Protein AF-A0A3C0AK35-F1 (afdb_monomer)

Structure (mmCIF, N/CA/C/O backbone):
data_AF-A0A3C0AK35-F1
#
_entry.id   AF-A0A3C0AK35-F1
#
loop_
_atom_site.group_PDB
_atom_site.id
_atom_site.type_symbol
_atom_site.label_atom_id
_atom_site.label_alt_id
_atom_site.label_comp_id
_atom_site.label_asym_id
_atom_site.label_entity_id
_atom_site.label_seq_id
_atom_site.pdbx_PDB_ins_code
_atom_site.Cartn_x
_atom_site.Cartn_y
_atom_site.Cartn_z
_atom_site.occupancy
_atom_site.B_iso_or_equiv
_atom_site.auth_seq_id
_atom_site.auth_comp_id
_atom_site.auth_asym_id
_atom_site.auth_atom_id
_atom_site.pdbx_PDB_model_num
ATOM 1 N N . GLU A 1 1 ? 3.285 -15.460 -28.895 1.00 92.25 1 GLU A N 1
ATOM 2 C CA . GLU A 1 1 ? 4.192 -14.733 -27.978 1.00 92.25 1 GLU A CA 1
ATOM 3 C C . GLU A 1 1 ? 3.752 -14.833 -26.526 1.00 92.25 1 GLU A C 1
ATOM 5 O O . GLU A 1 1 ? 4.608 -15.115 -25.709 1.00 92.25 1 GLU A O 1
ATOM 10 N N . TRP A 1 2 ? 2.462 -14.641 -26.214 1.00 96.62 2 TRP A N 1
ATOM 11 C CA . TRP A 1 2 ? 1.955 -14.735 -24.836 1.00 96.62 2 TRP A CA 1
ATOM 12 C C . TRP A 1 2 ? 2.048 -16.126 -24.203 1.00 96.62 2 TRP A C 1
ATOM 14 O O . TRP A 1 2 ? 2.472 -16.238 -23.057 1.00 96.62 2 TRP A O 1
ATOM 24 N N . LYS A 1 3 ? 1.719 -17.186 -24.951 1.00 95.81 3 LYS A N 1
ATOM 25 C CA . LYS A 1 3 ? 1.832 -18.565 -24.459 1.00 95.81 3 LYS A CA 1
ATOM 26 C C . LYS A 1 3 ? 3.263 -18.866 -23.987 1.00 95.81 3 LYS A C 1
ATOM 28 O O . LYS A 1 3 ? 4.203 -18.688 -24.765 1.00 95.81 3 LYS A O 1
ATOM 33 N N . GLY A 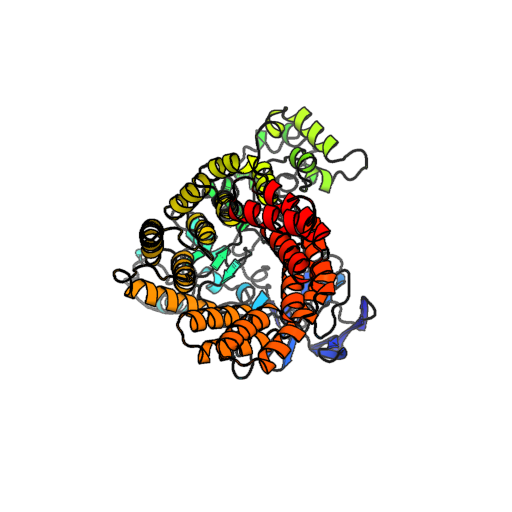1 4 ? 3.406 -19.336 -22.751 1.00 93.44 4 GLY A N 1
ATOM 34 C CA . GLY A 1 4 ? 4.674 -19.600 -22.067 1.00 93.44 4 GLY A CA 1
ATOM 35 C C . GLY A 1 4 ? 5.352 -18.374 -21.443 1.00 93.44 4 GLY A C 1
ATOM 36 O O . GLY A 1 4 ? 6.487 -18.495 -20.990 1.00 93.44 4 GLY A O 1
ATOM 37 N N . SER A 1 5 ? 4.709 -17.201 -21.449 1.00 95.94 5 SER A N 1
ATOM 38 C CA . SER A 1 5 ? 5.176 -16.027 -20.696 1.00 95.94 5 SER A CA 1
ATOM 39 C C . SER A 1 5 ? 4.829 -16.136 -19.210 1.00 95.94 5 SER A C 1
ATOM 41 O O . SER A 1 5 ? 3.951 -16.906 -18.828 1.00 95.94 5 SER A O 1
ATOM 43 N N . ASP A 1 6 ? 5.447 -15.306 -18.371 1.00 94.62 6 ASP A N 1
ATOM 44 C CA . ASP A 1 6 ? 5.147 -15.277 -16.933 1.00 94.62 6 ASP A CA 1
ATOM 45 C C . ASP A 1 6 ? 3.693 -14.851 -16.631 1.00 94.62 6 ASP A C 1
ATOM 47 O O . ASP A 1 6 ? 3.154 -15.227 -15.600 1.00 94.62 6 ASP A O 1
ATOM 51 N N . HIS A 1 7 ? 3.016 -14.132 -17.537 1.00 96.12 7 HIS A N 1
ATOM 52 C CA . HIS A 1 7 ? 1.584 -13.806 -17.421 1.00 96.12 7 HIS A CA 1
ATOM 53 C C . HIS A 1 7 ? 0.703 -15.028 -17.704 1.00 96.12 7 HIS A C 1
ATOM 55 O O . HIS A 1 7 ? -0.276 -15.266 -16.997 1.00 96.12 7 HIS A O 1
ATOM 61 N N . ASP A 1 8 ? 1.065 -15.818 -18.719 1.00 96.12 8 ASP A N 1
ATOM 62 C CA . ASP A 1 8 ? 0.408 -17.093 -19.032 1.00 96.12 8 ASP A CA 1
ATOM 63 C C . ASP A 1 8 ? 0.618 -18.123 -17.911 1.00 96.12 8 ASP A C 1
ATOM 65 O O . ASP A 1 8 ? -0.268 -18.916 -17.598 1.00 96.12 8 ASP A O 1
ATOM 69 N N . LEU A 1 9 ? 1.789 -18.076 -17.273 1.00 95.56 9 LEU A N 1
ATOM 70 C CA . LEU A 1 9 ? 2.192 -18.982 -16.202 1.00 95.56 9 LEU A CA 1
ATOM 71 C C . LEU A 1 9 ? 1.967 -18.415 -14.791 1.00 95.56 9 LEU A C 1
ATOM 73 O O . LEU A 1 9 ? 2.393 -19.035 -13.818 1.00 95.56 9 LEU A O 1
ATOM 77 N N . ALA A 1 10 ? 1.284 -17.271 -14.670 1.00 95.38 10 ALA A N 1
ATOM 78 C CA . ALA A 1 10 ? 1.146 -16.528 -13.416 1.00 95.38 10 ALA A CA 1
ATOM 79 C C . ALA A 1 10 ? 0.534 -17.369 -12.286 1.00 95.38 10 ALA A C 1
ATOM 81 O O . ALA A 1 10 ? 0.911 -17.205 -11.126 1.00 95.38 10 ALA A O 1
ATOM 82 N N . MET A 1 11 ? -0.394 -18.266 -12.627 1.00 96.12 11 MET A N 1
ATOM 83 C CA . MET A 1 11 ? -0.979 -19.264 -11.737 1.00 96.12 11 MET A CA 1
ATOM 84 C C . MET A 1 11 ? -1.411 -20.479 -12.557 1.00 96.12 11 MET A C 1
ATOM 86 O O . MET A 1 11 ? -1.877 -20.315 -13.678 1.00 96.12 11 MET A O 1
ATOM 90 N N . ASN A 1 12 ? -1.267 -21.691 -12.024 1.00 96.25 12 ASN A N 1
ATOM 91 C CA . ASN A 1 12 ? -1.665 -22.926 -12.706 1.00 96.25 12 ASN A CA 1
ATOM 92 C C . ASN A 1 12 ? -2.126 -24.004 -11.711 1.00 96.25 12 ASN A C 1
ATOM 94 O O . ASN A 1 12 ? -1.772 -23.939 -10.529 1.00 96.25 12 ASN A O 1
ATOM 98 N N . PRO A 1 13 ? -2.883 -25.025 -12.157 1.00 96.81 13 PRO A N 1
ATOM 99 C CA . PRO A 1 13 ? -3.153 -26.194 -11.328 1.00 96.81 13 PRO A CA 1
ATOM 100 C C . PRO A 1 13 ? -1.852 -26.938 -11.011 1.00 96.81 13 PRO A C 1
ATOM 102 O O . PRO A 1 13 ? -0.957 -27.046 -11.853 1.00 96.81 13 PRO A O 1
ATOM 105 N N . ALA A 1 14 ? -1.757 -27.487 -9.802 1.00 97.50 14 ALA A N 1
ATOM 106 C CA . ALA A 1 14 ? -0.594 -28.247 -9.360 1.00 97.50 14 ALA A CA 1
ATOM 107 C C . ALA A 1 14 ? -0.574 -29.641 -10.009 1.00 97.50 14 ALA A C 1
ATOM 109 O O . ALA A 1 14 ? -1.082 -30.618 -9.465 1.00 97.50 14 ALA A O 1
ATOM 110 N N . THR A 1 15 ? 0.001 -29.713 -11.206 1.00 96.81 15 THR A N 1
ATOM 111 C CA . THR A 1 15 ? 0.170 -30.942 -11.994 1.00 96.81 15 THR A CA 1
ATOM 112 C C . THR A 1 15 ? 1.653 -31.177 -12.297 1.00 96.81 15 THR A C 1
ATOM 114 O O . THR A 1 15 ? 2.449 -30.242 -12.158 1.00 96.81 15 THR A O 1
ATOM 117 N N . PRO A 1 16 ? 2.045 -32.374 -12.776 1.00 96.75 16 PRO A N 1
ATOM 118 C CA . PRO A 1 16 ? 3.429 -32.646 -13.170 1.00 96.75 16 PRO A CA 1
ATOM 119 C C . PRO A 1 16 ? 4.010 -31.709 -14.229 1.00 96.75 16 PRO A C 1
ATOM 121 O O . PRO A 1 16 ? 5.227 -31.606 -14.331 1.00 96.75 16 PRO A O 1
ATOM 124 N N . GLU A 1 17 ? 3.163 -31.028 -15.002 1.00 95.62 17 GLU A N 1
ATOM 125 C CA . GLU A 1 17 ? 3.595 -30.029 -15.981 1.00 95.62 17 GLU A CA 1
ATOM 126 C C . GLU A 1 17 ? 4.025 -28.705 -15.327 1.00 95.62 17 GLU A C 1
ATOM 128 O O . GLU A 1 17 ? 4.960 -28.065 -15.805 1.00 95.62 17 GLU A O 1
ATOM 133 N N . PHE A 1 18 ? 3.363 -28.288 -14.240 1.00 97.00 18 PHE A N 1
ATOM 134 C CA . PHE A 1 18 ? 3.514 -26.940 -13.674 1.00 97.00 18 PHE A CA 1
ATOM 135 C C . PHE A 1 18 ? 4.240 -26.887 -12.326 1.00 97.00 18 PHE A C 1
ATOM 137 O O . PHE A 1 18 ? 4.726 -25.819 -11.949 1.00 97.00 18 PHE A O 1
ATOM 144 N N . VAL A 1 19 ? 4.328 -28.002 -11.595 1.00 97.75 19 VAL A N 1
ATOM 145 C CA . VAL A 1 19 ? 5.068 -28.060 -10.327 1.00 97.75 19 VAL A CA 1
ATOM 146 C C . VAL A 1 19 ? 6.566 -28.141 -10.602 1.00 97.75 19 VAL A C 1
ATOM 148 O O . VAL A 1 19 ? 7.051 -29.118 -11.170 1.00 97.75 19 VAL A O 1
ATOM 151 N N . LEU A 1 20 ? 7.298 -27.116 -10.167 1.00 97.19 20 LEU A N 1
ATOM 152 C CA . LEU A 1 20 ? 8.748 -27.009 -10.342 1.00 97.19 20 LEU A CA 1
ATOM 153 C C . LEU A 1 20 ? 9.541 -27.480 -9.118 1.00 97.19 20 LEU A C 1
ATOM 155 O O . LEU A 1 20 ? 10.728 -27.779 -9.246 1.00 97.19 20 LEU A O 1
ATOM 159 N N . GLY A 1 21 ? 8.907 -27.495 -7.944 1.00 96.44 21 GLY A N 1
ATOM 160 C CA . GLY A 1 21 ? 9.536 -27.849 -6.677 1.00 96.44 21 GLY A CA 1
ATOM 161 C C . GLY A 1 21 ? 9.815 -29.331 -6.511 1.00 96.44 21 GLY A C 1
ATOM 162 O O . GLY A 1 21 ? 9.144 -30.186 -7.089 1.00 96.44 21 GLY A O 1
ATOM 163 N N . ASP A 1 22 ? 10.798 -29.628 -5.666 1.00 96.31 22 ASP A N 1
ATOM 164 C CA . ASP A 1 22 ? 11.176 -30.998 -5.340 1.00 96.31 22 ASP A CA 1
ATOM 165 C C . ASP A 1 22 ? 10.293 -31.582 -4.223 1.00 96.31 22 ASP A C 1
ATOM 167 O O . ASP A 1 22 ? 10.474 -31.275 -3.044 1.00 96.31 22 ASP A O 1
ATOM 171 N N . PHE A 1 23 ? 9.340 -32.436 -4.600 1.00 97.06 23 PHE A N 1
ATOM 172 C CA . PHE A 1 23 ? 8.446 -33.158 -3.685 1.00 97.06 23 PHE A CA 1
ATOM 173 C C . PHE A 1 23 ? 8.881 -34.620 -3.448 1.00 97.06 23 PHE A C 1
ATOM 175 O O . PHE A 1 23 ? 8.048 -35.457 -3.087 1.00 97.06 23 PHE A O 1
ATOM 182 N N . ASP A 1 24 ? 10.159 -34.957 -3.650 1.00 93.25 24 ASP A N 1
ATOM 183 C CA . ASP A 1 24 ? 10.699 -36.300 -3.397 1.00 93.25 24 ASP A CA 1
ATOM 184 C C . ASP A 1 24 ? 11.097 -36.502 -1.923 1.00 93.25 24 ASP A C 1
ATOM 186 O O . ASP A 1 24 ? 12.257 -36.704 -1.573 1.00 93.25 24 ASP A O 1
ATOM 190 N N . ASN A 1 25 ? 10.103 -36.424 -1.031 1.00 90.50 25 ASN A N 1
ATOM 191 C CA . ASN A 1 25 ? 10.260 -36.627 0.417 1.00 90.50 25 ASN A CA 1
ATOM 192 C C . ASN A 1 25 ? 11.286 -35.686 1.071 1.00 90.50 25 ASN A C 1
ATOM 194 O O . ASN A 1 25 ? 12.029 -36.079 1.972 1.00 90.50 25 ASN A O 1
ATOM 198 N N . THR A 1 26 ? 11.312 -34.431 0.630 1.00 93.19 26 THR A N 1
ATOM 199 C CA . THR A 1 26 ? 12.168 -33.398 1.214 1.00 93.19 26 THR A CA 1
ATOM 200 C C . THR A 1 26 ? 11.563 -32.869 2.517 1.00 93.19 26 THR A C 1
ATOM 202 O O . THR A 1 26 ? 10.343 -32.753 2.655 1.00 93.19 26 THR A O 1
ATOM 205 N N . GLU A 1 27 ? 12.415 -32.535 3.488 1.00 94.81 27 GLU A N 1
ATOM 206 C CA . GLU A 1 27 ? 12.013 -31.918 4.756 1.00 94.81 27 GLU A CA 1
ATOM 207 C C . GLU A 1 27 ? 12.798 -30.628 5.003 1.00 94.81 27 GLU A C 1
ATOM 209 O O . GLU A 1 27 ? 13.969 -30.513 4.636 1.00 94.81 27 GLU A O 1
ATOM 214 N N . LEU A 1 28 ? 12.148 -29.657 5.642 1.00 93.88 28 LEU A N 1
ATOM 215 C CA . LEU A 1 28 ? 12.762 -28.408 6.072 1.00 93.88 28 LEU A CA 1
ATOM 216 C C . LEU A 1 28 ? 12.221 -28.016 7.447 1.00 93.88 28 LEU A C 1
ATOM 218 O O . LEU A 1 28 ? 11.008 -27.982 7.664 1.00 93.88 28 LEU A O 1
ATOM 222 N N . GLU A 1 29 ? 13.123 -27.683 8.363 1.00 90.69 29 GLU A N 1
ATOM 223 C CA . GLU A 1 29 ? 12.781 -27.168 9.686 1.00 90.69 29 GLU A CA 1
ATOM 224 C C . GLU A 1 29 ? 13.033 -25.660 9.748 1.00 90.69 29 GLU A C 1
ATOM 226 O O . GLU A 1 29 ? 14.082 -25.182 9.318 1.00 90.69 29 GLU A O 1
ATOM 231 N N . HIS A 1 30 ? 12.071 -24.914 10.291 1.00 87.94 30 HIS A N 1
ATOM 232 C CA . HIS A 1 30 ? 12.193 -23.479 10.551 1.00 87.94 30 HIS A C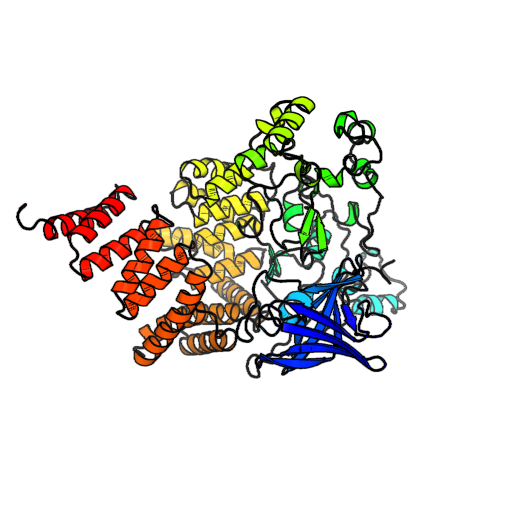A 1
ATOM 233 C C . HIS A 1 30 ? 11.477 -23.139 11.858 1.00 87.94 30 HIS A C 1
ATOM 235 O O . HIS A 1 30 ? 10.314 -23.496 12.031 1.00 87.94 30 HIS A O 1
ATOM 241 N N . PHE A 1 31 ? 12.183 -22.522 12.811 1.00 87.81 31 PHE A N 1
ATOM 242 C CA . PHE A 1 31 ? 11.699 -22.243 14.178 1.00 87.81 31 PHE A CA 1
ATOM 243 C C . PHE A 1 31 ? 11.008 -23.420 14.888 1.00 87.81 31 PHE A C 1
ATOM 245 O O . PHE A 1 31 ? 9.979 -23.251 15.542 1.00 87.81 31 PHE A O 1
ATOM 252 N N . GLY A 1 32 ? 11.560 -24.629 14.759 1.00 87.38 32 GLY A N 1
ATOM 253 C CA . GLY A 1 32 ? 10.992 -25.837 15.368 1.00 87.38 32 GLY A CA 1
ATOM 254 C C . GLY A 1 32 ? 9.732 -26.368 14.673 1.00 87.38 32 GLY A C 1
ATOM 255 O O . GLY A 1 32 ? 9.134 -27.334 15.146 1.00 87.38 32 GLY A O 1
ATOM 256 N N . ILE A 1 33 ? 9.320 -25.771 13.549 1.00 88.94 33 ILE A N 1
ATOM 257 C CA . ILE A 1 33 ? 8.266 -26.290 12.677 1.00 88.94 33 ILE A CA 1
ATOM 258 C C . ILE A 1 33 ? 8.928 -27.092 11.557 1.00 88.94 33 ILE A C 1
ATOM 260 O O . ILE A 1 33 ? 9.558 -26.536 10.656 1.00 88.94 33 ILE A O 1
ATOM 264 N N . THR A 1 34 ? 8.764 -28.414 11.595 1.00 92.56 34 THR A N 1
ATOM 265 C CA . THR A 1 34 ? 9.191 -29.305 10.511 1.00 92.56 34 THR A CA 1
ATOM 266 C C . THR A 1 34 ? 8.090 -29.427 9.464 1.00 92.56 34 THR A C 1
ATOM 268 O O . THR A 1 34 ? 6.992 -29.916 9.753 1.00 92.56 34 THR A O 1
ATOM 271 N N . SER A 1 35 ? 8.410 -29.042 8.232 1.00 95.00 35 SER A N 1
ATOM 272 C CA . SER A 1 35 ? 7.549 -29.232 7.069 1.00 95.00 35 SER A CA 1
ATOM 273 C C . SER A 1 35 ? 8.135 -30.271 6.121 1.00 95.00 35 SER A C 1
ATOM 275 O O . SER A 1 35 ? 9.350 -30.333 5.955 1.00 95.00 35 SER A O 1
ATOM 277 N N . SER A 1 36 ? 7.280 -31.075 5.488 1.00 96.81 36 SER A N 1
ATOM 278 C CA . SER A 1 36 ? 7.705 -32.062 4.488 1.00 96.81 36 SER A CA 1
ATOM 279 C C . SER A 1 36 ? 6.913 -31.969 3.189 1.00 96.81 36 SER A C 1
ATOM 281 O O . SER A 1 36 ? 5.699 -31.746 3.205 1.00 96.81 36 SER A O 1
ATOM 283 N N . MET A 1 37 ? 7.601 -32.158 2.065 1.00 97.88 37 MET A N 1
ATOM 284 C CA . MET A 1 37 ? 7.062 -32.069 0.712 1.00 97.88 37 MET A CA 1
ATOM 285 C C . MET A 1 37 ? 7.100 -33.462 0.087 1.00 97.88 37 MET A C 1
ATOM 287 O O . MET A 1 37 ? 8.158 -34.069 -0.062 1.00 97.88 37 MET A O 1
ATOM 291 N N . THR A 1 38 ? 5.924 -33.992 -0.245 1.00 97.94 38 THR A N 1
ATOM 292 C CA . THR A 1 38 ? 5.759 -35.365 -0.750 1.00 97.94 38 THR A CA 1
ATOM 293 C C . THR A 1 38 ? 4.885 -35.399 -1.995 1.00 97.94 38 THR A C 1
ATOM 295 O O . THR A 1 38 ? 3.998 -34.559 -2.170 1.00 97.94 38 THR A O 1
ATOM 298 N N . ARG A 1 39 ? 5.097 -36.401 -2.846 1.00 97.19 39 ARG A N 1
ATOM 299 C CA . ARG A 1 39 ? 4.304 -36.651 -4.052 1.00 97.19 39 ARG A CA 1
ATOM 300 C C . ARG A 1 39 ? 3.713 -38.061 -4.024 1.00 97.19 39 ARG A C 1
ATOM 302 O O . ARG A 1 39 ? 4.408 -39.016 -3.701 1.00 97.19 39 ARG A O 1
ATOM 309 N N . GLU A 1 40 ? 2.447 -38.199 -4.417 1.00 96.44 40 GLU A N 1
ATOM 310 C CA . GLU A 1 40 ? 1.787 -39.495 -4.642 1.00 96.44 40 GLU A CA 1
ATOM 311 C C . GLU A 1 40 ? 1.098 -39.493 -6.010 1.00 96.44 40 GLU A C 1
ATOM 313 O O . GLU A 1 40 ? 0.094 -38.807 -6.216 1.00 96.44 40 GLU A O 1
ATOM 318 N N . GLY A 1 41 ? 1.640 -40.254 -6.964 1.00 94.69 41 GLY A N 1
ATOM 319 C CA . GLY A 1 41 ? 1.182 -40.193 -8.354 1.00 94.69 41 GLY A CA 1
ATOM 320 C C . GLY A 1 41 ? 1.338 -38.776 -8.911 1.00 94.69 41 GLY A C 1
ATOM 321 O O . GLY A 1 41 ? 2.440 -38.231 -8.912 1.00 94.69 41 GLY A O 1
ATOM 322 N N . ASP A 1 42 ? 0.236 -38.162 -9.336 1.00 95.75 42 ASP A N 1
ATOM 323 C CA . ASP A 1 42 ? 0.217 -36.794 -9.877 1.00 95.75 42 ASP A CA 1
ATOM 324 C C . ASP A 1 42 ? -0.212 -35.732 -8.856 1.00 95.75 42 ASP A C 1
ATOM 326 O O . ASP A 1 42 ? -0.414 -34.574 -9.218 1.00 95.75 42 ASP A O 1
ATOM 330 N N . LYS A 1 43 ? -0.351 -36.112 -7.579 1.00 97.69 43 LYS A N 1
ATOM 331 C CA . LYS A 1 43 ? -0.719 -35.203 -6.491 1.00 97.69 43 LYS A CA 1
ATOM 332 C C . LYS A 1 43 ? 0.476 -34.839 -5.625 1.00 97.69 43 LYS A C 1
ATOM 334 O O . LYS A 1 43 ? 1.330 -35.676 -5.330 1.00 97.69 43 LYS A O 1
ATOM 339 N N . TYR A 1 44 ? 0.475 -33.594 -5.170 1.00 98.50 44 TYR A N 1
ATOM 340 C CA . TYR A 1 44 ? 1.538 -32.980 -4.385 1.00 98.50 44 TYR A CA 1
ATOM 341 C C . TYR A 1 44 ? 1.007 -32.590 -3.013 1.00 98.50 44 TYR A C 1
ATOM 343 O O . TYR A 1 44 ? -0.126 -32.119 -2.894 1.00 98.50 44 TYR A O 1
ATOM 351 N N . TYR A 1 45 ? 1.820 -32.774 -1.978 1.00 98.31 45 TYR A N 1
ATOM 352 C CA . TYR A 1 45 ? 1.413 -32.522 -0.605 1.00 98.31 45 TYR A CA 1
ATOM 353 C C . TYR A 1 45 ? 2.500 -31.817 0.186 1.00 98.31 45 TYR A C 1
ATOM 355 O O . TYR A 1 45 ? 3.672 -32.188 0.118 1.00 98.31 45 TYR A O 1
ATOM 363 N N . VAL A 1 46 ? 2.072 -30.869 1.013 1.00 97.88 46 VAL A N 1
ATOM 364 C CA . VAL A 1 46 ? 2.892 -30.254 2.055 1.00 97.88 46 VAL A CA 1
ATOM 365 C C . VAL A 1 46 ? 2.321 -30.648 3.407 1.00 97.88 46 VAL A C 1
ATOM 367 O O . VAL A 1 46 ? 1.135 -30.458 3.672 1.00 97.88 46 VAL A O 1
ATOM 370 N N . THR A 1 47 ? 3.156 -31.204 4.276 1.00 97.62 47 THR A N 1
ATOM 371 C CA . THR A 1 47 ? 2.787 -31.521 5.657 1.00 97.62 47 THR A CA 1
ATOM 372 C C . THR A 1 47 ? 3.443 -30.511 6.582 1.00 97.62 47 THR A C 1
ATOM 374 O O . THR A 1 47 ? 4.660 -30.536 6.718 1.00 97.62 47 THR A O 1
ATOM 377 N N . THR A 1 48 ? 2.662 -29.643 7.221 1.00 94.88 48 THR A N 1
ATOM 378 C CA . THR A 1 48 ? 3.153 -28.543 8.074 1.00 94.88 48 THR A CA 1
ATOM 379 C C . THR A 1 48 ? 2.165 -28.240 9.207 1.00 94.88 48 THR A C 1
ATOM 381 O O . THR A 1 48 ? 1.143 -28.917 9.332 1.00 94.88 48 THR A O 1
ATOM 384 N N . GLN A 1 49 ? 2.454 -27.263 10.067 1.00 93.62 49 GLN A N 1
ATOM 385 C CA . GLN A 1 49 ? 1.541 -26.836 11.127 1.00 93.62 49 GLN A CA 1
ATOM 386 C C . GLN A 1 49 ? 0.241 -26.272 10.534 1.00 93.62 49 GLN A C 1
ATOM 388 O O . GLN A 1 49 ? 0.266 -25.339 9.742 1.00 93.62 49 GLN A O 1
ATOM 393 N N . GLY A 1 50 ? -0.897 -26.849 10.909 1.00 93.38 50 GLY A N 1
ATOM 394 C CA . GLY A 1 50 ? -2.224 -26.416 10.491 1.00 93.38 50 GLY A CA 1
ATOM 395 C C . GLY A 1 50 ? -2.840 -25.346 11.400 1.00 93.38 50 GLY A C 1
ATOM 396 O O . GLY A 1 50 ? -2.214 -24.898 12.362 1.00 93.38 50 GLY A O 1
ATOM 397 N N . PRO A 1 51 ? -4.102 -24.961 11.133 1.00 90.94 51 PRO A N 1
ATOM 398 C CA . PRO A 1 51 ? -4.797 -23.915 11.889 1.00 90.94 51 PRO A CA 1
ATOM 399 C C . PRO A 1 51 ? -5.097 -24.299 13.347 1.00 90.94 51 PRO A C 1
ATOM 401 O O . PRO A 1 51 ? -5.408 -23.430 14.149 1.00 90.94 51 PRO A O 1
ATOM 404 N N . ASP A 1 52 ? -5.015 -25.582 13.707 1.00 91.75 52 ASP A N 1
ATOM 405 C CA . ASP A 1 52 ? -5.151 -26.074 15.084 1.00 91.75 52 ASP A CA 1
ATOM 406 C C . ASP A 1 52 ? -3.795 -26.235 15.801 1.00 91.75 52 ASP A C 1
ATOM 408 O O . ASP A 1 52 ? -3.724 -26.816 16.886 1.00 91.75 52 ASP A O 1
ATOM 412 N N . GLY A 1 53 ? -2.708 -25.770 15.177 1.00 90.75 53 GLY A N 1
ATOM 413 C CA . GLY A 1 53 ? -1.343 -25.901 15.680 1.00 90.75 53 GLY A CA 1
ATOM 414 C C . GLY A 1 53 ? -0.721 -27.285 15.491 1.00 90.75 53 GLY A C 1
ATOM 415 O O . GLY A 1 53 ? 0.449 -27.468 15.836 1.00 90.75 53 GLY A O 1
ATOM 416 N N . LYS A 1 54 ? -1.443 -28.259 14.922 1.00 93.81 54 LYS A N 1
ATOM 417 C CA . LYS A 1 54 ? -0.945 -29.626 14.723 1.00 93.81 54 LYS A CA 1
ATOM 418 C C . LYS A 1 54 ? -0.384 -29.824 13.326 1.00 93.81 54 LYS A C 1
ATOM 420 O O . LYS A 1 54 ? -0.847 -29.229 12.355 1.00 93.81 54 LYS A O 1
ATOM 425 N N . ARG A 1 55 ? 0.587 -30.730 13.207 1.00 95.06 55 ARG A N 1
ATOM 426 C CA . ARG A 1 55 ? 1.139 -31.141 11.912 1.00 95.06 55 ARG A CA 1
ATOM 427 C C . ARG A 1 55 ? 0.046 -31.836 11.090 1.00 95.06 55 ARG A C 1
ATOM 429 O O . ARG A 1 55 ? -0.438 -32.899 11.466 1.00 95.06 55 ARG A O 1
ATOM 436 N N . THR A 1 56 ? -0.335 -31.213 9.983 1.00 95.94 56 THR A N 1
ATOM 437 C CA . THR A 1 56 ? -1.425 -31.621 9.095 1.00 95.94 56 THR A CA 1
ATOM 438 C C . THR A 1 56 ? -0.907 -31.700 7.665 1.00 95.94 56 THR A C 1
ATOM 440 O O . THR A 1 56 ? -0.022 -30.942 7.272 1.00 95.94 56 THR A O 1
ATOM 443 N N . ARG A 1 57 ? -1.446 -32.639 6.885 1.00 97.19 57 ARG A N 1
ATOM 444 C CA . ARG A 1 57 ? -1.100 -32.829 5.476 1.00 97.19 57 ARG A CA 1
ATOM 445 C C . ARG A 1 57 ? -2.090 -32.089 4.579 1.00 97.19 57 ARG A C 1
ATOM 447 O O . ARG A 1 57 ? -3.287 -32.351 4.651 1.00 97.19 57 ARG A O 1
ATOM 454 N N . PHE A 1 58 ? -1.582 -31.217 3.715 1.00 97.81 58 PHE A N 1
ATOM 455 C CA . PHE A 1 58 ? -2.359 -30.407 2.779 1.00 97.81 58 PHE A CA 1
ATOM 456 C C . PHE A 1 58 ? -2.037 -30.805 1.340 1.00 97.81 58 PHE A C 1
ATOM 458 O O . PHE A 1 58 ? -0.868 -30.893 0.970 1.00 97.81 58 PHE A O 1
ATOM 465 N N . GLU A 1 59 ? -3.068 -31.043 0.527 1.00 98.25 59 GLU A N 1
ATOM 466 C CA . GLU A 1 59 ? -2.902 -31.191 -0.921 1.00 98.25 59 GLU A CA 1
ATOM 467 C C . GLU A 1 59 ? -2.618 -29.816 -1.530 1.00 98.25 59 GLU A C 1
ATOM 469 O O . GLU A 1 59 ? -3.357 -28.856 -1.299 1.00 98.25 59 GLU A O 1
ATOM 474 N N . VAL A 1 60 ? -1.560 -29.731 -2.327 1.00 98.38 60 VAL A N 1
ATOM 475 C CA . VAL A 1 60 ? -1.267 -28.554 -3.136 1.00 98.38 60 VAL A CA 1
ATOM 476 C C . VAL A 1 60 ? -2.208 -28.574 -4.332 1.00 98.38 60 VAL A C 1
ATOM 478 O O . VAL A 1 60 ? -2.136 -29.471 -5.169 1.00 98.38 60 VAL A O 1
ATOM 481 N N . LYS A 1 61 ? -3.103 -27.590 -4.411 1.00 97.50 61 LYS A N 1
ATOM 482 C CA . LYS A 1 61 ? -4.097 -27.483 -5.489 1.00 97.50 61 LYS A CA 1
ATOM 483 C C . LYS A 1 61 ? -3.600 -26.635 -6.650 1.00 97.50 61 LYS A C 1
ATOM 485 O O . LYS A 1 61 ? -3.891 -26.941 -7.806 1.00 97.50 61 LYS A O 1
ATOM 490 N N . TYR A 1 62 ? -2.828 -25.596 -6.344 1.00 97.44 62 TYR A N 1
ATOM 491 C CA . TYR A 1 62 ? -2.364 -24.623 -7.327 1.00 97.44 62 TYR A CA 1
ATOM 492 C C . TYR A 1 62 ? -0.918 -24.213 -7.060 1.00 97.44 62 TYR A C 1
ATOM 494 O O . TYR A 1 62 ? -0.422 -24.315 -5.935 1.00 97.44 62 TYR A O 1
ATOM 502 N N . VAL A 1 63 ? -0.271 -23.709 -8.103 1.00 97.50 63 VAL A N 1
ATOM 503 C CA . VAL A 1 63 ? 1.035 -23.052 -8.049 1.00 97.50 63 VAL A CA 1
ATOM 504 C C . VAL A 1 63 ? 0.902 -21.615 -8.531 1.00 97.50 63 VAL A C 1
ATOM 506 O O . VAL A 1 63 ? 0.106 -21.331 -9.429 1.00 97.50 63 VAL A O 1
ATOM 509 N N . ILE A 1 64 ? 1.681 -20.714 -7.941 1.00 95.69 64 ILE A N 1
ATOM 510 C CA . ILE A 1 64 ? 1.739 -19.296 -8.302 1.00 95.69 64 ILE A CA 1
ATOM 511 C C . ILE A 1 64 ? 3.197 -18.894 -8.525 1.00 95.69 64 ILE A C 1
ATOM 513 O O . ILE A 1 64 ? 4.077 -19.233 -7.730 1.00 95.69 64 ILE A O 1
ATOM 517 N N . GLY A 1 65 ? 3.450 -18.196 -9.630 1.00 92.75 65 GLY A N 1
ATOM 518 C CA . GLY A 1 65 ? 4.802 -17.851 -10.067 1.00 92.75 65 GLY A CA 1
ATOM 519 C C . GLY A 1 65 ? 5.542 -18.980 -10.798 1.00 92.75 65 GLY A C 1
ATOM 520 O O . GLY A 1 65 ? 5.169 -20.157 -10.765 1.00 92.75 65 GLY A O 1
ATOM 521 N N . VAL A 1 66 ? 6.608 -18.581 -11.495 1.00 93.06 66 VAL A N 1
ATOM 522 C CA . VAL A 1 66 ? 7.452 -19.465 -12.318 1.00 93.06 66 VAL A CA 1
ATOM 523 C C . VAL A 1 66 ? 8.943 -19.178 -12.147 1.00 93.06 66 VAL A C 1
ATOM 525 O O . VAL A 1 66 ? 9.726 -20.122 -12.145 1.00 93.06 66 VAL A O 1
ATOM 528 N N . ARG A 1 67 ? 9.348 -17.904 -12.024 1.00 91.75 67 ARG A N 1
ATOM 529 C CA . ARG A 1 67 ? 10.721 -17.451 -11.745 1.00 91.75 67 ARG A CA 1
ATOM 530 C C . ARG A 1 67 ? 10.695 -16.086 -11.037 1.00 91.75 67 ARG A C 1
ATOM 532 O O . ARG A 1 67 ? 9.786 -15.309 -11.322 1.00 91.75 67 ARG A O 1
ATOM 539 N N . PRO A 1 68 ? 11.673 -15.781 -10.162 1.00 94.44 68 PRO A N 1
ATOM 540 C CA . PRO A 1 68 ? 12.725 -16.688 -9.686 1.00 94.44 68 PRO A CA 1
ATOM 541 C C . PRO A 1 68 ? 12.225 -17.677 -8.623 1.00 94.44 68 PRO A C 1
ATOM 543 O O . PRO A 1 68 ? 12.961 -18.577 -8.224 1.00 94.44 68 PRO A O 1
ATOM 546 N N . LEU A 1 69 ? 10.960 -17.577 -8.214 1.00 95.94 69 LEU A N 1
ATOM 547 C CA . LEU A 1 69 ? 10.347 -18.437 -7.210 1.00 95.94 69 LEU A CA 1
ATOM 548 C C . LEU A 1 69 ? 8.974 -18.959 -7.651 1.00 95.94 69 LEU A C 1
ATOM 550 O O . LEU A 1 69 ? 8.305 -18.354 -8.492 1.00 95.94 69 LEU A O 1
ATOM 554 N N . GLN A 1 70 ? 8.558 -20.075 -7.055 1.00 97.31 70 GLN A N 1
ATOM 555 C CA . GLN A 1 70 ? 7.208 -20.627 -7.155 1.00 97.31 70 GLN A CA 1
ATOM 556 C C . GLN A 1 70 ? 6.667 -20.898 -5.747 1.00 97.31 70 GLN A C 1
ATOM 558 O O . GLN A 1 70 ? 7.322 -21.567 -4.943 1.00 97.31 70 GLN A O 1
ATOM 563 N N . GLN A 1 71 ? 5.469 -20.393 -5.458 1.00 96.50 71 GLN A N 1
ATOM 564 C CA . GLN A 1 71 ? 4.746 -20.678 -4.218 1.00 96.50 71 GLN A CA 1
ATOM 565 C C . GLN A 1 71 ? 3.601 -21.660 -4.485 1.00 96.50 71 GLN A C 1
ATOM 567 O O . GLN A 1 71 ? 3.149 -21.842 -5.621 1.00 96.50 71 GLN A O 1
ATOM 572 N N . TYR A 1 72 ? 3.127 -22.298 -3.418 1.00 97.25 72 TYR A N 1
ATOM 573 C CA . TYR A 1 72 ? 2.197 -23.423 -3.481 1.00 97.25 72 TYR A CA 1
ATOM 574 C C . TYR A 1 72 ? 0.956 -23.114 -2.662 1.00 97.25 72 TYR A C 1
ATOM 576 O O . TYR A 1 72 ? 1.059 -22.592 -1.554 1.00 97.25 72 TYR A O 1
ATOM 584 N N . LEU A 1 73 ? -0.218 -23.429 -3.201 1.00 97.38 73 LEU A N 1
ATOM 585 C CA . LEU A 1 73 ? -1.490 -23.035 -2.607 1.00 97.38 73 LEU A CA 1
ATOM 586 C C . LEU A 1 73 ? -2.284 -24.257 -2.148 1.00 97.38 73 LEU A C 1
ATOM 588 O O . LEU A 1 73 ? -2.437 -25.231 -2.894 1.00 97.38 73 LEU A O 1
ATOM 592 N N . ALA A 1 74 ? -2.830 -24.172 -0.940 1.00 97.06 74 ALA A N 1
ATOM 593 C CA . ALA A 1 74 ? -3.735 -25.163 -0.372 1.00 97.06 74 ALA A CA 1
ATOM 594 C C . ALA A 1 74 ? -5.135 -24.570 -0.193 1.00 97.06 74 ALA A C 1
ATOM 596 O O . ALA A 1 74 ? -5.296 -23.396 0.143 1.00 97.06 74 ALA A O 1
ATOM 597 N N . GLU A 1 75 ? -6.156 -25.400 -0.387 1.00 95.88 75 GLU A N 1
ATOM 598 C CA . GLU A 1 75 ? -7.538 -25.034 -0.088 1.00 95.88 75 GLU A CA 1
ATOM 599 C C . GLU A 1 75 ? -7.898 -25.473 1.335 1.00 95.88 75 GLU A C 1
ATOM 601 O O . GLU A 1 75 ? -7.731 -26.634 1.713 1.00 95.88 75 GLU A O 1
ATOM 606 N N . LEU A 1 76 ? -8.391 -24.527 2.128 1.00 94.31 76 LEU A N 1
ATOM 607 C CA . LEU A 1 76 ? -8.933 -24.740 3.461 1.00 94.31 76 LEU A CA 1
ATOM 608 C C . LEU A 1 76 ? -10.464 -24.636 3.438 1.00 94.31 76 LEU A C 1
ATOM 610 O O . LEU A 1 76 ? -11.089 -24.253 2.451 1.00 94.31 76 LEU A O 1
ATOM 614 N N . ALA A 1 77 ? -11.087 -24.941 4.578 1.00 92.31 77 ALA A N 1
ATOM 615 C CA . ALA A 1 77 ? -12.535 -24.863 4.728 1.00 92.31 77 ALA A CA 1
ATOM 616 C C . ALA A 1 77 ? -13.107 -23.490 4.316 1.00 92.31 77 ALA A C 1
ATOM 618 O O . ALA A 1 77 ? -12.514 -22.443 4.609 1.00 92.31 77 ALA A O 1
ATOM 619 N N . ARG A 1 78 ? -14.316 -23.531 3.732 1.00 92.88 78 ARG A N 1
ATOM 620 C CA . ARG A 1 78 ? -15.116 -22.373 3.287 1.00 92.88 78 ARG A CA 1
ATOM 621 C C . ARG A 1 78 ? -14.500 -21.597 2.109 1.00 92.88 78 ARG A C 1
ATOM 623 O O . ARG A 1 78 ? -14.632 -20.380 2.030 1.00 92.88 78 ARG A O 1
ATOM 630 N N . GLY A 1 79 ? -13.818 -22.304 1.205 1.00 93.75 79 GLY A N 1
ATOM 631 C CA . GLY A 1 79 ? -13.279 -21.738 -0.041 1.00 93.75 79 GLY A CA 1
ATOM 632 C C . GLY A 1 79 ? -12.047 -20.846 0.143 1.00 93.75 79 GLY A C 1
ATOM 633 O O . GLY A 1 79 ? -11.673 -20.109 -0.769 1.00 93.75 79 GLY A O 1
ATOM 634 N N . ARG A 1 80 ? -11.413 -20.885 1.323 1.00 94.12 80 ARG A N 1
ATOM 635 C CA . ARG A 1 80 ? -10.198 -20.112 1.602 1.00 94.12 80 ARG A CA 1
ATOM 636 C C . ARG A 1 80 ? -9.004 -20.782 0.941 1.00 94.12 80 ARG A C 1
ATOM 638 O O . ARG A 1 80 ? -8.629 -21.882 1.334 1.00 94.12 80 ARG A O 1
ATOM 645 N N . ILE A 1 81 ? -8.377 -20.103 -0.006 1.00 96.19 81 ILE A N 1
ATOM 646 C CA . ILE A 1 81 ? -7.107 -20.526 -0.591 1.00 96.19 81 ILE A CA 1
ATOM 647 C C . ILE A 1 81 ? -5.989 -19.815 0.169 1.00 96.19 81 ILE A C 1
ATOM 649 O O . ILE A 1 81 ? -6.006 -18.591 0.308 1.00 96.19 81 ILE A O 1
ATOM 653 N N . GLN A 1 82 ? -5.035 -20.588 0.676 1.00 95.50 82 GLN A N 1
ATOM 654 C CA . GLN A 1 82 ? -3.899 -20.087 1.444 1.00 95.50 82 GLN A CA 1
ATOM 655 C C . GLN A 1 82 ? -2.587 -20.368 0.727 1.00 95.50 82 GLN A C 1
ATOM 657 O O . GLN A 1 82 ? -2.406 -21.443 0.144 1.00 95.50 82 GLN A O 1
ATOM 662 N N . VAL A 1 83 ? -1.668 -19.409 0.815 1.00 94.38 83 VAL A N 1
ATOM 663 C CA . VAL A 1 83 ? -0.280 -19.610 0.406 1.00 94.38 83 VAL A CA 1
ATOM 664 C C . VAL A 1 83 ? 0.410 -20.438 1.485 1.00 94.38 83 VAL A C 1
ATOM 666 O O . VAL A 1 83 ? 0.439 -20.057 2.653 1.00 94.38 83 VAL A O 1
ATOM 669 N N . LEU A 1 84 ? 0.930 -21.605 1.112 1.00 94.19 84 LEU A N 1
ATOM 670 C CA . LEU A 1 84 ? 1.706 -22.441 2.022 1.00 94.19 84 LEU A CA 1
ATOM 671 C C . LEU A 1 84 ? 3.003 -21.715 2.415 1.00 94.19 84 LEU A C 1
ATOM 673 O O . LEU A 1 84 ? 3.553 -20.958 1.615 1.00 94.19 84 LEU A O 1
ATOM 677 N N . PRO A 1 85 ? 3.542 -21.970 3.619 1.00 90.25 85 PRO A N 1
ATOM 678 C CA . PRO A 1 85 ? 4.651 -21.181 4.160 1.00 90.25 85 PRO A CA 1
ATOM 679 C C . PRO A 1 85 ? 5.989 -21.433 3.442 1.00 90.25 85 PRO A C 1
ATOM 681 O O . PRO A 1 85 ? 6.954 -20.701 3.659 1.00 90.25 85 PRO A O 1
ATOM 684 N N . LEU A 1 86 ? 6.053 -22.459 2.586 1.00 92.44 86 LEU A N 1
ATOM 685 C CA . LEU A 1 86 ? 7.250 -22.853 1.851 1.00 92.44 86 LEU A CA 1
ATOM 686 C C . LEU A 1 86 ? 7.188 -22.397 0.402 1.00 92.44 86 LEU A C 1
ATOM 688 O O . LEU A 1 86 ? 6.165 -22.502 -0.275 1.00 92.44 86 LEU A O 1
ATOM 692 N N . THR A 1 87 ? 8.334 -21.951 -0.082 1.00 95.38 87 THR A N 1
ATOM 693 C CA . THR A 1 87 ? 8.531 -21.471 -1.442 1.00 95.38 87 THR A CA 1
ATOM 694 C C . THR A 1 87 ? 9.703 -22.203 -2.072 1.00 95.38 87 THR A C 1
ATOM 696 O O . THR A 1 87 ? 10.679 -22.554 -1.403 1.00 95.38 87 THR A O 1
ATOM 699 N N . TRP A 1 88 ? 9.589 -22.459 -3.369 1.00 97.31 88 TRP A N 1
ATOM 700 C CA . TRP A 1 88 ? 10.651 -23.052 -4.161 1.00 97.31 88 TRP A CA 1
ATOM 701 C C . TRP A 1 88 ? 11.407 -21.962 -4.907 1.00 97.31 88 TRP A C 1
ATOM 703 O O . TRP A 1 88 ? 10.831 -21.258 -5.735 1.00 97.31 88 TRP A O 1
ATOM 713 N N . ASP A 1 89 ? 12.699 -21.846 -4.632 1.00 97.00 89 ASP A N 1
ATOM 714 C CA . ASP A 1 89 ? 13.632 -21.058 -5.426 1.00 97.00 89 ASP A CA 1
ATOM 715 C C . ASP A 1 89 ? 13.965 -21.845 -6.698 1.00 97.00 89 ASP A C 1
ATOM 717 O O . ASP A 1 89 ? 14.597 -22.903 -6.655 1.00 97.00 89 ASP A O 1
ATOM 721 N N . THR A 1 90 ? 13.507 -21.341 -7.838 1.00 96.44 90 THR A N 1
ATOM 722 C CA . THR A 1 90 ? 13.614 -22.026 -9.134 1.00 96.44 90 THR A CA 1
ATOM 723 C C . THR A 1 90 ? 15.004 -21.902 -9.750 1.00 96.44 90 THR A C 1
ATOM 725 O O . THR A 1 90 ? 15.363 -22.707 -10.613 1.00 96.44 90 THR A O 1
ATOM 728 N N . GLU A 1 91 ? 15.799 -20.930 -9.299 1.00 95.31 91 GLU A N 1
ATOM 729 C CA . GLU A 1 91 ? 17.154 -20.692 -9.785 1.00 95.31 91 GLU A CA 1
ATOM 730 C C . GLU A 1 91 ? 18.165 -21.518 -8.990 1.00 95.31 91 GLU A C 1
ATOM 732 O O . GLU A 1 91 ? 18.944 -22.276 -9.575 1.00 95.31 91 GLU A O 1
ATOM 737 N N . MET A 1 92 ? 18.118 -21.435 -7.656 1.00 95.75 92 MET A N 1
ATOM 738 C CA . MET A 1 92 ? 18.991 -22.213 -6.771 1.00 95.75 92 MET A CA 1
ATOM 739 C C . MET A 1 92 ? 18.490 -23.640 -6.530 1.00 95.75 92 MET A C 1
ATOM 741 O O . MET A 1 92 ? 19.234 -24.445 -5.972 1.00 95.75 92 MET A O 1
ATOM 745 N N . LYS A 1 93 ? 17.260 -23.960 -6.954 1.00 95.94 93 LYS A N 1
ATOM 746 C CA . LYS A 1 93 ? 16.610 -25.271 -6.793 1.00 95.94 93 LYS A CA 1
ATOM 747 C C . LYS A 1 93 ? 16.579 -25.731 -5.336 1.00 95.94 93 LYS A C 1
ATOM 749 O O . LYS A 1 93 ? 17.094 -26.797 -4.998 1.00 95.94 93 LYS A O 1
ATOM 754 N N . ARG A 1 94 ? 16.001 -24.901 -4.466 1.00 95.50 94 ARG A N 1
ATOM 755 C CA . ARG A 1 94 ? 15.898 -25.181 -3.026 1.00 95.50 94 ARG A CA 1
ATOM 756 C C . ARG A 1 94 ? 14.580 -24.708 -2.431 1.00 95.50 94 ARG A C 1
ATOM 758 O O . ARG A 1 94 ? 13.999 -23.720 -2.875 1.00 95.50 94 ARG A O 1
ATOM 765 N N . TRP A 1 95 ? 14.165 -25.384 -1.368 1.00 96.06 95 TRP A N 1
ATOM 766 C CA . TRP A 1 95 ? 13.071 -24.940 -0.513 1.00 96.06 95 TRP A CA 1
ATOM 767 C C . TRP A 1 95 ? 13.549 -23.903 0.497 1.00 96.06 95 TRP A C 1
ATOM 769 O O . TRP A 1 95 ? 14.647 -24.021 1.045 1.00 96.06 95 TRP A O 1
ATOM 779 N N . TYR A 1 96 ? 12.711 -22.906 0.762 1.00 94.00 96 TYR A N 1
ATOM 780 C CA . TYR A 1 96 ? 12.924 -21.923 1.818 1.00 94.00 96 TYR A CA 1
ATOM 781 C C . TYR A 1 96 ? 11.587 -21.342 2.307 1.00 94.00 96 TYR A C 1
ATOM 783 O O . TYR A 1 96 ? 10.551 -21.508 1.662 1.00 94.00 96 TYR A O 1
ATOM 791 N N . TYR A 1 97 ? 11.612 -20.663 3.454 1.00 90.75 97 TYR A N 1
ATOM 792 C CA . TYR A 1 97 ? 10.468 -19.920 3.989 1.00 90.75 97 TYR A CA 1
ATOM 793 C C . TYR A 1 97 ? 10.576 -18.441 3.599 1.00 90.75 97 TYR A C 1
ATOM 795 O O . TYR A 1 97 ? 11.634 -17.838 3.770 1.00 90.75 97 TYR A O 1
ATOM 803 N N . VAL A 1 98 ? 9.490 -17.853 3.082 1.00 81.88 98 VAL A N 1
ATOM 804 C CA . VAL A 1 98 ? 9.467 -16.452 2.605 1.00 81.88 98 VAL A CA 1
ATOM 805 C C . VAL A 1 98 ? 9.332 -15.422 3.744 1.00 81.88 98 VAL A C 1
ATOM 807 O O . VAL A 1 98 ? 9.678 -14.262 3.532 1.00 81.88 98 VAL A O 1
ATOM 810 N N . SER A 1 99 ? 8.905 -15.801 4.959 1.00 67.88 99 SER A N 1
ATOM 811 C CA . SER A 1 99 ? 8.946 -14.909 6.139 1.00 67.88 99 SER A CA 1
ATOM 812 C C . SER A 1 99 ? 8.586 -15.597 7.471 1.00 67.88 99 SER A C 1
ATOM 814 O O . SER A 1 99 ? 7.887 -16.614 7.423 1.00 67.88 99 SER A O 1
ATOM 816 N N . PRO A 1 100 ? 8.920 -15.007 8.645 1.00 64.88 100 PRO A N 1
ATOM 817 C CA . PRO A 1 100 ? 9.924 -13.962 8.909 1.00 64.88 100 PRO A CA 1
ATOM 818 C C . PRO A 1 100 ? 11.091 -14.511 9.768 1.00 64.88 100 PRO A C 1
ATOM 820 O O . PRO A 1 100 ? 11.302 -15.721 9.810 1.00 64.88 100 PRO A O 1
ATOM 823 N N . ASP A 1 101 ? 11.833 -13.626 10.446 1.00 62.47 101 ASP A N 1
ATOM 824 C CA . ASP A 1 101 ? 12.895 -13.922 11.430 1.00 62.47 101 ASP A CA 1
ATOM 825 C C . ASP A 1 101 ? 12.378 -14.495 12.772 1.00 62.47 101 ASP A C 1
ATOM 827 O O . ASP A 1 101 ? 13.171 -14.784 13.669 1.00 62.47 101 ASP A O 1
ATOM 831 N N . GLU A 1 102 ? 11.060 -14.687 12.917 1.00 69.19 102 GLU A N 1
ATOM 832 C CA . GLU A 1 102 ? 10.400 -15.233 14.112 1.00 69.19 102 GLU A CA 1
ATOM 833 C C . GLU A 1 102 ? 9.163 -16.091 13.750 1.00 69.19 102 GLU A C 1
ATOM 835 O O . GLU A 1 102 ? 8.542 -15.879 12.713 1.00 69.19 102 GLU A O 1
ATOM 840 N N . PRO A 1 103 ? 8.744 -17.071 14.568 1.00 77.31 103 PRO A N 1
ATOM 841 C CA . PRO A 1 103 ? 7.554 -17.872 14.274 1.00 77.31 103 PRO A CA 1
ATOM 842 C C . PRO A 1 103 ? 6.243 -17.129 14.586 1.00 77.31 103 PRO A C 1
ATOM 844 O O . PRO A 1 103 ? 6.093 -16.534 15.652 1.00 77.31 103 PRO A O 1
ATOM 847 N N . PHE A 1 104 ? 5.242 -17.271 13.711 1.00 83.12 104 PHE A N 1
ATOM 848 C CA . PHE A 1 104 ? 3.861 -16.865 13.990 1.00 83.12 104 PHE A CA 1
ATOM 849 C C . PHE A 1 104 ? 3.033 -18.045 14.497 1.00 83.12 104 PHE A C 1
ATOM 851 O O . PHE A 1 104 ? 3.060 -19.126 13.912 1.00 83.12 104 PHE A O 1
ATOM 858 N N . GLY A 1 105 ? 2.279 -17.840 15.577 1.00 83.81 105 GLY A N 1
ATOM 859 C CA . GLY A 1 105 ? 1.349 -18.851 16.084 1.00 83.81 105 GLY A CA 1
ATOM 860 C C . GLY A 1 105 ? 0.083 -18.965 15.219 1.00 83.81 105 GLY A C 1
ATOM 861 O O . GLY A 1 105 ? -0.256 -18.008 14.529 1.00 83.81 105 GLY A O 1
ATOM 862 N N . PRO A 1 106 ? -0.679 -20.072 15.291 1.00 85.44 106 PRO A N 1
ATOM 863 C CA . PRO A 1 106 ? -1.872 -20.290 14.458 1.00 85.44 106 PRO A CA 1
ATOM 864 C C . PRO A 1 106 ? -2.971 -19.216 14.557 1.00 85.44 106 PRO A C 1
ATOM 866 O O . PRO A 1 106 ? -3.740 -19.043 13.612 1.00 85.44 106 PRO A O 1
ATOM 869 N N . ASP A 1 107 ? -3.034 -18.496 15.681 1.00 82.38 107 ASP A N 1
ATOM 870 C CA . ASP A 1 107 ? -3.985 -17.400 15.921 1.00 82.38 107 ASP A CA 1
ATOM 871 C C . ASP A 1 107 ? -3.500 -16.036 15.389 1.00 82.38 107 ASP A C 1
ATOM 873 O O . ASP A 1 107 ? -4.220 -15.032 15.463 1.00 82.38 107 ASP A O 1
ATOM 877 N N . ASP A 1 108 ? -2.269 -15.969 14.878 1.00 84.62 108 ASP A N 1
ATOM 878 C CA . ASP A 1 108 ? -1.680 -14.751 14.338 1.00 84.62 108 ASP A CA 1
ATOM 879 C C . ASP A 1 108 ? -2.176 -14.493 12.900 1.00 84.62 108 ASP A C 1
ATOM 881 O O . ASP A 1 108 ? -2.151 -15.403 12.065 1.00 84.62 108 ASP A O 1
ATOM 885 N N . PRO A 1 109 ? -2.606 -13.262 12.556 1.00 84.69 109 PRO A N 1
ATOM 886 C CA . PRO A 1 109 ? -2.976 -12.907 11.187 1.00 84.69 109 PRO A CA 1
ATOM 887 C C . PRO A 1 109 ? -1.915 -13.216 10.129 1.00 84.69 109 PRO A C 1
ATOM 889 O O . PRO A 1 109 ? -2.293 -13.475 8.986 1.00 84.69 109 PRO A O 1
ATOM 892 N N . LEU A 1 110 ? -0.630 -13.161 10.496 1.00 85.88 110 LEU A N 1
ATOM 893 C CA . LEU A 1 110 ? 0.518 -13.378 9.616 1.00 85.88 110 LEU A CA 1
ATOM 894 C C . LEU A 1 110 ? 0.948 -14.845 9.526 1.00 85.88 110 LEU A C 1
ATOM 896 O O . LEU A 1 110 ? 1.754 -15.177 8.656 1.00 85.88 110 LEU A O 1
ATOM 900 N N . HIS A 1 111 ? 0.403 -15.736 10.361 1.00 90.44 111 HIS A N 1
ATOM 901 C CA . HIS A 1 111 ? 0.557 -17.171 10.137 1.00 90.44 111 HIS A CA 1
ATOM 902 C C . HIS A 1 111 ? -0.018 -17.545 8.764 1.00 90.44 111 HIS A C 1
ATOM 904 O O . HIS A 1 111 ? -0.972 -16.928 8.293 1.00 90.44 111 HIS A O 1
ATOM 910 N N . TRP A 1 112 ? 0.520 -18.579 8.114 1.00 91.31 112 TRP A N 1
ATOM 911 C CA . TRP A 1 112 ? 0.117 -18.945 6.747 1.00 91.31 112 TRP A CA 1
ATOM 912 C C . TRP A 1 112 ? -1.366 -19.350 6.628 1.00 91.31 112 TRP A C 1
ATOM 914 O O . TRP A 1 112 ? -1.956 -19.268 5.557 1.00 91.31 112 TRP A O 1
ATOM 924 N N . THR A 1 113 ? -2.008 -19.750 7.733 1.00 92.25 113 THR A N 1
ATOM 925 C CA . THR A 1 113 ? -3.465 -19.991 7.785 1.00 92.25 113 THR A CA 1
ATOM 926 C C . THR A 1 113 ? -4.287 -18.758 8.162 1.00 92.25 113 THR A C 1
ATOM 928 O O . THR A 1 113 ? -5.521 -18.835 8.181 1.00 92.25 113 THR A O 1
ATOM 931 N N . GLY A 1 114 ? -3.622 -17.661 8.515 1.00 89.50 114 GLY A N 1
ATOM 932 C CA . GLY A 1 114 ? -4.194 -16.403 8.970 1.00 89.50 114 GLY A CA 1
ATOM 933 C C . GLY A 1 114 ? -4.821 -15.586 7.842 1.00 89.50 114 GLY A C 1
ATOM 934 O O . GLY A 1 114 ? -4.778 -15.941 6.662 1.00 89.50 114 GLY A O 1
ATOM 935 N N . SER A 1 115 ? -5.462 -14.480 8.216 1.00 85.00 115 SER A N 1
ATOM 936 C CA . SER A 1 115 ? -6.193 -13.623 7.277 1.00 85.00 115 SER A CA 1
ATOM 937 C C . SER A 1 115 ? -5.279 -12.826 6.343 1.00 85.00 115 SER A C 1
ATOM 939 O O . SER A 1 115 ? -5.706 -12.487 5.245 1.00 85.00 115 SER A O 1
ATOM 941 N N . ALA A 1 116 ? -4.039 -12.532 6.750 1.00 84.31 116 ALA A N 1
ATOM 942 C CA . ALA A 1 116 ? -3.104 -11.734 5.954 1.00 84.31 116 ALA A CA 1
ATOM 943 C C . ALA A 1 116 ? -2.341 -12.552 4.895 1.00 84.31 116 ALA A C 1
ATOM 945 O O . ALA A 1 116 ? -1.633 -11.972 4.081 1.00 84.31 116 ALA A O 1
ATOM 946 N N . GLN A 1 117 ? -2.496 -13.881 4.888 1.00 87.94 117 GLN A N 1
ATOM 947 C CA . GLN A 1 117 ? -1.855 -14.795 3.926 1.00 87.94 117 GLN A CA 1
ATOM 948 C C . GLN A 1 117 ? -2.851 -15.386 2.910 1.00 87.94 117 GLN A C 1
ATOM 950 O O . GLN A 1 117 ? -2.520 -16.274 2.121 1.00 87.94 117 GLN A O 1
ATOM 955 N N . ASN A 1 118 ? -4.083 -14.864 2.907 1.00 92.06 118 ASN A N 1
ATOM 956 C CA . ASN A 1 118 ? -5.177 -15.370 2.091 1.00 92.06 118 ASN A CA 1
ATOM 957 C C . ASN A 1 118 ? -5.056 -14.945 0.621 1.00 92.06 118 ASN A C 1
ATOM 959 O O . ASN A 1 118 ? -5.134 -13.762 0.282 1.00 92.06 118 ASN A O 1
ATOM 963 N N . TRP A 1 119 ? -4.959 -15.932 -0.270 1.00 95.06 119 TRP A N 1
ATOM 964 C CA . TRP A 1 119 ? -4.824 -15.718 -1.711 1.00 95.06 119 TRP A CA 1
ATOM 965 C C . TRP A 1 119 ? -6.052 -15.035 -2.327 1.00 95.06 119 TRP A C 1
ATOM 967 O O . TRP A 1 119 ? -5.890 -14.189 -3.210 1.00 95.06 119 TRP A O 1
ATOM 977 N N . ASN A 1 120 ? -7.270 -15.367 -1.865 1.00 94.00 120 ASN A N 1
ATOM 978 C CA . ASN A 1 120 ? -8.514 -14.810 -2.415 1.00 94.00 120 ASN A CA 1
ATOM 979 C C . ASN A 1 120 ? -8.535 -13.276 -2.313 1.00 94.00 120 ASN A C 1
ATOM 981 O O . ASN A 1 120 ? -9.067 -12.608 -3.199 1.00 94.00 120 ASN A O 1
ATOM 985 N N . HIS A 1 121 ? -7.969 -12.729 -1.236 1.00 89.12 121 HIS A N 1
ATOM 986 C CA . HIS A 1 121 ? -7.846 -11.289 -1.039 1.00 89.12 121 HIS A CA 1
ATOM 987 C C . HIS A 1 121 ? -6.579 -10.711 -1.681 1.00 89.12 121 HIS A C 1
ATOM 989 O O . HIS A 1 121 ? -6.651 -9.707 -2.385 1.00 89.12 121 HIS A O 1
ATOM 995 N N . MET A 1 122 ? -5.428 -11.340 -1.438 1.00 89.19 122 MET A N 1
ATOM 996 C CA . MET A 1 122 ? -4.119 -10.726 -1.686 1.00 89.19 122 MET A CA 1
ATOM 997 C C . MET A 1 122 ? -3.627 -10.868 -3.128 1.00 89.19 122 MET A C 1
ATOM 999 O O . MET A 1 122 ? -2.903 -10.007 -3.621 1.00 89.19 122 MET A O 1
ATOM 1003 N N . CYS A 1 123 ? -3.982 -11.961 -3.808 1.00 93.06 123 CYS A N 1
ATOM 1004 C CA . CYS A 1 123 ? -3.289 -12.374 -5.033 1.00 93.06 123 CYS A CA 1
ATOM 1005 C C . CYS A 1 123 ? -4.237 -12.600 -6.213 1.00 93.06 123 CYS A C 1
ATOM 1007 O O . CYS A 1 123 ? -3.855 -12.387 -7.362 1.00 93.06 123 CYS A O 1
ATOM 1009 N N . ALA A 1 124 ? -5.466 -13.046 -5.949 1.00 94.19 124 ALA A N 1
ATOM 1010 C CA . ALA A 1 124 ? -6.362 -13.559 -6.977 1.00 94.19 124 ALA A CA 1
ATOM 1011 C C . ALA A 1 124 ? -6.639 -12.574 -8.122 1.00 94.19 124 ALA A C 1
ATOM 1013 O O . ALA A 1 124 ? -6.605 -12.971 -9.286 1.00 94.19 124 ALA A O 1
ATOM 1014 N N . GLU A 1 125 ? -6.843 -11.290 -7.808 1.00 91.81 125 GLU A N 1
ATOM 1015 C CA . GLU A 1 125 ? -7.110 -10.253 -8.814 1.00 91.81 125 GLU A CA 1
ATOM 1016 C C . GLU A 1 125 ? -5.946 -10.091 -9.809 1.00 91.81 125 GLU A C 1
ATOM 1018 O O . GLU A 1 125 ? -6.176 -9.914 -11.001 1.00 91.81 125 GLU A O 1
ATOM 1023 N N . CYS A 1 126 ? -4.698 -10.204 -9.345 1.00 92.94 126 CYS A N 1
ATOM 1024 C CA . CYS A 1 126 ? -3.508 -10.027 -10.183 1.00 92.94 126 CYS A CA 1
ATOM 1025 C C . CYS A 1 126 ? -3.079 -11.304 -10.924 1.00 92.94 126 CYS A C 1
ATOM 1027 O O . CYS A 1 126 ? -2.271 -11.227 -11.845 1.00 92.94 126 CYS A O 1
ATOM 1029 N N . HIS A 1 127 ? -3.574 -12.473 -10.509 1.00 95.12 127 HIS A N 1
ATOM 1030 C CA . HIS A 1 127 ? -3.127 -13.780 -11.008 1.00 95.12 127 HIS A CA 1
ATOM 1031 C C . HIS A 1 127 ? -4.207 -14.557 -11.775 1.00 95.12 127 HIS A C 1
ATOM 1033 O O . HIS A 1 127 ? -3.952 -15.666 -12.248 1.00 95.12 127 HIS A O 1
ATOM 1039 N N . THR A 1 128 ? -5.401 -13.986 -11.929 1.00 94.88 128 THR A N 1
ATOM 1040 C CA . THR A 1 128 ? -6.514 -14.586 -12.676 1.00 94.88 128 THR A CA 1
ATOM 1041 C C . THR A 1 128 ? -7.147 -13.577 -13.630 1.00 94.88 128 THR A C 1
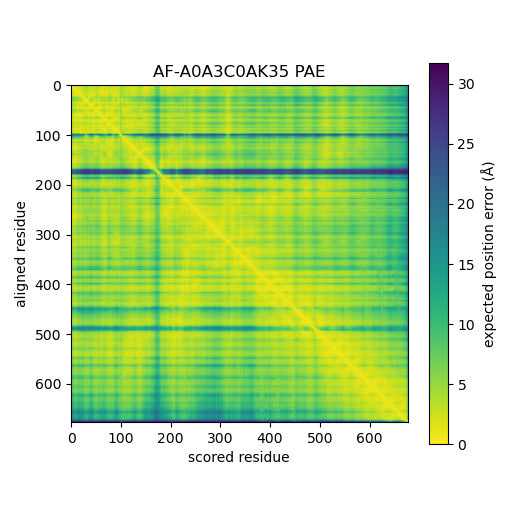ATOM 1043 O O . THR A 1 128 ? -6.899 -12.376 -13.555 1.00 94.88 128 THR A O 1
ATOM 1046 N N . THR A 1 129 ? -7.970 -14.065 -14.556 1.00 94.25 129 THR A N 1
ATOM 1047 C CA . THR A 1 129 ? -8.743 -13.217 -15.471 1.00 94.25 129 THR A CA 1
ATOM 1048 C C . THR A 1 129 ? -10.200 -13.167 -15.037 1.00 94.25 129 THR A C 1
ATOM 1050 O O . THR A 1 129 ? -10.805 -14.215 -14.810 1.00 94.25 129 THR A O 1
ATOM 1053 N N . ASN A 1 130 ? -10.782 -11.960 -15.018 1.00 91.69 130 ASN A N 1
ATOM 1054 C CA . ASN A 1 130 ? -12.193 -11.726 -14.690 1.00 91.69 130 ASN A CA 1
ATOM 1055 C C . ASN A 1 130 ? -12.558 -12.248 -13.286 1.00 91.69 130 ASN A C 1
ATOM 1057 O O . ASN A 1 130 ? -13.513 -13.004 -13.102 1.00 91.69 130 ASN A O 1
ATOM 1061 N N . TRP A 1 131 ? -11.733 -11.879 -12.304 1.00 91.94 131 TRP A N 1
ATOM 1062 C CA . TRP A 1 131 ? -11.897 -12.256 -10.906 1.00 91.94 131 TRP A CA 1
ATOM 1063 C C . TRP A 1 131 ? -13.185 -11.683 -10.306 1.00 91.94 131 TRP A C 1
ATOM 1065 O O . TRP A 1 131 ? -13.429 -10.477 -10.344 1.00 91.94 131 TRP A O 1
ATOM 1075 N N . ALA A 1 132 ? -13.971 -12.546 -9.668 1.00 91.00 132 ALA A N 1
ATOM 1076 C CA . ALA A 1 132 ? -15.086 -12.167 -8.818 1.00 91.00 132 ALA A CA 1
ATOM 1077 C C . ALA A 1 132 ? -14.952 -12.870 -7.466 1.00 91.00 132 ALA A C 1
ATOM 1079 O O . ALA A 1 132 ? -15.009 -14.095 -7.374 1.00 91.00 132 ALA A O 1
ATOM 1080 N N . LYS A 1 133 ? -14.791 -12.078 -6.402 1.00 89.94 133 LYS A N 1
ATOM 1081 C CA . LYS A 1 133 ? -14.534 -12.582 -5.047 1.00 89.94 133 LYS A CA 1
ATOM 1082 C C . LYS A 1 133 ? -15.733 -13.328 -4.442 1.00 89.94 133 LYS A C 1
ATOM 1084 O O . LYS A 1 133 ? -15.530 -14.333 -3.768 1.00 89.94 133 LYS A O 1
ATOM 1089 N N . ASN A 1 134 ? -16.959 -12.840 -4.681 1.00 91.75 134 ASN A N 1
ATOM 1090 C CA . ASN A 1 134 ? -18.232 -13.436 -4.234 1.00 91.75 134 ASN A CA 1
ATOM 1091 C C . ASN A 1 134 ? -18.206 -13.946 -2.776 1.00 91.75 134 ASN A C 1
ATOM 1093 O O . ASN A 1 134 ? -18.602 -15.078 -2.486 1.00 91.75 134 ASN A O 1
ATOM 1097 N N . TYR A 1 135 ? -17.685 -13.130 -1.861 1.00 94.19 135 TYR A N 1
ATOM 1098 C CA . TYR A 1 135 ? -17.605 -13.487 -0.449 1.00 94.19 135 TYR A CA 1
ATOM 1099 C C . TYR A 1 135 ? -18.980 -13.373 0.219 1.00 94.19 135 TYR A C 1
ATOM 1101 O O . TYR A 1 135 ? -19.628 -12.330 0.134 1.00 94.19 135 TYR A O 1
ATOM 1109 N N . ASP A 1 136 ? -19.415 -14.435 0.897 1.00 93.81 136 ASP A N 1
ATOM 1110 C CA . ASP A 1 136 ? -20.617 -14.417 1.726 1.00 93.81 136 ASP A CA 1
ATOM 1111 C C . ASP A 1 136 ? -20.254 -14.160 3.190 1.00 93.81 136 ASP A C 1
ATOM 1113 O O . ASP A 1 136 ? -19.730 -15.026 3.893 1.00 93.81 136 ASP A O 1
ATOM 1117 N N . VAL A 1 137 ? -20.593 -12.962 3.664 1.00 90.38 137 VAL A N 1
ATOM 1118 C CA . VAL A 1 137 ? -20.337 -12.510 5.037 1.00 90.38 137 VAL A CA 1
ATOM 1119 C C . VAL A 1 137 ? -21.055 -13.387 6.070 1.00 90.38 137 VAL A C 1
ATOM 1121 O O . VAL A 1 137 ? -20.527 -13.622 7.163 1.00 90.38 137 VAL A O 1
ATOM 1124 N N . AL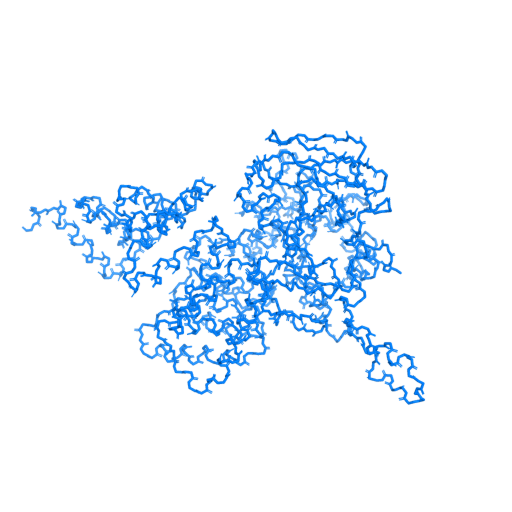A A 1 138 ? -22.256 -13.885 5.748 1.00 89.44 138 ALA A N 1
ATOM 1125 C CA . ALA A 1 138 ? -23.074 -14.638 6.694 1.00 89.44 138 ALA A CA 1
ATOM 1126 C C . ALA A 1 138 ? -22.431 -15.991 7.033 1.00 89.44 138 ALA A C 1
ATOM 1128 O O . ALA A 1 138 ? -22.223 -16.300 8.213 1.00 89.44 138 ALA A O 1
ATOM 1129 N N . SER A 1 139 ? -22.070 -16.768 6.009 1.00 91.44 139 SER A N 1
ATOM 1130 C CA . SER A 1 139 ? -21.390 -18.056 6.180 1.00 91.44 139 SER A CA 1
ATOM 1131 C C . SER A 1 139 ? -19.871 -17.947 6.361 1.00 91.44 139 SER A C 1
ATOM 1133 O O . SER A 1 139 ? -19.255 -18.925 6.797 1.00 91.44 139 SER A O 1
ATOM 1135 N N . ASP A 1 140 ? -19.280 -16.766 6.127 1.00 90.25 140 ASP A N 1
ATOM 1136 C CA . ASP A 1 140 ? -17.824 -16.549 6.107 1.00 90.25 140 ASP A CA 1
ATOM 1137 C C . ASP A 1 140 ? -17.166 -17.541 5.132 1.00 90.25 140 ASP A C 1
ATOM 1139 O O . ASP A 1 140 ? -16.362 -18.404 5.501 1.00 90.25 140 ASP A O 1
ATOM 1143 N N . ALA A 1 141 ? -17.638 -17.479 3.882 1.00 93.75 141 ALA A N 1
ATOM 1144 C CA . ALA A 1 141 ? -17.246 -18.371 2.800 1.00 93.75 141 ALA A CA 1
ATOM 1145 C C . ALA A 1 141 ? -16.938 -17.608 1.509 1.00 93.75 141 ALA A C 1
ATOM 1147 O O . ALA A 1 141 ? -17.647 -16.677 1.124 1.00 93.75 141 ALA A O 1
ATOM 1148 N N . HIS A 1 142 ? -15.895 -18.045 0.806 1.00 93.69 142 HIS A N 1
ATOM 1149 C CA . HIS A 1 142 ? -15.530 -17.515 -0.502 1.00 93.69 142 HIS A CA 1
ATOM 1150 C C . HIS A 1 142 ? -16.156 -18.372 -1.610 1.00 93.69 142 HIS A C 1
ATOM 1152 O O . HIS A 1 142 ? -15.748 -19.514 -1.810 1.00 93.69 142 HIS A O 1
ATOM 1158 N N . ASN A 1 143 ? -17.105 -17.806 -2.363 1.00 94.06 143 ASN A N 1
ATOM 1159 C CA . ASN A 1 143 ? -17.750 -18.451 -3.518 1.00 94.06 143 ASN A CA 1
ATOM 1160 C C . ASN A 1 143 ? -17.210 -17.891 -4.843 1.00 94.06 143 ASN A C 1
ATOM 1162 O O . ASN A 1 143 ? -17.965 -17.567 -5.765 1.00 94.06 143 ASN A O 1
ATOM 1166 N N . PHE A 1 144 ? -15.897 -17.676 -4.886 1.00 93.12 144 PHE A N 1
ATOM 1167 C CA . PHE A 1 144 ? -15.230 -16.933 -5.945 1.00 93.12 144 PHE A CA 1
ATOM 1168 C C . PHE A 1 144 ? -15.367 -17.591 -7.326 1.00 93.12 144 PHE A C 1
ATOM 1170 O O . PHE A 1 144 ? -15.594 -18.794 -7.454 1.00 93.12 144 PHE A O 1
ATOM 1177 N N . SER A 1 145 ? -15.165 -16.799 -8.375 1.00 93.94 145 SER A N 1
ATOM 1178 C CA . SER A 1 145 ? -15.089 -17.270 -9.758 1.00 93.94 145 SER A CA 1
ATOM 1179 C C . SER A 1 145 ? -14.073 -16.464 -10.563 1.00 93.94 145 SER A C 1
ATOM 1181 O O . SER A 1 145 ? -13.833 -15.295 -10.274 1.00 93.94 145 SER A O 1
ATOM 1183 N N . PHE A 1 146 ? -13.516 -17.073 -11.603 1.00 94.25 146 PHE A N 1
ATOM 1184 C CA . PHE A 1 146 ? -12.683 -16.421 -12.612 1.00 94.25 146 PHE A CA 1
ATOM 1185 C C . PHE A 1 146 ? -12.897 -17.111 -13.964 1.00 94.25 146 PHE A C 1
ATOM 1187 O O . PHE A 1 146 ? -13.315 -18.270 -14.004 1.00 94.25 146 PHE A O 1
ATOM 1194 N N . SER A 1 147 ? -12.606 -16.419 -15.066 1.00 94.00 147 SER A N 1
ATOM 1195 C CA . SER A 1 147 ? -12.676 -17.004 -16.414 1.00 94.00 147 SER A CA 1
ATOM 1196 C C . SER A 1 147 ? -11.473 -17.903 -16.702 1.00 94.00 147 SER A C 1
ATOM 1198 O O . SER A 1 147 ? -11.626 -18.985 -17.260 1.00 94.00 147 SER A O 1
ATOM 1200 N N . GLU A 1 148 ? -10.273 -17.470 -16.302 1.00 93.69 148 GLU A N 1
ATOM 1201 C CA . GLU A 1 148 ? -9.028 -18.208 -16.530 1.00 93.69 148 GLU A CA 1
ATOM 1202 C C . GLU A 1 148 ? -8.061 -18.073 -15.347 1.00 93.69 148 GLU A C 1
ATOM 1204 O O . GLU A 1 148 ? -7.927 -17.005 -14.743 1.00 93.69 148 GLU A O 1
ATOM 1209 N N . MET A 1 149 ? -7.343 -19.158 -15.051 1.00 93.12 149 MET A N 1
ATOM 1210 C CA . MET A 1 149 ? -6.264 -19.203 -14.061 1.00 93.12 149 MET A CA 1
ATOM 1211 C C . MET A 1 149 ? -4.959 -18.759 -14.727 1.00 93.12 149 MET A C 1
ATOM 1213 O O . MET A 1 149 ? -4.144 -19.595 -15.104 1.00 93.12 149 MET A O 1
ATOM 1217 N N . ARG A 1 150 ? -4.872 -17.462 -15.037 1.00 94.44 150 ARG A N 1
ATOM 1218 C CA . ARG A 1 150 ? -3.722 -16.746 -15.624 1.00 94.44 150 ARG A CA 1
ATOM 1219 C C . ARG A 1 150 ? -4.094 -15.296 -15.907 1.00 94.44 150 ARG A C 1
ATOM 1221 O O . ARG A 1 150 ? -5.277 -14.944 -15.926 1.00 94.44 150 ARG A O 1
ATOM 1228 N N . VAL A 1 151 ? -3.092 -14.480 -16.224 1.00 96.06 151 VAL A N 1
ATOM 1229 C CA . VAL A 1 151 ? -3.290 -13.146 -16.801 1.00 96.06 151 VAL A CA 1
ATOM 1230 C C . VAL A 1 151 ? -3.434 -13.301 -18.319 1.00 96.06 151 VAL A C 1
ATOM 1232 O O . VAL A 1 151 ? -2.449 -13.320 -19.063 1.00 96.06 151 VAL A O 1
ATOM 1235 N N . SER A 1 152 ? -4.676 -13.494 -18.770 1.00 94.75 152 SER A N 1
ATOM 1236 C CA . SER A 1 152 ? -5.021 -13.754 -20.174 1.00 94.75 152 SER A CA 1
ATOM 1237 C C . SER A 1 152 ? -5.191 -12.468 -20.990 1.00 94.75 152 SER A C 1
ATOM 1239 O O . SER A 1 152 ? -5.035 -11.350 -20.494 1.00 94.75 152 SER A O 1
ATOM 1241 N N . CYS A 1 153 ? -5.546 -12.616 -22.269 1.00 94.56 153 CYS A N 1
ATOM 1242 C CA . CYS A 1 153 ? -5.797 -11.491 -23.166 1.00 94.56 153 CYS A CA 1
ATOM 1243 C C . CYS A 1 153 ? -6.873 -10.534 -22.626 1.00 94.56 153 CYS A C 1
ATOM 1245 O O . CYS A 1 153 ? -6.714 -9.317 -22.736 1.00 94.56 153 CYS A O 1
ATOM 1247 N N . GLU A 1 154 ? -7.945 -11.063 -22.031 1.00 94.12 154 GLU A N 1
ATOM 1248 C CA . GLU A 1 154 ? -9.085 -10.260 -21.572 1.00 94.12 154 GLU A CA 1
ATOM 1249 C C . GLU A 1 154 ? -8.745 -9.397 -20.351 1.00 94.12 154 GLU A C 1
ATOM 1251 O O . GLU A 1 154 ? -9.342 -8.336 -20.173 1.00 94.12 154 GLU A O 1
ATOM 1256 N N . ALA A 1 155 ? -7.728 -9.775 -19.567 1.00 93.62 155 ALA A N 1
ATOM 1257 C CA . ALA A 1 155 ? -7.254 -8.969 -18.442 1.00 93.62 155 ALA A CA 1
ATOM 1258 C C . ALA A 1 155 ? -6.742 -7.587 -18.892 1.00 93.62 155 ALA A C 1
ATOM 1260 O O . ALA A 1 155 ? -6.871 -6.610 -18.162 1.00 93.62 155 ALA A O 1
ATOM 1261 N N . CYS A 1 156 ? -6.204 -7.481 -20.115 1.00 93.69 156 CYS A N 1
ATOM 1262 C CA . CYS A 1 156 ? -5.714 -6.219 -20.681 1.00 93.69 156 CYS A CA 1
ATOM 1263 C C . CYS A 1 156 ? -6.603 -5.660 -21.803 1.00 93.69 156 CYS A C 1
ATOM 1265 O O . CYS A 1 156 ? -6.586 -4.456 -22.058 1.00 93.69 156 CYS A O 1
ATOM 1267 N N . HIS A 1 157 ? -7.349 -6.513 -22.509 1.00 93.50 157 HIS A N 1
ATOM 1268 C CA . HIS A 1 157 ? -8.148 -6.124 -23.677 1.00 93.50 157 HIS A CA 1
ATOM 1269 C C . HIS A 1 157 ? -9.662 -6.124 -23.439 1.00 93.50 157 HIS A C 1
ATOM 1271 O O . HIS A 1 157 ? -10.412 -5.758 -24.345 1.00 93.50 157 HIS A O 1
ATOM 1277 N N . GLY A 1 158 ? -10.099 -6.452 -22.225 1.00 91.38 158 GLY A N 1
ATOM 1278 C CA . GLY A 1 158 ? -11.502 -6.567 -21.855 1.00 91.38 158 GLY A CA 1
ATOM 1279 C C . GLY A 1 158 ? -12.143 -7.841 -22.416 1.00 91.38 158 GLY A C 1
ATOM 1280 O O . GLY A 1 158 ? -11.482 -8.596 -23.133 1.00 91.38 158 GLY A O 1
ATOM 1281 N N . PRO A 1 159 ? -13.426 -8.085 -22.099 1.00 91.12 159 PRO A N 1
ATOM 1282 C CA . PRO A 1 159 ? -14.141 -9.271 -22.561 1.00 91.12 159 PRO A CA 1
ATOM 1283 C C . PRO A 1 159 ? -14.166 -9.379 -24.092 1.00 91.12 159 PRO A C 1
ATOM 1285 O O . PRO A 1 159 ? -14.539 -8.436 -24.792 1.00 91.12 159 PRO A O 1
ATOM 1288 N N . GLY A 1 160 ? -13.820 -10.550 -24.619 1.00 90.31 160 GLY A N 1
ATOM 1289 C CA . GLY A 1 160 ? -13.751 -10.845 -26.047 1.00 90.31 160 GLY A CA 1
ATOM 1290 C C . GLY A 1 160 ? -15.079 -11.275 -26.674 1.00 90.31 160 GLY A C 1
ATOM 1291 O O . GLY A 1 160 ? -15.122 -11.532 -27.874 1.00 90.31 160 GLY A O 1
ATOM 1292 N N . SER A 1 161 ? -16.175 -11.349 -25.915 1.00 90.44 161 SER A N 1
ATOM 1293 C CA . SER A 1 161 ? -17.479 -11.814 -26.419 1.00 90.44 161 SER A CA 1
ATOM 1294 C C . SER A 1 161 ? -17.983 -10.990 -27.612 1.00 90.44 161 SER A C 1
ATOM 1296 O O . SER A 1 161 ? -18.284 -11.554 -28.663 1.00 90.44 161 SER A O 1
ATOM 1298 N N . ILE A 1 162 ? -17.966 -9.656 -27.506 1.00 86.62 162 ILE A N 1
ATOM 1299 C CA . ILE A 1 162 ? -18.349 -8.747 -28.603 1.00 86.62 162 ILE A CA 1
ATOM 1300 C C . ILE A 1 162 ? -17.383 -8.889 -29.786 1.00 86.62 162 ILE A C 1
ATOM 1302 O O . ILE A 1 162 ? -17.799 -8.849 -30.943 1.00 86.62 162 ILE A O 1
ATOM 1306 N N . HIS A 1 163 ? -16.088 -9.079 -29.516 1.00 87.94 163 HIS A N 1
ATOM 1307 C CA . HIS A 1 163 ? -15.101 -9.317 -30.566 1.00 87.94 163 HIS A CA 1
ATOM 1308 C C . HIS A 1 163 ? -15.440 -10.563 -31.393 1.00 87.94 163 HIS A C 1
ATOM 1310 O O . HIS A 1 163 ? -15.417 -10.504 -32.623 1.00 87.94 163 HIS A O 1
ATOM 1316 N N . LEU A 1 164 ? -15.803 -11.664 -30.731 1.00 88.00 164 LEU A N 1
ATOM 1317 C CA . LEU A 1 164 ? -16.197 -12.910 -31.387 1.00 88.00 164 LEU A CA 1
ATOM 1318 C C . LEU A 1 164 ? -17.494 -12.753 -32.186 1.00 88.00 164 LEU A C 1
ATOM 1320 O O . LEU A 1 164 ? -17.569 -13.234 -33.316 1.00 88.00 164 LEU A O 1
ATOM 1324 N N . GLU A 1 165 ? -18.498 -12.061 -31.645 1.00 85.88 165 GLU A N 1
ATOM 1325 C CA . GLU A 1 165 ? -19.740 -11.760 -32.371 1.00 85.88 165 GLU A CA 1
ATOM 1326 C C . GLU A 1 165 ? -19.459 -10.977 -33.659 1.00 85.88 165 GLU A C 1
ATOM 1328 O O . GLU A 1 165 ? -19.925 -11.354 -34.736 1.00 85.88 165 GLU A O 1
ATOM 1333 N N . LEU A 1 166 ? -18.636 -9.927 -33.571 1.00 81.31 166 LEU A N 1
ATOM 1334 C CA . LEU A 1 166 ? -18.255 -9.108 -34.720 1.00 81.31 166 LEU A CA 1
ATOM 1335 C C . LEU A 1 166 ? -17.438 -9.900 -35.745 1.00 81.31 166 LEU A C 1
ATOM 1337 O O . LEU A 1 166 ? -17.708 -9.788 -36.941 1.00 81.31 166 LEU A O 1
ATOM 1341 N N . ALA A 1 167 ? -16.476 -10.710 -35.299 1.00 81.94 167 ALA A N 1
ATOM 1342 C CA . ALA A 1 167 ? -15.634 -11.526 -36.173 1.00 81.94 167 ALA A CA 1
ATOM 1343 C C . ALA A 1 167 ? -16.431 -12.605 -36.928 1.00 81.94 167 ALA A C 1
ATOM 1345 O O . ALA A 1 167 ? -16.111 -12.908 -38.075 1.00 81.94 167 ALA A O 1
ATOM 1346 N N . ASN A 1 168 ? -17.480 -13.153 -36.307 1.00 81.44 168 ASN A N 1
ATOM 1347 C CA . ASN A 1 168 ? -18.365 -14.146 -36.923 1.00 81.44 168 ASN A CA 1
ATOM 1348 C C . ASN A 1 168 ? -19.487 -13.519 -37.771 1.00 81.44 168 ASN A C 1
ATOM 1350 O O . ASN A 1 168 ? -20.129 -14.209 -38.572 1.00 81.44 168 ASN A O 1
ATOM 1354 N N . SER A 1 169 ? -19.741 -12.215 -37.618 1.00 77.88 169 SER A N 1
ATOM 1355 C CA . SER A 1 169 ? -20.751 -11.512 -38.405 1.00 77.88 169 SER A CA 1
ATOM 1356 C C . SER A 1 169 ? -20.295 -11.351 -39.863 1.00 77.88 169 SER A C 1
ATOM 1358 O O . SER A 1 169 ? -19.281 -10.726 -40.168 1.00 77.88 169 SER A O 1
ATOM 1360 N N . HIS A 1 170 ? -21.061 -11.905 -40.804 1.00 65.88 170 HIS A N 1
ATOM 1361 C CA . HIS A 1 170 ? -20.805 -11.755 -42.239 1.00 65.88 170 HIS A CA 1
ATOM 1362 C C . HIS A 1 170 ? -21.377 -10.419 -42.744 1.00 65.88 170 HIS A C 1
ATOM 1364 O O . HIS A 1 170 ? -22.339 -10.389 -43.509 1.00 65.88 170 HIS A O 1
ATOM 1370 N N . SER A 1 171 ? -20.825 -9.293 -42.283 1.00 64.81 171 SER A N 1
ATOM 1371 C CA . SER A 1 171 ? -21.240 -7.961 -42.740 1.00 64.81 171 SER A CA 1
ATOM 1372 C C . SER A 1 171 ? -20.279 -7.404 -43.791 1.00 64.81 171 SER A C 1
ATOM 1374 O O . SER A 1 171 ? -19.114 -7.129 -43.509 1.00 64.81 171 SER A O 1
ATOM 1376 N N . LEU A 1 172 ? -20.796 -7.154 -44.999 1.00 58.78 172 LEU A N 1
ATOM 1377 C CA . LEU A 1 172 ? -20.098 -6.419 -46.069 1.00 58.78 172 LEU A CA 1
ATOM 1378 C C . LEU A 1 172 ? -19.803 -4.953 -45.698 1.00 58.78 172 LEU A C 1
ATOM 1380 O O . LEU A 1 172 ? -18.988 -4.307 -46.352 1.00 58.78 172 LEU A O 1
ATOM 1384 N N . PHE A 1 173 ? -20.446 -4.432 -44.648 1.00 56.78 173 PHE A N 1
ATOM 1385 C CA . PHE A 1 173 ? -20.316 -3.053 -44.177 1.00 56.78 173 PHE A CA 1
ATOM 1386 C C . PHE A 1 173 ? -19.515 -2.949 -42.877 1.00 56.78 173 PHE A C 1
ATOM 1388 O O . PHE A 1 173 ? -19.738 -2.023 -42.098 1.00 56.78 173 PHE A O 1
ATOM 1395 N N . TRP A 1 174 ? -18.597 -3.889 -42.615 1.00 61.41 174 TRP A N 1
ATOM 1396 C CA . TRP A 1 174 ? -17.711 -3.795 -41.456 1.00 61.41 174 TRP A CA 1
ATOM 1397 C C . TRP A 1 174 ? -16.845 -2.531 -41.548 1.00 61.41 174 TRP A C 1
ATOM 1399 O O . TRP A 1 174 ? -15.826 -2.470 -42.243 1.00 61.41 174 TRP A O 1
ATOM 1409 N N . ASP A 1 175 ? -17.288 -1.485 -40.856 1.00 59.47 175 ASP A N 1
ATOM 1410 C CA . ASP A 1 175 ? -16.595 -0.213 -40.799 1.00 59.47 175 ASP A CA 1
ATOM 1411 C C . ASP A 1 175 ? -15.455 -0.314 -39.780 1.00 59.47 175 ASP A C 1
ATOM 1413 O O . ASP A 1 175 ? -15.648 -0.232 -38.564 1.00 59.47 175 ASP A O 1
ATOM 1417 N N . ARG A 1 176 ? -14.232 -0.449 -40.309 1.00 57.16 176 ARG A N 1
ATOM 1418 C CA . ARG A 1 176 ? -12.971 -0.519 -39.548 1.00 57.16 176 ARG A CA 1
ATOM 1419 C C . ARG A 1 176 ? -12.764 0.651 -38.576 1.00 57.16 176 ARG A C 1
ATOM 1421 O O . ARG A 1 176 ? -11.855 0.595 -37.747 1.00 57.16 176 ARG A O 1
ATOM 1428 N N . ARG A 1 177 ? -13.558 1.724 -38.677 1.00 53.31 177 ARG A N 1
ATOM 1429 C CA . ARG A 1 177 ? -13.507 2.892 -37.788 1.00 53.31 177 ARG A CA 1
ATOM 1430 C C . ARG A 1 177 ? -14.132 2.638 -36.411 1.00 53.31 177 ARG A C 1
ATOM 1432 O O . ARG A 1 177 ? -13.749 3.342 -35.482 1.00 53.31 177 ARG A O 1
ATOM 1439 N N . TYR A 1 178 ? -15.003 1.633 -36.249 1.00 53.50 178 TYR A N 1
ATOM 1440 C CA . TYR A 1 178 ? -15.645 1.294 -34.962 1.00 53.50 178 TYR A CA 1
ATOM 1441 C C . TYR A 1 178 ? -14.898 0.222 -34.141 1.00 53.50 178 TYR A C 1
ATOM 1443 O O . TYR A 1 178 ? -15.298 -0.094 -33.023 1.00 53.50 178 TYR A O 1
ATOM 1451 N N . GLY A 1 179 ? -13.758 -0.273 -34.636 1.00 66.19 179 GLY A N 1
ATOM 1452 C CA . GLY A 1 179 ? -12.863 -1.170 -33.897 1.00 66.19 179 GLY A CA 1
ATOM 1453 C C . GLY A 1 179 ? -13.289 -2.643 -33.897 1.00 66.19 179 GLY A C 1
ATOM 1454 O O . GLY A 1 179 ? -14.118 -3.068 -34.693 1.00 66.19 179 GLY A O 1
ATOM 1455 N N . TYR A 1 180 ? -12.661 -3.431 -33.019 1.00 74.88 180 TYR A N 1
ATOM 1456 C CA . TYR A 1 180 ? -12.789 -4.895 -32.963 1.00 74.88 180 TYR A CA 1
ATOM 1457 C C . TYR A 1 180 ? -13.567 -5.397 -31.737 1.00 74.88 180 TYR A C 1
ATOM 1459 O O . TYR A 1 180 ? -13.519 -6.585 -31.461 1.00 74.88 180 TYR A O 1
ATOM 1467 N N . GLY A 1 181 ? -14.225 -4.526 -30.965 1.00 81.44 181 GLY A N 1
ATOM 1468 C CA . GLY A 1 181 ? -14.860 -4.931 -29.701 1.00 81.44 181 GLY A CA 1
ATOM 1469 C C . GLY A 1 181 ? -13.875 -5.254 -28.567 1.00 81.44 181 GLY A C 1
ATOM 1470 O O . GLY A 1 181 ? -14.278 -5.855 -27.584 1.00 81.44 181 GLY A O 1
ATOM 1471 N N . LEU A 1 182 ? -12.604 -4.850 -28.701 1.00 88.88 182 LEU A N 1
ATOM 1472 C CA . LEU A 1 182 ? -11.556 -4.988 -27.683 1.00 88.88 182 LEU A CA 1
ATOM 1473 C C . LEU A 1 182 ? -11.010 -3.617 -27.277 1.00 88.88 182 LEU A C 1
ATOM 1475 O O . LEU A 1 182 ? -10.937 -2.693 -28.100 1.00 88.88 182 LEU A O 1
ATOM 1479 N N . ALA A 1 183 ? -10.550 -3.503 -26.033 1.00 89.69 183 ALA A N 1
ATOM 1480 C CA . ALA A 1 183 ? -9.902 -2.307 -25.518 1.00 89.69 183 ALA A CA 1
ATOM 1481 C C . ALA A 1 183 ? -8.608 -1.983 -26.282 1.00 89.69 183 ALA A C 1
ATOM 1483 O O . ALA A 1 183 ? -7.704 -2.811 -26.456 1.00 89.69 183 ALA A O 1
ATOM 1484 N N . LYS A 1 184 ? -8.497 -0.724 -26.721 1.00 88.81 184 LYS A N 1
ATOM 1485 C CA . LYS A 1 184 ? -7.339 -0.208 -27.457 1.00 88.81 184 LYS A CA 1
ATOM 1486 C C . LYS A 1 184 ? -6.402 0.560 -26.529 1.00 88.81 184 LYS A C 1
ATOM 1488 O O . LYS A 1 184 ? -6.529 1.768 -26.359 1.00 88.81 184 LYS A O 1
ATOM 1493 N N . LEU A 1 185 ? -5.381 -0.130 -26.031 1.00 90.31 185 LEU A N 1
ATOM 1494 C CA . LEU A 1 185 ? -4.381 0.456 -25.129 1.00 90.31 185 LEU A CA 1
ATOM 1495 C C . LEU A 1 185 ? -3.403 1.413 -25.832 1.00 90.31 185 LEU A C 1
ATOM 1497 O O . LEU A 1 185 ? -2.810 2.298 -25.216 1.00 90.31 185 LEU A O 1
ATOM 1501 N N . LYS A 1 186 ? -3.222 1.270 -27.152 1.00 85.69 186 LYS A N 1
ATOM 1502 C CA . LYS A 1 186 ? -2.390 2.187 -27.945 1.00 85.69 186 LYS A CA 1
ATOM 1503 C C . LYS A 1 186 ? -3.185 3.446 -28.306 1.00 85.69 186 LYS A C 1
ATOM 1505 O O . LYS A 1 186 ? -3.767 3.536 -29.389 1.00 85.69 186 LYS A O 1
ATOM 1510 N N . GLY A 1 187 ? -3.195 4.405 -27.382 1.00 83.50 187 GLY A N 1
ATOM 1511 C CA . GLY A 1 187 ? -3.862 5.704 -27.516 1.00 83.50 187 GLY A CA 1
ATOM 1512 C C . GLY A 1 187 ? -2.949 6.856 -27.953 1.00 83.50 187 GLY A C 1
ATOM 1513 O O . GLY A 1 187 ? -1.770 6.652 -28.265 1.00 83.50 187 GLY A O 1
ATOM 1514 N N . LYS A 1 188 ? -3.519 8.073 -27.963 1.00 85.06 188 LYS A N 1
ATOM 1515 C CA . LYS A 1 188 ? -2.803 9.341 -28.214 1.00 85.06 188 LYS A CA 1
ATOM 1516 C C . LYS A 1 188 ? -1.758 9.626 -27.132 1.00 85.06 188 LYS A C 1
ATOM 1518 O O . LYS A 1 188 ? -0.667 10.082 -27.453 1.00 85.06 188 LYS A O 1
ATOM 1523 N N . ASP A 1 189 ? -2.072 9.295 -25.886 1.00 90.75 189 ASP A N 1
ATOM 1524 C CA . ASP A 1 189 ? -1.188 9.401 -24.727 1.00 90.75 189 ASP A CA 1
ATOM 1525 C C . ASP A 1 189 ? -0.903 8.018 -24.110 1.00 90.75 189 ASP A C 1
ATOM 1527 O O . ASP A 1 189 ? -1.296 6.974 -24.647 1.00 90.75 189 ASP A O 1
ATOM 1531 N N . ALA A 1 190 ? -0.126 8.021 -23.027 1.00 94.06 190 ALA A N 1
ATOM 1532 C CA . ALA A 1 190 ? 0.279 6.826 -22.298 1.00 94.06 190 ALA A CA 1
ATOM 1533 C C . ALA A 1 190 ? -0.801 6.301 -21.336 1.00 94.06 190 ALA A C 1
ATOM 1535 O O . ALA A 1 190 ? -0.706 5.151 -20.914 1.00 94.06 190 ALA A O 1
ATOM 1536 N N . THR A 1 191 ? -1.808 7.110 -20.995 1.00 91.94 191 THR A N 1
ATOM 1537 C CA . THR A 1 191 ? -2.674 6.902 -19.828 1.00 91.94 191 THR A CA 1
ATOM 1538 C C . THR A 1 191 ? -3.406 5.572 -19.889 1.00 91.94 191 THR A C 1
ATOM 1540 O O . THR A 1 191 ? -3.232 4.755 -18.995 1.00 91.94 191 THR A O 1
ATOM 1543 N N . ALA A 1 192 ? -4.119 5.295 -20.986 1.00 92.25 192 ALA A N 1
ATOM 1544 C CA . ALA A 1 192 ? -4.881 4.052 -21.135 1.00 92.25 192 ALA A CA 1
ATOM 1545 C C . ALA A 1 192 ? -4.020 2.789 -20.950 1.00 92.25 192 ALA A C 1
ATOM 1547 O O . ALA A 1 192 ? -4.469 1.814 -20.356 1.00 92.25 192 ALA A O 1
ATOM 1548 N N . GLN A 1 193 ? -2.773 2.802 -21.436 1.00 95.00 193 GLN A N 1
ATOM 1549 C CA . GLN A 1 193 ? -1.865 1.672 -21.251 1.00 95.00 193 GLN A CA 1
ATOM 1550 C C . GLN A 1 193 ? -1.361 1.586 -19.812 1.00 95.00 193 GLN A C 1
ATOM 1552 O O . GLN A 1 193 ? -1.404 0.512 -19.223 1.00 95.00 193 GLN A O 1
ATOM 1557 N N . LEU A 1 194 ? -0.862 2.695 -19.261 1.00 95.31 194 LEU A N 1
ATOM 1558 C CA . LEU A 1 194 ? -0.298 2.710 -17.912 1.00 95.31 194 LEU A CA 1
ATOM 1559 C C . LEU A 1 194 ? -1.342 2.291 -16.873 1.00 95.31 194 LEU A C 1
ATOM 1561 O O . LEU A 1 194 ? -1.051 1.471 -16.008 1.00 95.31 194 LEU A O 1
ATOM 1565 N N . GLU A 1 195 ? -2.566 2.796 -17.007 1.00 94.12 195 GLU A N 1
ATOM 1566 C CA . GLU A 1 195 ? -3.678 2.492 -16.109 1.00 94.12 195 GLU A CA 1
ATOM 1567 C C . GLU A 1 195 ? -4.255 1.087 -16.300 1.00 94.12 195 GLU A C 1
ATOM 1569 O O . GLU A 1 195 ? -4.888 0.591 -15.380 1.00 94.12 195 GLU A O 1
ATOM 1574 N N . SER A 1 196 ? -3.984 0.412 -17.424 1.00 93.94 196 SER A N 1
ATOM 1575 C CA . SER A 1 196 ? -4.322 -1.013 -17.589 1.00 93.94 196 SER A CA 1
ATOM 1576 C C . SER A 1 196 ? -3.265 -1.946 -16.982 1.00 93.94 196 SER A C 1
ATOM 1578 O O . SER A 1 196 ? -3.569 -3.090 -16.669 1.00 93.94 196 SER A O 1
ATOM 1580 N N . CYS A 1 197 ? -2.024 -1.479 -16.792 1.00 95.56 197 CYS A N 1
ATOM 1581 C CA . CYS A 1 197 ? -0.972 -2.237 -16.097 1.00 95.56 197 CYS A CA 1
ATOM 1582 C C . CYS A 1 197 ? -0.988 -2.004 -14.575 1.00 95.56 197 CYS A C 1
ATOM 1584 O O . CYS A 1 197 ? -0.612 -2.875 -13.788 1.00 95.56 197 CYS A O 1
ATOM 1586 N N . ALA A 1 198 ? -1.379 -0.801 -14.149 1.00 95.88 198 ALA A N 1
ATOM 1587 C CA . ALA A 1 198 ? -1.340 -0.368 -12.756 1.00 95.88 198 ALA A CA 1
ATOM 1588 C C . ALA A 1 198 ? -2.133 -1.258 -11.772 1.00 95.88 198 ALA A C 1
ATOM 1590 O O . ALA A 1 198 ? -1.635 -1.437 -10.657 1.00 95.88 198 ALA A O 1
ATOM 1591 N N . PRO A 1 199 ? -3.286 -1.865 -12.127 1.00 94.12 199 PRO A N 1
ATOM 1592 C CA . PRO A 1 199 ? -4.014 -2.773 -11.246 1.00 94.12 199 PRO A CA 1
ATOM 1593 C C . PRO A 1 199 ? -3.258 -4.044 -10.881 1.00 94.12 199 PRO A C 1
ATOM 1595 O O . PRO A 1 199 ? -3.735 -4.775 -10.045 1.00 94.12 199 PRO A O 1
ATOM 1598 N N . CYS A 1 200 ? -2.106 -4.363 -11.462 1.00 94.75 200 CYS A N 1
ATOM 1599 C CA . CYS A 1 200 ? -1.292 -5.484 -10.971 1.00 94.75 200 CYS A CA 1
ATOM 1600 C C . CYS A 1 200 ? 0.098 -5.021 -10.546 1.00 94.75 200 CYS A C 1
ATOM 1602 O O . CYS A 1 200 ? 0.684 -5.556 -9.614 1.00 94.75 200 CYS A O 1
ATOM 1604 N N . HIS A 1 201 ? 0.605 -3.961 -11.174 1.00 96.31 201 HIS A N 1
ATOM 1605 C CA . HIS A 1 201 ? 1.950 -3.445 -10.949 1.00 96.31 201 HIS A CA 1
ATOM 1606 C C . HIS A 1 201 ? 1.999 -2.254 -9.979 1.00 96.31 201 HIS A C 1
ATOM 1608 O O . HIS A 1 201 ? 2.866 -1.384 -10.115 1.00 96.31 201 HIS A O 1
ATOM 1614 N N . SER A 1 202 ? 1.091 -2.194 -9.001 1.00 95.88 202 SER A N 1
ATOM 1615 C CA . SER A 1 202 ? 1.074 -1.147 -7.976 1.00 95.88 202 SER A CA 1
ATOM 1616 C C . SER A 1 202 ? 0.579 -1.634 -6.619 1.00 95.88 202 SER A C 1
ATOM 1618 O O . SER A 1 202 ? -0.356 -2.432 -6.540 1.00 95.88 202 SER A O 1
ATOM 1620 N N . HIS A 1 203 ? 1.156 -1.067 -5.556 1.00 95.50 203 HIS A N 1
ATOM 1621 C CA . HIS A 1 203 ? 0.567 -1.136 -4.225 1.00 95.50 203 HIS A CA 1
ATOM 1622 C C . HIS A 1 203 ? -0.572 -0.115 -4.119 1.00 95.50 203 HIS A C 1
ATOM 1624 O O . HIS A 1 203 ? -0.389 1.085 -4.361 1.00 95.50 203 HIS A O 1
ATOM 1630 N N . ARG A 1 204 ? -1.777 -0.603 -3.820 1.00 94.12 204 ARG A N 1
ATOM 1631 C CA . ARG A 1 204 ? -3.029 0.152 -3.943 1.00 94.12 204 ARG A CA 1
ATOM 1632 C C . ARG A 1 204 ? -4.092 -0.385 -2.984 1.00 94.12 204 ARG A C 1
ATOM 1634 O O . ARG A 1 204 ? -4.022 -1.535 -2.573 1.00 94.12 204 ARG A O 1
ATOM 1641 N N . ARG A 1 205 ? -5.117 0.424 -2.710 1.00 91.31 205 ARG A N 1
ATOM 1642 C CA . ARG A 1 205 ? -6.379 -0.015 -2.077 1.00 91.31 205 ARG A CA 1
ATOM 1643 C C . ARG A 1 205 ? -7.530 -0.038 -3.081 1.00 91.31 205 ARG A C 1
ATOM 1645 O O . ARG A 1 205 ? -7.518 0.780 -4.004 1.00 91.31 205 ARG A O 1
ATOM 1652 N N . HIS A 1 206 ? -8.551 -0.867 -2.869 1.00 91.81 206 HIS A N 1
ATOM 1653 C CA . HIS A 1 206 ? -9.785 -0.792 -3.653 1.00 91.81 206 HIS A CA 1
ATOM 1654 C C . HIS A 1 206 ? -10.591 0.475 -3.322 1.00 91.81 206 HIS A C 1
ATOM 1656 O O . HIS A 1 206 ? -10.639 0.962 -2.190 1.00 91.81 206 HIS A O 1
ATOM 1662 N N . VAL A 1 207 ? -11.209 1.033 -4.357 1.00 94.06 207 VAL A N 1
ATOM 1663 C CA . VAL A 1 207 ? -12.180 2.136 -4.307 1.00 94.06 207 VAL A CA 1
ATOM 1664 C C . VAL A 1 207 ? -13.536 1.647 -4.801 1.00 94.06 207 VAL A C 1
ATOM 1666 O O . VAL A 1 207 ? -14.565 2.058 -4.273 1.00 94.06 207 VAL A O 1
ATOM 1669 N N . SER A 1 208 ? -13.555 0.792 -5.824 1.00 92.75 208 SER A N 1
ATOM 1670 C CA . SER A 1 208 ? -14.783 0.284 -6.427 1.00 92.75 208 SER A CA 1
ATOM 1671 C C . SER A 1 208 ? -14.513 -1.034 -7.156 1.00 92.75 208 SER A C 1
ATOM 1673 O O . SER A 1 208 ? -13.469 -1.147 -7.802 1.00 92.75 208 SER A O 1
ATOM 1675 N N . PRO A 1 209 ? -15.428 -2.017 -7.088 1.00 87.94 209 PRO A N 1
ATOM 1676 C CA . PRO A 1 209 ? -15.266 -3.286 -7.793 1.00 87.94 209 PRO A CA 1
ATOM 1677 C C . PRO A 1 209 ? -15.432 -3.129 -9.312 1.00 87.94 209 PRO A C 1
ATOM 1679 O O . PRO A 1 209 ? -15.844 -2.076 -9.802 1.00 87.94 209 PRO A O 1
ATOM 1682 N N . GLY A 1 210 ? -15.159 -4.206 -10.053 1.00 85.75 210 GLY A N 1
ATOM 1683 C CA . GLY A 1 210 ? -15.537 -4.326 -11.465 1.00 85.75 210 GLY A CA 1
ATOM 1684 C C . GLY A 1 210 ? -14.713 -3.465 -12.418 1.00 85.75 210 GLY A C 1
ATOM 1685 O O . GLY A 1 210 ? -15.270 -2.928 -13.370 1.00 85.75 210 GLY A O 1
ATOM 1686 N N . HIS A 1 211 ? -13.416 -3.302 -12.148 1.00 90.38 211 HIS A N 1
ATOM 1687 C CA . HIS A 1 211 ? -12.506 -2.636 -13.075 1.00 90.38 211 HIS A CA 1
ATOM 1688 C C . HIS A 1 211 ? -12.462 -3.373 -14.418 1.00 90.38 211 HIS A C 1
ATOM 1690 O O . HIS A 1 211 ? -12.326 -4.597 -14.464 1.00 90.38 211 HIS A O 1
ATOM 1696 N N . THR A 1 212 ? -12.516 -2.619 -15.509 1.00 87.62 212 THR A N 1
ATOM 1697 C CA . THR A 1 212 ? -12.279 -3.109 -16.865 1.00 87.62 212 THR A CA 1
ATOM 1698 C C . THR A 1 212 ? -11.185 -2.295 -17.556 1.00 87.62 212 THR A C 1
ATOM 1700 O O . THR A 1 212 ? -10.956 -1.131 -17.214 1.00 87.62 212 THR A O 1
ATOM 1703 N N . PRO A 1 213 ? -10.495 -2.861 -18.561 1.00 85.44 213 PRO A N 1
ATOM 1704 C CA . PRO A 1 213 ? -9.503 -2.102 -19.309 1.00 85.44 213 PRO A CA 1
ATOM 1705 C C . PRO A 1 213 ? -10.104 -0.846 -19.951 1.00 85.44 213 PRO A C 1
ATOM 1707 O O . PRO A 1 213 ? -11.176 -0.905 -20.549 1.00 85.44 213 PRO A O 1
ATOM 1710 N N . LEU A 1 214 ? -9.360 0.265 -19.891 1.00 87.12 214 LEU A N 1
ATOM 1711 C CA . LEU A 1 214 ? -9.769 1.647 -20.223 1.00 87.12 214 LEU A CA 1
ATOM 1712 C C . LEU A 1 214 ? -10.560 2.396 -19.145 1.00 87.12 214 LEU A C 1
ATOM 1714 O O . LEU A 1 214 ? -10.717 3.613 -19.292 1.00 87.12 214 LEU A O 1
ATOM 1718 N N . ASP A 1 215 ? -11.001 1.737 -18.072 1.00 92.06 215 ASP A N 1
ATOM 1719 C CA . ASP A 1 215 ? -11.456 2.470 -16.894 1.00 92.06 215 ASP A CA 1
ATOM 1720 C C . ASP A 1 215 ? -10.302 3.274 -16.308 1.00 92.06 215 ASP A C 1
ATOM 1722 O O . ASP A 1 215 ? -9.132 2.880 -16.366 1.00 92.06 215 ASP A O 1
ATOM 1726 N N . ARG A 1 216 ? -10.642 4.412 -15.701 1.00 92.88 216 ARG A N 1
ATOM 1727 C CA . ARG A 1 216 ? -9.641 5.211 -15.007 1.00 92.88 216 ARG A CA 1
ATOM 1728 C C . ARG A 1 216 ? -9.157 4.450 -13.785 1.00 92.88 216 ARG A C 1
ATOM 1730 O O . ARG A 1 216 ? -9.967 4.034 -12.954 1.00 92.88 216 ARG A O 1
ATOM 1737 N N . PHE A 1 217 ? -7.844 4.335 -13.616 1.00 94.31 217 PHE A N 1
ATOM 1738 C CA . PHE A 1 217 ? -7.260 3.595 -12.493 1.00 94.31 217 PHE A CA 1
ATOM 1739 C C . PHE A 1 217 ? -7.816 4.080 -11.145 1.00 94.31 217 PHE A C 1
ATOM 1741 O O . PHE A 1 217 ? -8.248 3.284 -10.313 1.00 94.31 217 PHE A O 1
ATOM 1748 N N . HIS A 1 218 ? -7.893 5.400 -10.958 1.00 93.69 218 HIS A N 1
ATOM 1749 C CA . HIS A 1 218 ? -8.363 6.008 -9.714 1.00 93.69 218 HIS A CA 1
ATOM 1750 C C . HIS A 1 218 ? -9.878 5.980 -9.481 1.00 93.69 218 HIS A C 1
ATOM 1752 O O . HIS A 1 218 ? -10.344 6.394 -8.415 1.00 93.69 218 HIS A O 1
ATOM 1758 N N . ASP A 1 219 ? -10.641 5.432 -10.426 1.00 94.94 219 ASP A N 1
ATOM 1759 C CA . ASP A 1 219 ? -12.049 5.129 -10.203 1.00 94.94 219 ASP A CA 1
ATOM 1760 C C . ASP A 1 219 ? -12.243 3.796 -9.462 1.00 94.94 219 ASP A C 1
ATOM 1762 O O . ASP A 1 219 ? -13.271 3.598 -8.812 1.00 94.94 219 ASP A O 1
ATOM 1766 N N . HIS A 1 220 ? -11.254 2.902 -9.516 1.00 94.94 220 HIS A N 1
ATOM 1767 C CA . HIS A 1 220 ? -11.321 1.560 -8.929 1.00 94.94 220 HIS A CA 1
ATOM 1768 C C . HIS A 1 220 ? -10.253 1.316 -7.866 1.00 94.94 220 HIS A C 1
ATOM 1770 O O . HIS A 1 220 ? -10.479 0.516 -6.961 1.00 94.94 220 HIS A O 1
ATOM 1776 N N . TYR A 1 221 ? -9.147 2.063 -7.904 1.00 95.06 221 TYR A N 1
ATOM 1777 C CA . TYR A 1 221 ? -8.014 1.863 -7.013 1.00 95.06 221 TYR A CA 1
ATOM 1778 C C . TYR A 1 221 ? -7.393 3.172 -6.521 1.00 95.06 221 TYR A C 1
ATOM 1780 O O . TYR A 1 221 ? -7.285 4.171 -7.229 1.00 95.06 221 TYR A O 1
ATOM 1788 N N . ALA A 1 222 ? -6.873 3.177 -5.303 1.00 94.56 222 ALA A N 1
ATOM 1789 C CA . ALA A 1 222 ? -6.092 4.285 -4.776 1.00 94.56 222 ALA A CA 1
ATOM 1790 C C . ALA A 1 222 ? -4.633 3.859 -4.570 1.00 94.56 222 ALA A C 1
ATOM 1792 O O . ALA A 1 222 ? -4.327 3.127 -3.637 1.00 94.56 222 ALA A O 1
ATOM 1793 N N . LEU A 1 223 ? -3.750 4.349 -5.452 1.00 96.44 223 LEU A N 1
ATOM 1794 C CA . LEU A 1 223 ? -2.287 4.183 -5.384 1.00 96.44 223 LEU A CA 1
ATOM 1795 C C . LEU A 1 223 ? -1.735 4.705 -4.053 1.00 96.44 223 LEU A C 1
ATOM 1797 O O . LEU A 1 223 ? -2.057 5.841 -3.695 1.00 96.44 223 LEU A O 1
ATOM 1801 N N . SER A 1 224 ? -0.889 3.939 -3.370 1.00 96.06 224 SER A N 1
ATOM 1802 C CA . SER A 1 224 ? -0.168 4.430 -2.187 1.00 96.06 224 SER A CA 1
ATOM 1803 C C . SER A 1 224 ? 0.764 5.596 -2.522 1.00 96.06 224 SER A C 1
ATOM 1805 O O . SER A 1 224 ? 1.266 5.703 -3.641 1.00 96.06 224 SER A O 1
ATOM 1807 N N . LEU A 1 225 ? 0.967 6.507 -1.569 1.00 97.00 225 LEU A N 1
ATOM 1808 C CA . LEU A 1 225 ? 1.906 7.616 -1.744 1.00 97.00 225 LEU A CA 1
ATOM 1809 C C . LEU A 1 225 ? 3.330 7.146 -1.419 1.00 97.00 225 LEU A C 1
ATOM 1811 O O . LEU A 1 225 ? 3.573 5.957 -1.216 1.00 97.00 225 LEU A O 1
ATOM 1815 N N . LEU A 1 226 ? 4.288 8.078 -1.382 1.00 97.00 226 LEU A N 1
ATOM 1816 C CA . LEU A 1 226 ? 5.626 7.787 -0.870 1.00 97.00 226 LEU A CA 1
ATOM 1817 C C . LEU A 1 226 ? 5.572 7.746 0.662 1.00 97.00 226 LEU A C 1
ATOM 1819 O O . LEU A 1 226 ? 6.110 8.628 1.334 1.00 97.00 226 LEU A O 1
ATOM 1823 N N . ASP A 1 227 ? 4.866 6.756 1.199 1.00 91.44 227 ASP A N 1
ATOM 1824 C CA . ASP A 1 227 ? 4.714 6.517 2.632 1.00 91.44 227 ASP A CA 1
ATOM 1825 C C . ASP A 1 227 ? 6.014 5.925 3.209 1.00 91.44 227 ASP A C 1
ATOM 1827 O O . ASP A 1 227 ? 6.807 5.313 2.494 1.00 91.44 227 ASP A O 1
ATOM 1831 N N . ASP A 1 228 ? 6.286 6.168 4.489 1.00 85.62 228 ASP A N 1
ATOM 1832 C CA . ASP A 1 228 ? 7.578 5.892 5.137 1.00 85.62 228 ASP A CA 1
ATOM 1833 C C . ASP A 1 228 ? 7.953 4.413 5.268 1.00 85.62 228 ASP A C 1
ATOM 1835 O O . ASP A 1 228 ? 9.134 4.097 5.208 1.00 85.62 228 ASP A O 1
ATOM 1839 N N . HIS A 1 229 ? 6.960 3.538 5.381 1.00 87.25 229 HIS A N 1
ATOM 1840 C CA . HIS A 1 229 ? 7.098 2.082 5.433 1.00 87.25 229 HIS A CA 1
ATOM 1841 C C . HIS A 1 229 ? 7.052 1.413 4.050 1.00 87.25 229 HIS A C 1
ATOM 1843 O O . HIS A 1 229 ? 7.160 0.201 3.955 1.00 87.25 229 HIS A O 1
ATOM 1849 N N . LEU A 1 230 ? 6.837 2.181 2.977 1.00 93.81 230 LEU A N 1
ATOM 1850 C CA . LEU A 1 230 ? 6.755 1.665 1.604 1.00 93.81 230 LEU A CA 1
ATOM 1851 C C . LEU A 1 230 ? 7.921 2.158 0.743 1.00 93.81 230 LEU A C 1
ATOM 1853 O O . LEU A 1 230 ? 8.417 1.441 -0.131 1.00 93.81 230 LEU A O 1
ATOM 1857 N N . TYR A 1 231 ? 8.350 3.396 0.991 1.00 96.38 231 TYR A N 1
ATOM 1858 C CA . TYR A 1 231 ? 9.387 4.082 0.244 1.00 96.38 231 TYR A CA 1
ATOM 1859 C C . TYR A 1 231 ? 10.371 4.791 1.171 1.00 96.38 231 TYR A C 1
ATOM 1861 O O . TYR A 1 231 ? 9.999 5.576 2.059 1.00 96.38 231 TYR A O 1
ATOM 1869 N N . HIS A 1 232 ? 11.651 4.669 0.833 1.00 95.69 232 HIS A N 1
ATOM 1870 C CA . HIS A 1 232 ? 12.685 5.555 1.344 1.00 95.69 232 HIS A CA 1
ATOM 1871 C C . HIS A 1 232 ? 12.336 7.029 1.043 1.00 95.69 232 HIS A C 1
ATOM 1873 O O . HIS A 1 232 ? 11.629 7.313 0.071 1.00 95.69 232 HIS A O 1
ATOM 1879 N N . PRO A 1 233 ? 12.805 8.005 1.847 1.00 95.25 233 PRO A N 1
ATOM 1880 C CA . PRO A 1 233 ? 12.443 9.412 1.658 1.00 95.25 233 PRO A CA 1
ATOM 1881 C C . PRO A 1 233 ? 12.756 9.969 0.267 1.00 95.25 233 PRO A C 1
ATOM 1883 O O . PRO A 1 233 ? 12.035 10.828 -0.232 1.00 95.25 233 PRO A O 1
ATOM 1886 N N . ASP A 1 234 ? 13.804 9.470 -0.385 1.00 95.12 234 ASP A N 1
ATOM 1887 C CA . ASP A 1 234 ? 14.173 9.834 -1.753 1.00 95.12 234 ASP A CA 1
ATOM 1888 C C . ASP A 1 234 ? 13.343 9.108 -2.830 1.00 95.12 234 ASP A C 1
ATOM 1890 O O . ASP A 1 234 ? 13.657 9.199 -4.015 1.00 95.12 234 ASP A O 1
ATOM 1894 N N . GLY A 1 235 ? 12.295 8.387 -2.432 1.00 94.75 235 GLY A N 1
ATOM 1895 C CA . GLY A 1 235 ? 11.348 7.710 -3.305 1.00 94.75 235 GLY A CA 1
ATOM 1896 C C . GLY A 1 235 ? 11.814 6.354 -3.831 1.00 94.75 235 GLY A C 1
ATOM 1897 O O . GLY A 1 235 ? 11.154 5.817 -4.721 1.00 94.75 235 GLY A O 1
ATOM 1898 N N . GLN A 1 236 ? 12.952 5.810 -3.372 1.00 94.88 236 GLN A N 1
ATOM 1899 C CA . GLN A 1 236 ? 13.320 4.413 -3.661 1.00 94.88 236 GLN A CA 1
ATOM 1900 C C . GLN A 1 236 ? 12.343 3.455 -2.985 1.00 94.88 236 GLN A C 1
ATOM 1902 O O . GLN A 1 236 ? 11.866 3.734 -1.886 1.00 94.88 236 GLN A O 1
ATOM 1907 N N . ILE A 1 237 ? 12.060 2.338 -3.653 1.00 93.38 237 ILE A N 1
ATOM 1908 C CA . ILE A 1 237 ? 11.294 1.234 -3.069 1.00 93.38 237 ILE A CA 1
ATOM 1909 C C . ILE A 1 237 ? 11.965 0.747 -1.779 1.00 93.38 237 ILE A C 1
ATOM 1911 O O . ILE A 1 237 ? 13.188 0.601 -1.749 1.00 93.38 237 ILE A O 1
ATOM 1915 N N . ASP A 1 238 ? 11.170 0.499 -0.741 1.00 91.62 238 ASP A N 1
ATOM 1916 C CA . ASP A 1 238 ? 11.638 -0.158 0.485 1.00 91.62 238 ASP A CA 1
ATOM 1917 C C . ASP A 1 238 ? 10.970 -1.526 0.664 1.00 91.62 238 ASP A C 1
ATOM 1919 O O . ASP A 1 238 ? 11.662 -2.523 0.870 1.00 91.62 238 ASP A O 1
ATOM 1923 N N . GLU A 1 239 ? 9.652 -1.576 0.448 1.00 89.19 239 GLU A N 1
ATOM 1924 C CA . GLU A 1 239 ? 8.817 -2.784 0.513 1.00 89.19 239 GLU A CA 1
ATOM 1925 C C . GLU A 1 239 ? 8.211 -3.158 -0.855 1.00 89.19 239 GLU A C 1
ATOM 1927 O O . GLU A 1 239 ? 8.562 -2.590 -1.898 1.00 89.19 239 GLU A O 1
ATOM 1932 N N . GLU A 1 240 ? 7.285 -4.125 -0.885 1.00 87.56 240 GLU A N 1
ATOM 1933 C CA . GLU A 1 240 ? 6.538 -4.494 -2.094 1.00 87.56 240 GLU A CA 1
ATOM 1934 C C . GLU A 1 240 ? 5.578 -3.384 -2.542 1.00 87.56 240 GLU A C 1
ATOM 1936 O O . GLU A 1 240 ? 4.383 -3.358 -2.259 1.00 87.56 240 GLU A O 1
ATOM 1941 N N . VAL A 1 241 ? 6.130 -2.460 -3.323 1.00 91.25 241 VAL A N 1
ATOM 1942 C CA . VAL A 1 241 ? 5.399 -1.355 -3.959 1.00 91.25 241 VAL A CA 1
ATOM 1943 C C . VAL A 1 241 ? 5.258 -1.514 -5.472 1.00 91.25 241 VAL A C 1
ATOM 1945 O O . VAL A 1 241 ? 4.699 -0.649 -6.157 1.00 91.25 241 VAL A O 1
ATOM 1948 N N . TYR A 1 242 ? 5.748 -2.642 -5.994 1.00 92.50 242 TYR A N 1
ATOM 1949 C CA . TYR A 1 242 ? 5.817 -2.962 -7.416 1.00 92.50 242 TYR A CA 1
ATOM 1950 C C . TYR A 1 242 ? 6.562 -1.863 -8.195 1.00 92.50 242 TYR A C 1
ATOM 1952 O O . TYR A 1 242 ? 7.664 -1.482 -7.804 1.00 92.50 242 TYR A O 1
ATOM 1960 N N . VAL A 1 243 ? 6.018 -1.374 -9.319 1.00 94.88 243 VAL A N 1
ATOM 1961 C CA . VAL A 1 243 ? 6.763 -0.474 -10.223 1.00 94.88 243 VAL A CA 1
ATOM 1962 C C . VAL A 1 243 ? 6.002 0.778 -10.645 1.00 94.88 243 VAL A C 1
ATOM 1964 O O . VAL A 1 243 ? 6.637 1.781 -10.965 1.00 94.88 243 VAL A O 1
ATOM 1967 N N . PHE A 1 244 ? 4.666 0.780 -10.629 1.00 97.06 244 PHE A N 1
ATOM 1968 C CA . PHE A 1 244 ? 3.879 1.908 -11.134 1.00 97.06 244 PHE A CA 1
ATOM 1969 C C . PHE A 1 244 ? 4.097 3.180 -10.307 1.00 97.06 244 PHE A C 1
ATOM 1971 O O . PHE A 1 244 ? 4.379 4.232 -10.880 1.00 97.06 244 PHE A O 1
ATOM 1978 N N . GLY A 1 245 ? 4.062 3.080 -8.971 1.00 96.00 245 GLY A N 1
ATOM 1979 C CA . GLY A 1 245 ? 4.331 4.210 -8.077 1.00 96.00 245 GLY A CA 1
ATOM 1980 C C . GLY A 1 245 ? 5.698 4.840 -8.351 1.00 96.00 245 GLY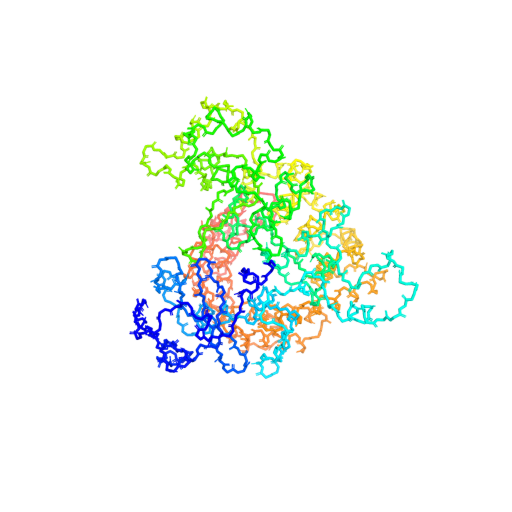 A C 1
ATOM 1981 O O . GLY A 1 245 ? 5.771 6.041 -8.619 1.00 96.00 245 GLY A O 1
ATOM 1982 N N . SER A 1 246 ? 6.761 4.027 -8.426 1.00 95.94 246 SER A N 1
ATOM 1983 C CA . SER A 1 246 ? 8.106 4.479 -8.818 1.00 95.94 246 SER A CA 1
ATOM 1984 C C . SER A 1 246 ? 8.141 5.088 -10.217 1.00 95.94 246 SER A C 1
ATOM 1986 O O . SER A 1 246 ? 8.728 6.154 -10.408 1.00 95.94 246 SER A O 1
ATOM 1988 N N . PHE A 1 247 ? 7.458 4.487 -11.192 1.00 97.44 247 PHE A N 1
ATOM 1989 C CA . PHE A 1 247 ? 7.411 5.012 -12.554 1.00 97.44 247 PHE A CA 1
ATOM 1990 C C . PHE A 1 247 ? 6.783 6.405 -12.622 1.00 97.44 247 PHE A C 1
ATOM 1992 O O . PHE A 1 247 ? 7.329 7.271 -13.309 1.00 97.44 247 PHE A O 1
ATOM 1999 N N . THR A 1 248 ? 5.719 6.679 -11.859 1.00 95.81 248 THR A N 1
ATOM 2000 C CA . THR A 1 248 ? 5.088 8.014 -11.827 1.00 95.81 248 THR A CA 1
ATOM 2001 C C . THR A 1 248 ? 5.988 9.120 -11.256 1.00 95.81 248 THR A C 1
ATOM 2003 O O . THR A 1 248 ? 5.749 10.303 -11.515 1.00 95.81 248 THR A O 1
ATOM 2006 N N . GLN A 1 249 ? 7.055 8.764 -10.528 1.00 95.56 249 GLN A N 1
ATOM 2007 C CA . GLN A 1 249 ? 8.088 9.705 -10.075 1.00 95.56 249 GLN A CA 1
ATOM 2008 C C . GLN A 1 249 ? 9.018 10.136 -11.222 1.00 95.56 249 GLN A C 1
ATOM 2010 O O . GLN A 1 249 ? 9.583 11.234 -11.199 1.00 95.56 249 GLN A O 1
ATOM 2015 N N . SER A 1 250 ? 9.183 9.276 -12.230 1.00 95.69 250 SER A N 1
ATOM 2016 C CA . SER A 1 250 ? 10.229 9.400 -13.240 1.00 95.69 250 SER A CA 1
ATOM 2017 C C . SER A 1 250 ? 10.020 10.574 -14.202 1.00 95.69 250 SER A C 1
ATOM 2019 O O . SER A 1 250 ? 8.910 11.032 -14.500 1.00 95.69 250 SER A O 1
ATOM 2021 N N . LYS A 1 251 ? 11.127 11.040 -14.791 1.00 94.56 251 LYS A N 1
ATOM 2022 C CA . LYS A 1 251 ? 11.077 11.957 -15.940 1.00 94.56 251 LYS A CA 1
ATOM 2023 C C . LYS A 1 251 ? 10.440 11.295 -17.169 1.00 94.56 251 LYS A C 1
ATOM 2025 O O . LYS A 1 251 ? 9.840 11.998 -17.977 1.00 94.56 251 LYS A O 1
ATOM 2030 N N . MET A 1 252 ? 10.550 9.971 -17.292 1.00 95.31 252 MET A N 1
ATOM 2031 C CA . MET A 1 252 ? 10.001 9.194 -18.407 1.00 95.31 252 MET A CA 1
ATOM 2032 C C . MET A 1 252 ? 8.477 9.249 -18.433 1.00 95.31 252 MET A C 1
ATOM 2034 O O . MET A 1 252 ? 7.900 9.610 -19.460 1.00 95.31 252 MET A O 1
ATOM 2038 N N . TYR A 1 253 ? 7.837 9.028 -17.284 1.00 95.38 253 TYR A N 1
ATOM 2039 C CA . TYR A 1 253 ? 6.393 9.190 -17.118 1.00 95.38 253 TYR A CA 1
ATOM 2040 C C . TYR A 1 253 ? 5.931 10.585 -17.553 1.00 95.38 253 TYR A C 1
ATOM 2042 O O . TYR A 1 253 ? 5.055 10.729 -18.404 1.00 95.38 253 TYR A O 1
ATOM 2050 N N . ARG A 1 254 ? 6.610 11.637 -17.073 1.00 93.50 254 ARG A N 1
ATOM 2051 C CA . ARG A 1 254 ? 6.299 13.032 -17.440 1.00 93.50 254 ARG A CA 1
ATOM 2052 C C . ARG A 1 254 ? 6.538 13.359 -18.918 1.00 93.50 254 ARG A C 1
ATOM 2054 O O . ARG A 1 254 ? 6.031 14.365 -19.407 1.00 93.50 254 ARG A O 1
ATOM 2061 N N . LYS A 1 255 ? 7.323 12.548 -19.632 1.00 94.00 255 LYS A N 1
ATOM 2062 C CA . LYS A 1 255 ? 7.568 12.673 -21.077 1.00 94.00 255 LYS A CA 1
ATOM 2063 C C . LYS A 1 255 ? 6.674 11.762 -21.923 1.00 94.00 255 LYS A C 1
ATOM 2065 O O . LYS A 1 255 ? 6.818 11.769 -23.140 1.00 94.00 255 LYS A O 1
ATOM 2070 N N . GLY A 1 256 ? 5.729 11.047 -21.310 1.00 94.25 256 GLY A N 1
ATOM 2071 C CA . GLY A 1 256 ? 4.754 10.212 -22.013 1.00 94.25 256 GLY A CA 1
ATOM 2072 C C . GLY A 1 256 ? 5.295 8.858 -22.473 1.00 94.25 256 GLY A C 1
ATOM 2073 O O . GLY A 1 256 ? 4.675 8.228 -23.330 1.00 94.25 256 GLY A O 1
ATOM 2074 N N . VAL A 1 257 ? 6.430 8.417 -21.917 1.00 96.00 257 VAL A N 1
ATOM 2075 C CA . VAL A 1 257 ? 6.958 7.062 -22.129 1.00 96.00 257 VAL A CA 1
ATOM 2076 C C . VAL A 1 257 ? 6.009 6.050 -21.492 1.00 96.00 257 VAL A C 1
ATOM 2078 O O . VAL A 1 257 ? 5.450 6.292 -20.420 1.00 96.00 257 VAL A O 1
ATOM 2081 N N . ARG A 1 258 ? 5.826 4.914 -22.157 1.00 95.75 258 ARG A N 1
ATOM 2082 C CA . ARG A 1 258 ? 4.902 3.847 -21.770 1.00 95.75 258 ARG A CA 1
ATOM 2083 C C . ARG A 1 258 ? 5.663 2.590 -21.361 1.00 95.75 258 ARG A C 1
ATOM 2085 O O . ARG A 1 258 ? 6.798 2.384 -21.786 1.00 95.75 258 ARG A O 1
ATOM 2092 N N . CYS A 1 259 ? 5.014 1.688 -20.626 1.00 96.56 259 CYS A N 1
ATOM 2093 C CA . CYS A 1 259 ? 5.587 0.377 -20.296 1.00 96.56 259 CYS A CA 1
ATOM 2094 C C . CYS A 1 259 ? 6.032 -0.372 -21.562 1.00 96.56 259 CYS A C 1
ATOM 2096 O O . CYS A 1 259 ? 7.131 -0.923 -21.621 1.00 96.56 259 CYS A O 1
ATOM 2098 N N . THR A 1 260 ? 5.221 -0.324 -22.623 1.00 96.12 260 THR A N 1
ATOM 2099 C CA . THR A 1 260 ? 5.538 -1.013 -23.875 1.00 96.12 260 THR A CA 1
ATOM 2100 C C . THR A 1 260 ? 6.640 -0.350 -24.688 1.00 96.12 260 THR A C 1
ATOM 2102 O O . THR A 1 260 ? 6.975 -0.874 -25.739 1.00 96.12 260 THR A O 1
ATOM 2105 N N . ASP A 1 261 ? 7.189 0.801 -24.302 1.00 96.44 261 ASP A N 1
ATOM 2106 C CA . ASP A 1 261 ? 8.382 1.343 -24.973 1.00 96.44 261 ASP A CA 1
ATOM 2107 C C . ASP A 1 261 ? 9.646 0.568 -24.565 1.00 96.44 261 ASP A C 1
ATOM 2109 O O . ASP A 1 261 ? 10.606 0.499 -25.334 1.00 96.44 261 ASP A O 1
ATOM 2113 N N . CYS A 1 262 ? 9.593 -0.114 -23.416 1.00 96.81 262 CYS A N 1
ATOM 2114 C CA . CYS A 1 262 ? 10.660 -0.973 -22.908 1.00 96.81 262 CYS A CA 1
ATOM 2115 C C . CYS A 1 262 ? 10.311 -2.470 -22.977 1.00 96.81 262 CYS A C 1
ATOM 2117 O O . CYS A 1 262 ? 11.178 -3.286 -23.284 1.00 96.81 262 CYS A O 1
ATOM 2119 N N . HIS A 1 263 ? 9.049 -2.838 -22.745 1.00 97.06 263 HIS A N 1
ATOM 2120 C CA . HIS A 1 263 ? 8.605 -4.233 -22.653 1.00 97.06 263 HIS A CA 1
ATOM 2121 C C . HIS A 1 263 ? 7.762 -4.658 -23.861 1.00 97.06 263 HIS A C 1
ATOM 2123 O O . HIS A 1 263 ? 6.996 -3.870 -24.423 1.00 97.06 263 HIS A O 1
ATOM 2129 N N . ASN A 1 264 ? 7.861 -5.925 -24.259 1.00 96.62 264 ASN A N 1
ATOM 2130 C CA . ASN A 1 264 ? 6.839 -6.560 -25.084 1.00 96.62 264 ASN A CA 1
ATOM 2131 C C . ASN A 1 264 ? 5.729 -7.077 -24.146 1.00 96.62 264 ASN A C 1
ATOM 2133 O O . ASN A 1 264 ? 6.011 -7.933 -23.318 1.00 96.62 264 ASN A O 1
ATOM 2137 N N . PRO A 1 265 ? 4.477 -6.598 -24.255 1.00 94.81 265 PRO A N 1
ATOM 2138 C CA . PRO A 1 265 ? 3.412 -6.961 -23.316 1.00 94.81 265 PRO A CA 1
ATOM 2139 C C . PRO A 1 265 ? 2.898 -8.399 -23.485 1.00 94.81 265 PRO A C 1
ATOM 2141 O O . PRO A 1 265 ? 2.183 -8.886 -22.620 1.00 94.81 265 PRO A O 1
ATOM 2144 N N . HIS A 1 266 ? 3.234 -9.078 -24.586 1.00 95.69 266 HIS A N 1
ATOM 2145 C CA . HIS A 1 266 ? 2.844 -10.467 -24.810 1.00 95.69 266 HIS A CA 1
ATOM 2146 C C . HIS A 1 266 ? 3.933 -11.418 -24.325 1.00 95.69 266 HIS A C 1
ATOM 2148 O O . HIS A 1 266 ? 3.651 -12.309 -23.543 1.00 95.69 266 HIS A O 1
ATOM 2154 N N . SER A 1 267 ? 5.184 -11.242 -24.756 1.00 95.25 267 SER A N 1
ATOM 2155 C CA . SER A 1 267 ? 6.273 -12.131 -24.321 1.00 95.25 267 SER A CA 1
ATOM 2156 C C . SER A 1 267 ? 6.867 -11.766 -22.960 1.00 95.25 267 SER A C 1
ATOM 2158 O O . SER A 1 267 ? 7.633 -12.556 -22.417 1.00 95.25 267 SER A O 1
ATOM 2160 N N . LEU A 1 268 ? 6.571 -10.562 -22.453 1.00 92.81 268 LEU A N 1
ATOM 2161 C CA . LEU A 1 268 ? 7.100 -9.939 -21.226 1.00 92.81 268 LEU A CA 1
ATOM 2162 C C . LEU A 1 268 ? 8.603 -9.664 -21.226 1.00 92.81 268 LEU A C 1
ATOM 2164 O O . LEU A 1 268 ? 9.146 -9.066 -20.298 1.00 92.81 268 LEU A O 1
ATOM 2168 N N . LYS A 1 269 ? 9.280 -10.023 -22.315 1.00 95.06 269 LYS A N 1
ATOM 2169 C CA . LYS A 1 269 ? 10.692 -9.733 -22.514 1.00 95.06 269 LYS A CA 1
ATOM 2170 C C . LYS A 1 269 ? 10.908 -8.250 -22.789 1.00 95.06 269 LYS A C 1
ATOM 2172 O O . LYS A 1 269 ? 10.030 -7.535 -23.284 1.00 95.06 269 LYS A O 1
ATOM 2177 N N . LEU A 1 270 ? 12.129 -7.806 -22.519 1.00 96.69 270 LEU A N 1
ATOM 2178 C CA . LEU A 1 270 ? 12.602 -6.499 -22.954 1.00 96.69 270 LEU A CA 1
ATOM 2179 C C . LEU A 1 270 ? 12.600 -6.428 -24.486 1.00 96.69 270 LEU A C 1
ATOM 2181 O O . LEU A 1 270 ? 12.911 -7.403 -25.169 1.00 96.69 270 LEU A O 1
ATOM 2185 N N . LYS A 1 271 ? 12.267 -5.258 -25.034 1.00 96.12 271 LYS A N 1
ATOM 2186 C CA . LYS A 1 271 ? 12.304 -5.008 -26.484 1.00 96.12 271 LYS A CA 1
ATOM 2187 C C . LYS A 1 271 ? 13.714 -5.060 -27.061 1.00 96.12 271 LYS A C 1
ATOM 2189 O O . LYS A 1 271 ? 13.894 -5.466 -28.205 1.00 96.12 271 LYS A O 1
ATOM 2194 N N . PHE A 1 272 ? 14.688 -4.620 -26.274 1.00 96.81 272 PHE A N 1
ATOM 2195 C CA . PHE A 1 272 ? 16.102 -4.655 -26.608 1.00 96.81 272 PHE A CA 1
ATOM 2196 C C . PHE A 1 272 ? 16.882 -5.177 -25.407 1.00 96.81 272 PHE A C 1
ATOM 2198 O O . PHE A 1 272 ? 16.535 -4.882 -24.264 1.00 96.81 272 PHE A O 1
ATOM 2205 N N . GLU A 1 273 ? 17.934 -5.940 -25.674 1.00 94.56 273 GLU A N 1
ATOM 2206 C CA . GLU A 1 273 ? 18.821 -6.464 -24.639 1.00 94.56 273 GLU A CA 1
ATOM 2207 C C . GLU A 1 273 ? 19.877 -5.429 -24.230 1.00 94.56 273 GLU A C 1
ATOM 2209 O O . GLU A 1 273 ? 20.309 -4.598 -25.036 1.00 94.56 273 GLU A O 1
ATOM 2214 N N . GLY A 1 274 ? 20.305 -5.496 -22.967 1.00 95.25 274 GLY A N 1
ATOM 2215 C CA . GLY A 1 274 ? 21.359 -4.643 -22.419 1.00 95.25 274 GLY A CA 1
ATOM 2216 C C . GLY A 1 274 ? 21.073 -3.142 -22.542 1.00 95.25 274 GLY A C 1
ATOM 2217 O O . GLY A 1 274 ? 19.927 -2.689 -22.501 1.00 95.25 274 GLY A O 1
ATOM 2218 N N . ASN A 1 275 ? 22.139 -2.357 -22.716 1.00 97.50 275 ASN A N 1
ATOM 2219 C CA . ASN A 1 275 ? 22.068 -0.893 -22.748 1.00 97.50 275 ASN A CA 1
ATOM 2220 C C . ASN A 1 275 ? 21.291 -0.344 -23.948 1.00 97.50 275 ASN A C 1
ATOM 2222 O O . ASN A 1 275 ? 20.769 0.768 -23.867 1.00 97.50 275 ASN A O 1
ATOM 2226 N N . LYS A 1 276 ? 21.099 -1.144 -25.008 1.00 97.25 276 LYS A N 1
ATOM 2227 C CA . LYS A 1 276 ? 20.280 -0.771 -26.171 1.00 97.25 276 LYS A CA 1
ATOM 2228 C C . LYS A 1 276 ? 18.842 -0.410 -25.794 1.00 97.25 276 LYS A C 1
ATOM 2230 O O . LYS A 1 276 ? 18.225 0.433 -26.447 1.00 97.25 276 LYS A O 1
ATOM 2235 N N . LEU A 1 277 ? 18.322 -0.987 -24.708 1.00 97.31 277 LEU A N 1
ATOM 2236 C CA . LEU A 1 277 ? 17.017 -0.622 -24.159 1.00 97.31 277 LEU A CA 1
ATOM 2237 C C . LEU A 1 277 ? 16.935 0.860 -23.783 1.00 97.31 277 LEU A C 1
ATOM 2239 O O . LEU A 1 277 ? 15.901 1.493 -23.985 1.00 97.31 277 LEU A O 1
ATOM 2243 N N . CYS A 1 278 ? 18.017 1.417 -23.249 1.00 97.31 278 CYS A N 1
ATOM 2244 C CA . CYS A 1 278 ? 18.112 2.821 -22.876 1.00 97.31 278 CYS A CA 1
ATOM 2245 C C . CYS A 1 278 ? 18.576 3.663 -24.073 1.00 97.31 278 CYS A C 1
ATOM 2247 O O . CYS A 1 278 ? 18.049 4.754 -24.319 1.00 97.31 278 CYS A O 1
ATOM 2249 N N . THR A 1 279 ? 19.537 3.156 -24.851 1.00 97.31 279 THR A N 1
ATOM 2250 C CA . THR A 1 279 ? 20.179 3.934 -25.914 1.00 97.31 279 THR A CA 1
ATOM 2251 C C . THR A 1 279 ? 19.361 4.070 -27.195 1.00 97.31 279 THR A C 1
ATOM 2253 O O . THR A 1 279 ? 19.696 4.890 -28.046 1.00 97.31 279 THR A O 1
ATOM 2256 N N . GLN A 1 280 ? 18.208 3.396 -27.292 1.00 95.62 280 GLN A N 1
ATOM 2257 C CA . GLN A 1 280 ? 17.198 3.702 -28.317 1.00 95.62 280 GLN A CA 1
ATOM 2258 C C . GLN A 1 280 ? 16.738 5.175 -28.283 1.00 95.62 280 GLN A C 1
ATOM 2260 O O . GLN A 1 280 ? 16.324 5.711 -29.308 1.00 95.62 280 GLN A O 1
ATOM 2265 N N . CYS A 1 281 ? 16.832 5.830 -27.117 1.00 96.69 281 CYS A N 1
ATOM 2266 C CA . CYS A 1 281 ? 16.502 7.247 -26.927 1.00 96.69 281 CYS A CA 1
ATOM 2267 C C . CYS A 1 281 ? 17.682 8.064 -26.373 1.00 96.69 281 CYS A C 1
ATOM 2269 O O . CYS A 1 281 ? 17.804 9.256 -26.660 1.00 96.69 281 CYS A O 1
ATOM 2271 N N . HIS A 1 282 ? 18.545 7.454 -25.558 1.00 95.94 282 HIS A N 1
ATOM 2272 C CA . HIS A 1 282 ? 19.725 8.105 -24.993 1.00 95.94 282 HIS A CA 1
ATOM 2273 C C . HIS A 1 282 ? 20.943 7.894 -25.889 1.00 95.94 282 HIS A C 1
ATOM 2275 O O . HIS A 1 282 ? 21.359 6.767 -26.100 1.00 95.94 282 HIS A O 1
ATOM 2281 N N . LEU A 1 283 ? 21.552 8.971 -26.386 1.00 97.50 283 LEU A N 1
ATOM 2282 C CA . LEU A 1 283 ? 22.676 8.876 -27.322 1.00 97.50 283 LEU A CA 1
ATOM 2283 C C . LEU A 1 283 ? 23.794 7.939 -26.813 1.00 97.50 283 LEU A C 1
ATOM 2285 O O . LEU A 1 283 ? 24.515 8.290 -25.879 1.00 97.50 283 LEU A O 1
ATOM 2289 N N . GLU A 1 284 ? 23.949 6.780 -27.459 1.00 96.12 284 GLU A N 1
ATOM 2290 C CA . GLU A 1 284 ? 24.888 5.714 -27.071 1.00 96.12 284 GLU A CA 1
ATOM 2291 C C . GLU A 1 284 ? 26.317 6.240 -26.931 1.00 96.12 284 GLU A C 1
ATOM 2293 O O . GLU A 1 284 ? 26.914 6.128 -25.866 1.00 96.12 284 GLU A O 1
ATOM 2298 N N . ALA A 1 285 ? 26.793 6.972 -27.944 1.00 96.44 285 ALA A N 1
ATOM 2299 C CA . ALA A 1 285 ? 28.125 7.580 -27.977 1.00 96.44 285 ALA A CA 1
ATOM 2300 C C . ALA A 1 285 ? 28.410 8.575 -26.833 1.00 96.44 285 ALA A C 1
ATOM 2302 O O . ALA A 1 285 ? 29.551 8.996 -26.651 1.00 96.44 285 ALA A O 1
ATOM 2303 N N . LYS A 1 286 ? 27.382 8.988 -26.082 1.00 96.69 286 LYS A N 1
ATOM 2304 C CA . LYS A 1 286 ? 27.505 9.875 -24.922 1.00 96.69 286 LYS A CA 1
ATOM 2305 C C . LYS A 1 286 ? 27.344 9.145 -23.589 1.00 96.69 286 LYS A C 1
ATOM 2307 O O . LYS A 1 286 ? 27.968 9.560 -22.615 1.00 96.69 286 LYS A O 1
ATOM 2312 N N . TYR A 1 287 ? 26.475 8.138 -23.522 1.00 96.88 287 TYR A N 1
ATOM 2313 C CA . TYR A 1 287 ? 26.048 7.534 -22.257 1.00 96.8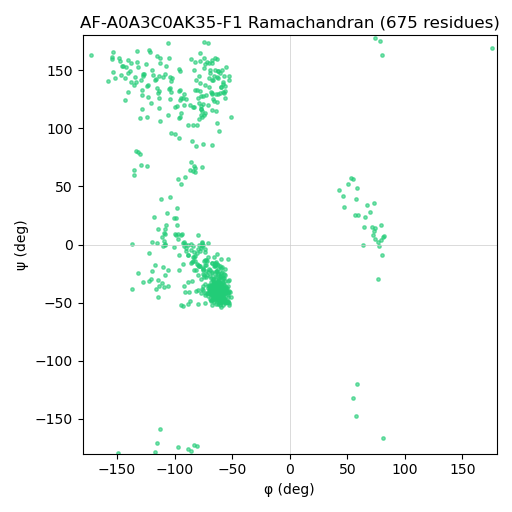8 287 TYR A CA 1
ATOM 2314 C C . TYR A 1 287 ? 26.553 6.101 -22.053 1.00 96.88 287 TYR A C 1
ATOM 2316 O O . TYR A 1 287 ? 26.869 5.746 -20.923 1.00 96.88 287 TYR A O 1
ATOM 2324 N N . ASP A 1 288 ? 26.692 5.298 -23.107 1.00 97.38 288 ASP A N 1
ATOM 2325 C CA . ASP A 1 288 ? 27.204 3.922 -23.020 1.00 97.38 288 ASP A CA 1
ATOM 2326 C C . ASP A 1 288 ? 28.701 3.879 -23.349 1.00 97.38 288 ASP A C 1
ATOM 2328 O O . ASP A 1 288 ? 29.155 3.260 -24.310 1.00 97.38 288 ASP A O 1
ATOM 2332 N N . VAL A 1 289 ? 29.470 4.664 -22.593 1.00 97.19 289 VAL A N 1
ATOM 2333 C CA . VAL A 1 289 ? 30.918 4.812 -22.771 1.00 97.19 289 VAL A CA 1
ATOM 2334 C C . VAL A 1 289 ? 31.627 4.842 -21.414 1.00 97.19 289 VAL A C 1
ATOM 2336 O O . VAL A 1 289 ? 31.071 5.390 -20.453 1.00 97.19 289 VAL A O 1
ATOM 2339 N N . PRO A 1 290 ? 32.886 4.365 -21.311 1.00 97.31 290 PRO A N 1
ATOM 2340 C CA . PRO A 1 290 ? 33.602 4.309 -20.034 1.00 97.31 290 PRO A CA 1
ATOM 2341 C C . PRO A 1 290 ? 33.764 5.664 -19.344 1.00 97.31 290 PRO A C 1
ATOM 2343 O O . PRO A 1 290 ? 33.795 5.722 -18.122 1.00 97.31 290 PRO A O 1
ATOM 2346 N N . SER A 1 291 ? 33.813 6.767 -20.094 1.00 95.94 291 SER A N 1
ATOM 2347 C CA . SER A 1 291 ? 33.863 8.120 -19.525 1.00 95.94 291 SER A CA 1
ATOM 2348 C C . SER A 1 291 ? 32.547 8.571 -18.885 1.00 95.94 291 SER A C 1
ATOM 2350 O O . SER A 1 291 ? 32.525 9.586 -18.196 1.00 95.94 291 SER A O 1
ATOM 2352 N N . HIS A 1 292 ? 31.439 7.873 -19.150 1.00 96.62 292 HIS A N 1
ATOM 2353 C CA . HIS A 1 292 ? 30.167 8.115 -18.487 1.00 96.62 292 HIS A CA 1
ATOM 2354 C C . HIS A 1 292 ? 29.980 7.191 -17.294 1.00 96.62 292 HIS A C 1
ATOM 2356 O O . HIS A 1 292 ? 29.666 7.693 -16.227 1.00 96.62 292 HIS A O 1
ATOM 2362 N N . HIS A 1 293 ? 30.136 5.876 -17.452 1.00 95.81 293 HIS A N 1
ATOM 2363 C CA . HIS A 1 293 ? 29.818 4.922 -16.383 1.00 95.81 293 HIS A CA 1
ATOM 2364 C C . HIS A 1 293 ? 31.032 4.495 -15.545 1.00 95.81 293 HIS A C 1
ATOM 2366 O O . HIS A 1 293 ? 30.836 3.843 -14.529 1.00 95.81 293 HIS A O 1
ATOM 2372 N N . PHE A 1 294 ? 32.265 4.837 -15.934 1.00 96.81 294 PHE A N 1
ATOM 2373 C CA . PHE A 1 294 ? 33.508 4.561 -15.187 1.00 96.81 294 PHE A CA 1
ATOM 2374 C C . PHE A 1 294 ? 33.790 3.077 -14.911 1.00 96.81 294 PHE A C 1
ATOM 2376 O O . PHE A 1 294 ? 34.526 2.726 -13.994 1.00 96.81 294 PHE A O 1
ATOM 2383 N N . HIS A 1 295 ? 33.253 2.196 -15.754 1.00 97.38 295 HIS A N 1
ATOM 2384 C CA . HIS A 1 295 ? 33.490 0.753 -15.703 1.00 97.38 295 HIS A CA 1
ATOM 2385 C C . HIS A 1 295 ? 34.082 0.259 -17.025 1.00 97.38 295 HIS A C 1
ATOM 2387 O O . HIS A 1 295 ? 34.054 0.950 -18.044 1.00 97.38 295 HIS A O 1
ATOM 2393 N N . LYS A 1 296 ? 34.618 -0.962 -17.036 1.00 97.12 296 LYS A N 1
ATOM 2394 C CA . LYS A 1 296 ? 35.028 -1.622 -18.280 1.00 97.12 296 LYS A CA 1
ATOM 2395 C C . LYS A 1 296 ? 33.784 -2.007 -19.090 1.00 97.12 296 LYS A C 1
ATOM 2397 O O . LYS A 1 296 ? 32.836 -2.556 -18.525 1.00 97.12 296 LYS A O 1
ATOM 2402 N N . MET A 1 297 ? 33.804 -1.759 -20.402 1.00 95.81 297 MET A N 1
ATOM 2403 C CA . MET A 1 297 ? 32.715 -2.164 -21.302 1.00 95.81 297 MET A CA 1
ATOM 2404 C C . MET A 1 297 ? 32.395 -3.656 -21.159 1.00 95.81 297 MET A C 1
ATOM 2406 O O . MET A 1 297 ? 33.299 -4.480 -20.997 1.00 95.81 297 MET A O 1
ATOM 2410 N N . GLY A 1 298 ? 31.105 -3.990 -21.217 1.00 92.69 298 GLY A N 1
ATOM 2411 C CA . GLY A 1 298 ? 30.608 -5.364 -21.103 1.00 92.69 298 GLY A CA 1
ATOM 2412 C C . GLY A 1 298 ? 30.588 -5.940 -19.682 1.00 92.69 298 GLY A C 1
ATOM 2413 O O . GLY A 1 298 ? 30.215 -7.096 -19.511 1.00 92.69 298 GLY A O 1
ATOM 2414 N N . THR A 1 299 ? 30.974 -5.175 -18.657 1.00 96.25 299 THR A N 1
ATOM 2415 C CA . THR A 1 299 ? 30.814 -5.601 -17.255 1.00 96.25 299 THR A CA 1
ATOM 2416 C C . THR A 1 299 ? 29.427 -5.248 -16.721 1.00 96.25 299 THR A C 1
ATOM 2418 O O . THR A 1 299 ? 28.780 -4.337 -17.236 1.00 96.25 299 THR A O 1
ATOM 2421 N N . LYS A 1 300 ? 28.983 -5.920 -15.647 1.00 94.31 300 LYS A N 1
ATOM 2422 C CA . LYS A 1 300 ? 27.713 -5.603 -14.970 1.00 94.31 300 LYS A CA 1
ATOM 2423 C C . LYS A 1 300 ? 27.637 -4.121 -14.574 1.00 94.31 300 LYS A C 1
ATOM 2425 O O . LYS A 1 300 ? 26.646 -3.473 -14.872 1.00 94.31 300 LYS A O 1
ATOM 2430 N N . GLY A 1 301 ? 28.715 -3.552 -14.027 1.00 95.25 301 GLY A N 1
ATOM 2431 C CA . GLY A 1 301 ? 28.768 -2.128 -13.661 1.00 95.25 301 GLY A CA 1
ATOM 2432 C C . GLY A 1 301 ? 28.677 -1.143 -14.839 1.00 95.25 301 GLY A C 1
ATOM 2433 O O . GLY A 1 301 ? 28.391 0.032 -14.632 1.00 95.25 301 GLY A O 1
ATOM 2434 N N . ALA A 1 302 ? 28.876 -1.595 -16.083 1.00 97.19 302 ALA A N 1
ATOM 2435 C CA . ALA A 1 302 ? 28.643 -0.776 -17.276 1.00 97.19 302 ALA A CA 1
ATOM 2436 C C . ALA A 1 302 ? 27.169 -0.772 -17.731 1.00 97.19 302 ALA A C 1
ATOM 2438 O O . ALA A 1 302 ? 26.801 0.013 -18.605 1.00 97.19 302 ALA A O 1
ATOM 2439 N N . ALA A 1 303 ? 26.311 -1.632 -17.175 1.00 97.19 303 ALA A N 1
ATOM 2440 C CA . ALA A 1 303 ? 24.911 -1.695 -17.570 1.00 97.19 303 ALA A CA 1
ATOM 2441 C C . ALA A 1 303 ? 24.101 -0.539 -16.956 1.00 97.19 303 ALA A C 1
ATOM 2443 O O . ALA A 1 303 ? 24.093 -0.342 -15.740 1.00 97.19 303 ALA A O 1
ATOM 2444 N N . CYS A 1 304 ? 23.359 0.205 -17.785 1.00 97.75 304 CYS A N 1
ATOM 2445 C CA . CYS A 1 304 ? 22.603 1.391 -17.369 1.00 97.75 304 CYS A CA 1
ATOM 2446 C C . CYS A 1 304 ? 21.656 1.096 -16.197 1.00 97.75 304 CYS A C 1
ATOM 2448 O O . CYS A 1 304 ? 21.521 1.903 -15.278 1.00 97.75 304 CYS A O 1
ATOM 2450 N N . VAL A 1 305 ? 21.005 -0.070 -16.236 1.00 96.88 305 VAL A N 1
ATOM 2451 C CA . VAL A 1 305 ? 20.001 -0.490 -15.252 1.00 96.88 305 VAL A CA 1
ATOM 2452 C C . VAL A 1 305 ? 20.580 -0.740 -13.862 1.00 96.88 305 VAL A C 1
ATOM 2454 O O . VAL A 1 305 ? 19.840 -0.623 -12.895 1.00 96.88 305 VAL A O 1
ATOM 2457 N N . GLU A 1 306 ? 21.874 -1.035 -13.727 1.00 96.00 306 GLU A N 1
ATOM 2458 C CA . GLU A 1 306 ? 22.485 -1.275 -12.411 1.00 96.00 306 GLU A CA 1
ATOM 2459 C C . GLU A 1 306 ? 22.603 0.019 -11.602 1.00 96.00 306 GLU A C 1
ATOM 2461 O O . GLU A 1 306 ? 22.370 0.020 -10.400 1.00 96.00 306 GLU A O 1
ATOM 2466 N N . CYS A 1 307 ? 22.873 1.145 -12.268 1.00 96.00 307 CYS A N 1
ATOM 2467 C CA . CYS A 1 307 ? 22.976 2.449 -11.612 1.00 96.00 307 CYS A CA 1
ATOM 2468 C C . CYS A 1 307 ? 21.642 3.205 -11.567 1.00 96.00 307 CYS A C 1
ATOM 2470 O O . CYS A 1 307 ? 21.327 3.861 -10.576 1.00 96.00 307 CYS A O 1
ATOM 2472 N N . HIS A 1 308 ? 20.870 3.157 -12.656 1.00 97.25 308 HIS A N 1
ATOM 2473 C CA . HIS A 1 308 ? 19.670 3.983 -12.818 1.00 97.25 308 HIS A CA 1
ATOM 2474 C C . HIS A 1 308 ? 18.379 3.299 -12.357 1.00 97.25 308 HIS A C 1
ATOM 2476 O O . HIS A 1 308 ? 17.375 3.980 -12.148 1.00 97.25 308 HIS A O 1
ATOM 2482 N N . MET A 1 309 ? 18.394 1.974 -12.201 1.00 96.44 309 MET A N 1
ATOM 2483 C CA . MET A 1 309 ? 17.252 1.165 -11.768 1.00 96.44 309 MET A CA 1
ATOM 2484 C C . MET A 1 309 ? 17.706 0.146 -10.706 1.00 96.44 309 MET A C 1
ATOM 2486 O O . MET A 1 309 ? 17.609 -1.067 -10.946 1.00 96.44 309 MET A O 1
ATOM 2490 N N . PRO A 1 310 ? 18.254 0.621 -9.565 1.00 92.50 310 PRO A N 1
ATOM 2491 C CA . PRO A 1 310 ? 18.765 -0.258 -8.519 1.00 92.50 310 PRO A CA 1
ATOM 2492 C C . PRO A 1 310 ? 17.664 -1.204 -8.041 1.00 92.50 310 PRO A C 1
ATOM 2494 O O . PRO A 1 310 ? 16.483 -0.844 -8.018 1.00 92.50 310 PRO A O 1
ATOM 2497 N N . SER A 1 311 ? 18.050 -2.428 -7.690 1.00 91.81 311 SER A N 1
ATOM 2498 C CA . SER A 1 311 ? 17.102 -3.439 -7.228 1.00 91.81 311 SER A CA 1
ATOM 2499 C C . SER A 1 311 ? 17.000 -3.489 -5.708 1.00 91.81 311 SER A C 1
ATOM 2501 O O . SER A 1 311 ? 17.996 -3.284 -5.013 1.00 91.81 311 SER A O 1
ATOM 2503 N N . LYS A 1 312 ? 15.815 -3.850 -5.216 1.00 90.75 312 LYS A N 1
ATOM 2504 C CA . LYS A 1 312 ? 15.570 -4.361 -3.862 1.00 90.75 312 LYS A CA 1
ATOM 2505 C C . LYS A 1 312 ? 15.131 -5.818 -3.999 1.00 90.75 312 LYS A C 1
ATOM 2507 O O . LYS A 1 312 ? 14.280 -6.122 -4.835 1.00 90.75 312 LYS A O 1
ATOM 2512 N N . THR A 1 313 ? 15.726 -6.714 -3.218 1.00 91.12 313 THR A N 1
ATOM 2513 C CA . THR A 1 313 ? 15.308 -8.120 -3.195 1.00 91.12 313 THR A CA 1
ATOM 2514 C C . THR A 1 31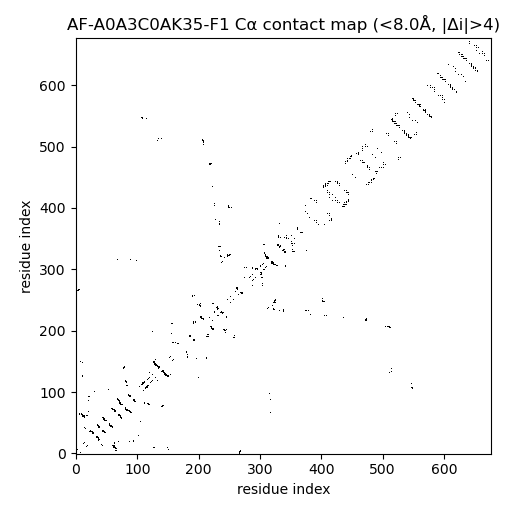3 ? 14.064 -8.264 -2.334 1.00 91.12 313 THR A C 1
ATOM 2516 O O . THR A 1 313 ? 14.065 -7.858 -1.174 1.00 91.12 313 THR A O 1
ATOM 2519 N N . TYR A 1 314 ? 13.024 -8.856 -2.906 1.00 88.31 314 TYR A N 1
ATOM 2520 C CA . TYR A 1 314 ? 11.772 -9.182 -2.246 1.00 88.31 314 TYR A CA 1
ATOM 2521 C C . TYR A 1 314 ? 11.612 -10.706 -2.131 1.00 88.31 314 TYR A C 1
ATOM 2523 O O . TYR A 1 314 ? 12.251 -11.457 -2.869 1.00 88.31 314 TYR A O 1
ATOM 2531 N N . MET A 1 315 ? 10.821 -11.175 -1.160 1.00 88.44 315 MET A N 1
ATOM 2532 C CA . MET A 1 315 ? 10.619 -12.609 -0.864 1.00 88.44 315 MET A CA 1
ATOM 2533 C C . MET A 1 315 ? 11.920 -13.439 -0.800 1.00 88.44 315 MET A C 1
ATOM 2535 O O . MET A 1 315 ? 11.947 -14.607 -1.185 1.00 88.44 315 MET A O 1
ATOM 2539 N N . GLY A 1 316 ? 13.027 -12.832 -0.365 1.00 88.75 316 GLY A N 1
ATOM 2540 C CA . GLY A 1 316 ? 14.344 -13.465 -0.236 1.00 88.75 316 GLY A CA 1
ATOM 2541 C C . GLY A 1 316 ? 15.132 -13.677 -1.538 1.00 88.75 316 GLY A C 1
ATOM 2542 O O . GLY A 1 316 ? 16.360 -13.640 -1.485 1.00 88.75 316 GLY A O 1
ATOM 2543 N N . VAL A 1 317 ? 14.477 -13.863 -2.692 1.00 93.06 317 VAL A N 1
ATOM 2544 C CA . VAL A 1 317 ? 15.154 -14.254 -3.953 1.00 93.06 317 VAL A CA 1
ATOM 2545 C C . VAL A 1 317 ? 14.684 -13.500 -5.203 1.00 93.06 317 VAL A C 1
ATOM 2547 O O . VAL A 1 317 ? 15.205 -13.756 -6.283 1.00 93.06 317 VAL A O 1
ATOM 2550 N N . ASP A 1 318 ? 13.735 -12.564 -5.094 1.00 91.75 318 ASP A N 1
ATOM 2551 C CA . ASP A 1 318 ? 13.183 -11.818 -6.235 1.00 91.75 318 ASP A CA 1
ATOM 2552 C C . ASP A 1 318 ? 13.742 -10.382 -6.323 1.00 91.75 318 ASP A C 1
ATOM 2554 O O . ASP A 1 318 ? 13.254 -9.484 -5.629 1.00 91.75 318 ASP A O 1
ATOM 2558 N N . PRO A 1 319 ? 14.787 -10.118 -7.136 1.00 91.56 319 PRO A N 1
ATOM 2559 C CA . PRO A 1 319 ? 15.328 -8.776 -7.306 1.00 91.56 319 PRO A CA 1
ATOM 2560 C C . PRO A 1 319 ? 14.405 -7.906 -8.169 1.00 91.56 319 PRO A C 1
ATOM 2562 O O . PRO A 1 319 ? 14.332 -8.045 -9.392 1.00 91.56 319 PRO A O 1
ATOM 2565 N N . ARG A 1 320 ? 13.775 -6.904 -7.553 1.00 91.12 320 ARG A N 1
ATOM 2566 C CA . ARG A 1 320 ? 12.872 -5.972 -8.238 1.00 91.12 320 ARG A CA 1
ATOM 2567 C C . ARG A 1 320 ? 13.527 -4.624 -8.461 1.00 91.12 320 ARG A C 1
ATOM 2569 O O . ARG A 1 320 ? 14.007 -3.995 -7.524 1.00 91.12 320 ARG A O 1
ATOM 2576 N N . ARG A 1 321 ? 13.547 -4.171 -9.716 1.00 93.38 321 ARG A N 1
ATOM 2577 C CA . ARG A 1 321 ? 14.185 -2.907 -10.112 1.00 93.38 321 ARG A CA 1
ATOM 2578 C C . ARG A 1 321 ? 13.280 -1.705 -9.866 1.00 93.38 321 ARG A C 1
ATOM 2580 O O . ARG A 1 321 ? 12.129 -1.689 -10.303 1.00 93.38 321 ARG A O 1
ATOM 2587 N N . ASP A 1 322 ? 13.830 -0.656 -9.262 1.00 94.94 322 ASP A N 1
ATOM 2588 C CA . ASP A 1 322 ? 13.137 0.619 -9.105 1.00 94.94 322 ASP A CA 1
ATOM 2589 C C . ASP A 1 322 ? 12.922 1.309 -10.465 1.00 94.94 322 ASP A C 1
ATOM 2591 O O . ASP A 1 322 ? 13.844 1.490 -11.262 1.00 94.94 322 ASP A O 1
ATOM 2595 N N . HIS A 1 323 ? 11.681 1.718 -10.729 1.00 96.56 323 HIS A N 1
ATOM 2596 C CA . HIS A 1 323 ? 11.274 2.322 -12.002 1.00 96.56 323 HIS A CA 1
ATOM 2597 C C . HIS A 1 323 ? 11.224 3.855 -11.974 1.00 96.56 323 HIS A C 1
ATOM 2599 O O . HIS A 1 323 ? 10.637 4.462 -12.864 1.00 96.56 323 HIS A O 1
ATOM 2605 N N . SER A 1 324 ? 11.850 4.521 -11.000 1.00 94.75 324 SER A N 1
ATOM 2606 C CA . SER A 1 324 ? 11.999 5.986 -11.056 1.00 94.75 324 SER A CA 1
ATOM 2607 C C . SER A 1 324 ? 13.035 6.440 -12.099 1.00 94.75 324 SER A C 1
ATOM 2609 O O . SER A 1 324 ? 13.011 7.603 -12.513 1.00 94.75 324 SER A O 1
ATOM 2611 N N . LEU A 1 325 ? 13.906 5.521 -12.554 1.00 95.12 325 LEU A N 1
ATOM 2612 C CA . LEU A 1 325 ? 14.988 5.738 -13.529 1.00 95.12 325 LEU A CA 1
ATOM 2613 C C . LEU A 1 325 ? 15.873 6.943 -13.158 1.00 95.12 325 LEU A C 1
ATOM 2615 O O . LEU A 1 325 ? 16.046 7.887 -13.936 1.00 95.12 325 LEU A O 1
ATOM 2619 N N . ARG A 1 326 ? 16.369 6.947 -11.919 1.00 90.56 326 ARG A N 1
ATOM 2620 C CA . ARG A 1 326 ? 17.008 8.107 -11.280 1.00 90.56 326 ARG A CA 1
ATOM 2621 C C . ARG A 1 326 ? 18.474 8.265 -11.660 1.00 90.56 326 ARG A C 1
ATOM 2623 O O . ARG A 1 326 ? 19.146 7.312 -12.029 1.00 90.56 326 ARG A O 1
ATOM 2630 N N . ILE A 1 327 ? 18.999 9.481 -11.533 1.00 93.94 327 ILE A N 1
ATOM 2631 C CA . ILE A 1 327 ? 20.448 9.723 -11.588 1.00 93.94 327 ILE A CA 1
ATOM 2632 C C . ILE A 1 327 ? 21.044 9.306 -10.230 1.00 93.94 327 ILE A C 1
ATOM 2634 O O . ILE A 1 327 ? 20.492 9.731 -9.216 1.00 93.94 327 ILE A O 1
ATOM 2638 N N . PRO A 1 328 ? 22.143 8.526 -10.177 1.00 94.25 328 PRO A N 1
ATOM 2639 C CA . PRO A 1 328 ? 22.746 8.098 -8.914 1.00 94.25 328 PRO A CA 1
ATOM 2640 C C . PRO A 1 328 ? 23.142 9.273 -8.012 1.00 94.25 328 PRO A C 1
ATOM 2642 O O . PRO A 1 328 ? 23.817 10.208 -8.462 1.00 94.25 328 PRO A O 1
ATOM 2645 N N . ARG A 1 329 ? 22.726 9.191 -6.743 1.00 95.31 329 ARG A N 1
ATOM 2646 C CA . ARG A 1 329 ? 22.914 10.202 -5.688 1.00 95.31 329 ARG A CA 1
ATOM 2647 C C . ARG A 1 329 ? 23.373 9.565 -4.359 1.00 95.31 329 ARG A C 1
ATOM 2649 O O . ARG A 1 329 ? 22.637 9.617 -3.377 1.00 95.31 329 ARG A O 1
ATOM 2656 N N . PRO A 1 330 ? 24.566 8.939 -4.298 1.00 96.44 330 PRO A N 1
ATOM 2657 C CA . PRO A 1 330 ? 25.095 8.367 -3.049 1.00 96.44 330 PRO A CA 1
ATOM 2658 C C . PRO A 1 330 ? 25.272 9.398 -1.919 1.00 96.44 330 PRO A C 1
ATOM 2660 O O . PRO A 1 330 ? 25.261 9.037 -0.747 1.00 96.44 330 PRO A O 1
ATOM 2663 N N . ASP A 1 331 ? 25.342 10.694 -2.234 1.00 96.62 331 ASP A N 1
ATOM 2664 C CA . ASP A 1 331 ? 25.303 11.764 -1.232 1.00 96.62 331 ASP A CA 1
ATOM 2665 C C . ASP A 1 331 ? 23.996 11.777 -0.411 1.00 96.62 331 ASP A C 1
ATOM 2667 O O . ASP A 1 331 ? 24.007 12.171 0.755 1.00 96.62 331 ASP A O 1
ATOM 2671 N N . LEU A 1 332 ? 22.878 11.299 -0.972 1.00 96.75 332 LEU A N 1
ATOM 2672 C CA . LEU A 1 332 ? 21.628 11.127 -0.226 1.00 96.75 332 LEU A CA 1
ATOM 2673 C C . LEU A 1 332 ? 21.693 9.941 0.738 1.00 96.75 332 LEU A C 1
ATOM 2675 O O . LEU A 1 332 ? 21.047 9.988 1.781 1.00 96.75 332 LEU A O 1
ATOM 2679 N N . THR A 1 333 ? 22.500 8.914 0.462 1.00 96.44 333 THR A N 1
ATOM 2680 C CA . THR A 1 333 ? 22.780 7.860 1.448 1.00 96.44 333 THR A CA 1
ATOM 2681 C C . THR A 1 333 ? 23.489 8.435 2.661 1.00 96.44 333 THR A C 1
ATOM 2683 O O . THR A 1 333 ? 23.051 8.198 3.780 1.00 96.44 333 THR A O 1
ATOM 2686 N N . VAL A 1 334 ? 24.526 9.249 2.444 1.00 96.31 334 VAL A N 1
ATOM 2687 C CA . VAL A 1 334 ? 25.275 9.898 3.534 1.00 96.31 334 VAL A CA 1
ATOM 2688 C C . VAL A 1 334 ? 24.358 10.790 4.381 1.00 96.31 334 VAL A C 1
ATOM 2690 O O . VAL A 1 334 ? 24.443 10.791 5.605 1.00 96.31 334 VAL A O 1
ATOM 2693 N N . LYS A 1 335 ? 23.447 11.539 3.746 1.00 95.31 335 LYS A N 1
ATOM 2694 C CA . LYS A 1 335 ? 22.545 12.471 4.445 1.00 95.31 335 LYS A CA 1
ATOM 2695 C C . LYS A 1 335 ? 21.336 11.808 5.112 1.00 95.31 335 LYS A C 1
ATOM 2697 O O . LYS A 1 335 ? 20.898 12.276 6.159 1.00 95.31 335 LYS A O 1
ATOM 2702 N N . LEU A 1 336 ? 20.737 10.808 4.464 1.00 95.69 336 LEU A N 1
ATOM 2703 C CA . LEU A 1 336 ? 19.398 10.299 4.793 1.00 95.69 336 LEU A CA 1
ATOM 2704 C C . LEU A 1 336 ? 19.371 8.804 5.138 1.00 95.69 336 LEU A C 1
ATOM 2706 O O . LEU A 1 336 ? 18.315 8.300 5.505 1.00 95.69 336 LEU A O 1
ATOM 2710 N N . GLY A 1 337 ? 20.478 8.077 4.968 1.00 94.75 337 GLY A N 1
ATOM 2711 C CA . GLY A 1 337 ? 20.532 6.623 5.156 1.00 94.75 337 GLY A CA 1
ATOM 2712 C C . GLY A 1 337 ? 19.834 5.807 4.059 1.00 94.75 337 GLY A C 1
ATOM 2713 O O . GLY A 1 337 ? 19.687 4.600 4.200 1.00 94.75 337 GLY A O 1
ATOM 2714 N N . THR A 1 338 ? 19.395 6.438 2.964 1.00 94.38 338 THR A N 1
ATOM 2715 C CA . THR A 1 338 ? 18.759 5.743 1.822 1.00 94.38 338 THR A CA 1
ATOM 2716 C C . THR A 1 338 ? 19.759 4.877 1.047 1.00 94.38 338 THR A C 1
ATOM 2718 O O . THR A 1 338 ? 20.928 5.249 0.995 1.00 94.38 338 THR A O 1
ATOM 2721 N N . PRO A 1 339 ? 19.367 3.763 0.404 1.00 94.12 339 PRO A N 1
ATOM 2722 C CA . PRO A 1 339 ? 20.302 2.928 -0.352 1.00 94.12 339 PRO A CA 1
ATOM 2723 C C . PRO A 1 339 ? 20.891 3.674 -1.561 1.00 94.12 339 PRO A C 1
ATOM 2725 O O . PRO A 1 339 ? 20.329 4.654 -2.045 1.00 94.12 339 PRO A O 1
ATOM 2728 N N . ASN A 1 340 ? 22.022 3.208 -2.090 1.00 95.12 340 ASN A N 1
ATOM 2729 C CA . ASN A 1 340 ? 22.542 3.682 -3.374 1.00 95.12 340 ASN A CA 1
ATOM 2730 C C . ASN A 1 340 ? 23.069 2.528 -4.222 1.00 95.12 340 ASN A C 1
ATOM 2732 O O . ASN A 1 340 ? 23.471 1.489 -3.707 1.00 95.12 340 ASN A O 1
ATOM 2736 N N . ALA A 1 341 ? 23.093 2.748 -5.536 1.00 95.44 341 ALA A N 1
ATOM 2737 C CA . ALA A 1 341 ? 23.492 1.736 -6.503 1.00 95.44 341 ALA A CA 1
ATOM 2738 C C . ALA A 1 341 ? 24.972 1.320 -6.401 1.00 95.44 341 ALA A C 1
ATOM 2740 O O . ALA A 1 341 ? 25.299 0.169 -6.678 1.00 95.44 341 ALA A O 1
ATOM 2741 N N . CYS A 1 342 ? 25.873 2.224 -5.997 1.00 96.44 342 CYS A N 1
ATOM 2742 C CA . CYS A 1 342 ? 27.308 1.932 -5.943 1.00 96.44 342 CYS A CA 1
ATOM 2743 C C . CYS A 1 342 ? 27.603 0.860 -4.886 1.00 96.44 342 CYS A C 1
ATOM 2745 O O . CYS A 1 342 ? 28.248 -0.149 -5.176 1.00 96.44 342 CYS A O 1
ATOM 2747 N N . ASN A 1 343 ? 27.067 1.042 -3.678 1.00 95.19 343 ASN A N 1
ATOM 2748 C CA . ASN A 1 343 ? 27.323 0.155 -2.543 1.00 95.19 343 ASN A CA 1
ATOM 2749 C C . ASN A 1 343 ? 26.563 -1.183 -2.608 1.00 95.19 343 ASN A C 1
ATOM 2751 O O . ASN A 1 343 ? 26.716 -2.010 -1.716 1.00 95.19 343 ASN A O 1
ATOM 2755 N N . GLN A 1 344 ? 25.793 -1.442 -3.676 1.00 91.81 344 GLN A N 1
ATOM 2756 C CA . GLN A 1 344 ? 25.270 -2.786 -3.968 1.00 91.81 344 GLN A CA 1
ATOM 2757 C C . GLN A 1 344 ? 26.345 -3.723 -4.542 1.00 91.81 344 GLN A C 1
ATOM 2759 O O . GLN A 1 344 ? 26.228 -4.940 -4.423 1.00 91.81 344 GLN A O 1
ATOM 2764 N N . CYS A 1 345 ? 27.380 -3.169 -5.183 1.00 94.94 345 CYS A N 1
ATOM 2765 C CA . CYS A 1 345 ? 28.495 -3.932 -5.757 1.00 94.94 345 CYS A CA 1
ATOM 2766 C C . CYS A 1 345 ? 29.829 -3.646 -5.051 1.00 94.94 345 CYS A C 1
ATOM 2768 O O . CYS A 1 345 ? 30.688 -4.523 -4.986 1.00 94.94 345 CYS A O 1
ATOM 2770 N N . HIS A 1 346 ? 29.999 -2.432 -4.527 1.00 96.19 346 HIS A N 1
ATOM 2771 C CA . HIS A 1 346 ? 31.183 -2.004 -3.788 1.00 96.19 346 HIS A CA 1
ATOM 2772 C C . HIS A 1 346 ? 30.947 -2.155 -2.288 1.00 96.19 346 HIS A C 1
ATOM 2774 O O . HIS A 1 346 ? 30.383 -1.273 -1.641 1.00 96.19 346 HIS A O 1
ATOM 2780 N N . THR A 1 347 ? 31.325 -3.319 -1.763 1.00 94.88 347 THR A N 1
ATOM 2781 C CA . THR A 1 347 ? 31.023 -3.737 -0.385 1.00 94.88 347 THR A CA 1
ATOM 2782 C C . THR A 1 347 ? 32.260 -3.799 0.505 1.00 94.88 347 THR A C 1
ATOM 2784 O O . THR A 1 347 ? 32.186 -4.307 1.625 1.00 94.88 347 THR A O 1
ATOM 2787 N N . LYS A 1 348 ? 33.422 -3.355 0.015 1.00 96.44 348 LYS A N 1
ATOM 2788 C CA . LYS A 1 348 ? 34.622 -3.300 0.851 1.00 96.44 348 LYS A CA 1
ATOM 2789 C C . LYS A 1 348 ? 34.463 -2.206 1.912 1.00 96.44 348 LYS A C 1
ATOM 2791 O O . LYS A 1 348 ? 33.841 -1.187 1.617 1.00 96.44 348 LYS A O 1
ATOM 2796 N N . PRO A 1 349 ? 35.036 -2.367 3.117 1.00 93.69 349 PRO A N 1
ATOM 2797 C CA . PRO A 1 349 ? 34.890 -1.384 4.194 1.00 93.69 349 PRO A CA 1
ATOM 2798 C C . PRO A 1 349 ? 35.283 0.051 3.808 1.00 93.69 349 PRO A C 1
ATOM 2800 O O . PRO A 1 349 ? 34.656 1.005 4.262 1.00 93.69 349 PRO A O 1
ATOM 2803 N N . GLU A 1 350 ? 36.304 0.213 2.965 1.00 95.12 350 GLU A N 1
ATOM 2804 C CA . GLU A 1 350 ? 36.774 1.506 2.460 1.00 95.12 350 GLU A CA 1
ATOM 2805 C C . GLU A 1 350 ? 35.906 2.096 1.336 1.00 95.12 350 GLU A C 1
ATOM 2807 O O . GLU A 1 350 ? 35.971 3.295 1.073 1.00 95.12 350 GLU A O 1
ATOM 2812 N N . GLU A 1 351 ? 35.082 1.277 0.684 1.00 96.50 351 GLU A N 1
ATOM 2813 C CA . GLU A 1 351 ? 34.172 1.680 -0.387 1.00 96.50 351 GLU A CA 1
ATOM 2814 C C . GLU A 1 351 ? 32.777 1.973 0.181 1.00 96.50 351 GLU A C 1
ATOM 2816 O O . GLU A 1 351 ? 31.779 1.417 -0.261 1.00 96.50 351 GLU A O 1
ATOM 2821 N N . ASN A 1 352 ? 32.700 2.826 1.201 1.00 96.38 352 ASN A N 1
ATOM 2822 C CA . ASN A 1 352 ? 31.446 3.199 1.858 1.00 96.38 352 ASN A CA 1
ATOM 2823 C C . ASN A 1 352 ? 30.654 4.275 1.077 1.00 96.38 352 ASN A C 1
ATOM 2825 O O . ASN A 1 352 ? 30.981 4.637 -0.058 1.00 96.38 352 ASN A O 1
ATOM 2829 N N . SER A 1 353 ? 29.570 4.776 1.671 1.00 96.62 353 SER A N 1
ATOM 2830 C CA . SER A 1 353 ? 28.688 5.774 1.052 1.00 96.62 353 SER A CA 1
ATOM 2831 C C . SER A 1 353 ? 29.384 7.117 0.823 1.00 96.62 353 SER A C 1
ATOM 2833 O O . SER A 1 353 ? 29.162 7.766 -0.201 1.00 96.62 353 SER A O 1
ATOM 2835 N N . GLU A 1 354 ? 30.260 7.529 1.740 1.00 97.38 354 GLU A N 1
ATOM 2836 C CA . GLU A 1 354 ? 31.080 8.733 1.618 1.00 97.38 354 GLU A CA 1
ATOM 2837 C C . GLU A 1 354 ? 32.056 8.609 0.450 1.00 97.38 354 GLU A C 1
ATOM 2839 O O . GLU A 1 354 ? 32.166 9.533 -0.357 1.00 97.38 354 GLU A O 1
ATOM 2844 N N . TRP A 1 355 ? 32.711 7.455 0.310 1.00 98.12 355 TRP A N 1
ATOM 2845 C CA . TRP A 1 355 ? 33.558 7.148 -0.840 1.00 98.12 355 TRP A CA 1
ATOM 2846 C C . TRP A 1 355 ? 32.768 7.223 -2.151 1.00 98.12 355 TRP A C 1
ATOM 2848 O O . TRP A 1 355 ? 33.203 7.878 -3.100 1.00 98.12 355 TRP A O 1
ATOM 2858 N N . ALA A 1 356 ? 31.579 6.617 -2.204 1.00 97.75 356 ALA A N 1
ATOM 2859 C CA . ALA A 1 356 ? 30.742 6.638 -3.401 1.00 97.75 356 ALA A CA 1
ATOM 2860 C C . ALA A 1 356 ? 30.316 8.071 -3.768 1.00 97.75 356 ALA A C 1
ATOM 2862 O O . ALA A 1 356 ? 30.353 8.451 -4.942 1.00 97.75 356 ALA A O 1
ATOM 2863 N N . ALA A 1 357 ? 29.957 8.889 -2.774 1.00 97.50 357 ALA A N 1
ATOM 2864 C CA . ALA A 1 357 ? 29.644 10.305 -2.955 1.00 97.50 357 ALA A CA 1
ATOM 2865 C C . ALA A 1 357 ? 30.844 11.100 -3.489 1.00 97.50 357 ALA A C 1
ATOM 2867 O O . ALA A 1 357 ? 30.695 11.839 -4.465 1.00 97.50 357 ALA A O 1
ATOM 2868 N N . GLN A 1 358 ? 32.033 10.892 -2.919 1.00 97.81 358 GLN A N 1
ATOM 2869 C CA . GLN A 1 358 ? 33.271 11.526 -3.377 1.00 97.81 358 GLN A CA 1
ATOM 2870 C C . GLN A 1 358 ? 33.602 11.143 -4.822 1.00 97.81 358 GLN A C 1
ATOM 2872 O O . GLN A 1 358 ? 33.900 12.022 -5.625 1.00 97.81 358 GLN A O 1
ATOM 2877 N N . LYS A 1 359 ? 33.470 9.866 -5.202 1.00 97.62 359 LYS A N 1
ATOM 2878 C CA . LYS A 1 359 ? 33.718 9.422 -6.584 1.00 97.62 359 LYS A CA 1
ATOM 2879 C C . LYS A 1 359 ? 32.759 10.054 -7.584 1.00 97.62 359 LYS A C 1
ATOM 2881 O O . LYS A 1 359 ? 33.187 10.518 -8.637 1.00 97.62 359 LYS A O 1
ATOM 2886 N N . VAL A 1 360 ? 31.472 10.141 -7.251 1.00 96.88 360 VAL A N 1
ATOM 2887 C CA . VAL A 1 360 ? 30.486 10.825 -8.102 1.00 96.88 360 VAL A CA 1
ATOM 2888 C C . VAL A 1 360 ? 30.819 12.314 -8.256 1.00 96.88 360 VAL A C 1
ATOM 2890 O O . VAL A 1 360 ? 30.672 12.854 -9.354 1.00 96.88 360 VAL A O 1
ATOM 2893 N N . GLU A 1 361 ? 31.290 12.977 -7.201 1.00 96.81 361 GLU A N 1
ATOM 2894 C CA . GLU A 1 361 ? 31.729 14.374 -7.265 1.00 96.81 361 GLU A CA 1
ATOM 2895 C C . GLU A 1 361 ? 33.013 14.551 -8.092 1.00 96.81 361 GLU A C 1
ATOM 2897 O O . GLU A 1 361 ? 33.063 15.443 -8.937 1.00 96.81 361 GLU A O 1
ATOM 2902 N N . GLU A 1 362 ? 34.011 13.677 -7.934 1.00 97.19 362 GLU A N 1
ATOM 2903 C CA . GLU A 1 362 ? 35.229 13.664 -8.760 1.00 97.19 362 GLU A CA 1
ATOM 2904 C C . GLU A 1 362 ? 34.897 13.529 -10.257 1.00 97.19 362 GLU A C 1
ATOM 2906 O O . GLU A 1 362 ? 35.494 14.197 -11.101 1.00 97.19 362 GLU A O 1
ATOM 2911 N N . TRP A 1 363 ? 33.932 12.671 -10.597 1.00 96.25 363 TRP A N 1
ATOM 2912 C CA . TRP A 1 363 ? 33.582 12.342 -11.979 1.00 96.25 363 TRP A CA 1
ATOM 2913 C C . TRP A 1 363 ? 32.659 13.351 -12.659 1.00 96.25 363 TRP A C 1
ATOM 2915 O O . TRP A 1 363 ? 32.812 13.623 -13.851 1.00 96.25 363 TRP A O 1
ATOM 2925 N N . TYR A 1 364 ? 31.667 13.875 -11.938 1.00 94.88 364 TYR A N 1
ATOM 2926 C CA . TYR A 1 364 ? 30.606 14.706 -12.521 1.00 94.88 364 TYR A CA 1
ATOM 2927 C C . TYR A 1 364 ? 30.534 16.120 -11.938 1.00 94.88 364 TYR A C 1
ATOM 2929 O O . TYR A 1 364 ? 29.662 16.899 -12.335 1.00 94.88 364 TYR A O 1
ATOM 2937 N N . GLY A 1 365 ? 31.435 16.457 -11.018 1.00 95.31 365 GLY A N 1
ATOM 2938 C CA . GLY A 1 365 ? 31.446 17.715 -10.287 1.00 95.31 365 GLY A CA 1
ATOM 2939 C C . GLY A 1 365 ? 30.435 17.764 -9.132 1.00 95.31 365 GLY A C 1
ATOM 2940 O O . GLY A 1 365 ? 29.598 16.870 -8.964 1.00 95.31 365 GLY A O 1
ATOM 2941 N N . PRO A 1 366 ? 30.454 18.859 -8.353 1.00 94.69 366 PRO A N 1
ATOM 2942 C CA . PRO A 1 366 ? 29.685 18.984 -7.112 1.00 94.69 366 PRO A CA 1
ATOM 2943 C C . PRO A 1 366 ? 28.188 19.198 -7.347 1.00 94.69 366 PRO A C 1
ATOM 2945 O O . PRO A 1 366 ? 27.383 19.007 -6.440 1.00 94.69 366 PRO A O 1
ATOM 2948 N N . LYS A 1 367 ? 27.784 19.536 -8.580 1.00 94.00 367 LYS A N 1
ATOM 2949 C CA . LYS A 1 367 ? 26.402 19.901 -8.906 1.00 94.00 367 LYS A CA 1
ATOM 2950 C C . LYS A 1 367 ? 25.384 18.860 -8.444 1.00 94.00 367 LYS A C 1
ATOM 2952 O O . LYS A 1 367 ? 24.331 19.237 -7.956 1.00 94.00 367 LYS A O 1
ATOM 2957 N N . ARG A 1 368 ? 25.675 17.559 -8.583 1.00 90.81 368 ARG A N 1
ATOM 2958 C CA . ARG A 1 368 ? 24.737 16.522 -8.125 1.00 90.81 368 ARG A CA 1
ATOM 2959 C C . ARG A 1 368 ? 24.492 16.632 -6.625 1.00 90.81 368 ARG A C 1
ATOM 2961 O O . ARG A 1 368 ? 23.338 16.659 -6.243 1.00 90.81 368 ARG A O 1
ATOM 2968 N N . ARG A 1 369 ? 25.547 16.743 -5.815 1.00 91.62 369 ARG A N 1
ATOM 2969 C CA . ARG A 1 369 ? 25.469 16.905 -4.355 1.00 91.62 369 ARG A CA 1
ATOM 2970 C C . ARG A 1 369 ? 24.753 18.199 -3.955 1.00 91.62 369 ARG A C 1
ATOM 2972 O O . ARG A 1 369 ? 23.978 18.200 -2.999 1.00 91.62 369 ARG A O 1
ATOM 2979 N N . ASP A 1 370 ? 25.032 19.278 -4.683 1.00 91.00 370 ASP A N 1
ATOM 2980 C CA . ASP A 1 370 ? 24.533 20.621 -4.378 1.00 91.00 370 ASP A CA 1
ATOM 2981 C C . ASP A 1 370 ? 23.084 20.841 -4.844 1.00 91.00 370 ASP A C 1
ATOM 2983 O O . ASP A 1 370 ? 22.372 21.651 -4.253 1.00 91.00 370 ASP A O 1
ATOM 2987 N N . ASP A 1 371 ? 22.629 20.115 -5.874 1.00 89.38 371 ASP A N 1
ATOM 2988 C CA . ASP A 1 371 ? 21.249 20.150 -6.356 1.00 89.38 371 ASP A CA 1
ATOM 2989 C C . ASP A 1 371 ? 20.319 19.530 -5.286 1.00 89.38 371 ASP A C 1
ATOM 2991 O O . ASP A 1 371 ? 20.408 18.319 -5.013 1.00 89.38 371 ASP A O 1
ATOM 2995 N N . PRO A 1 372 ? 19.392 20.317 -4.700 1.00 89.06 372 PRO A N 1
ATOM 2996 C CA . PRO A 1 372 ? 18.484 19.823 -3.671 1.00 89.06 372 PRO A CA 1
ATOM 2997 C C . PRO A 1 372 ? 17.620 18.681 -4.196 1.00 89.06 372 PRO A C 1
ATOM 2999 O O . PRO A 1 372 ? 17.045 18.776 -5.286 1.00 89.06 372 PRO A O 1
ATOM 3002 N N . HIS A 1 373 ? 17.480 17.618 -3.409 1.00 94.94 373 HIS A N 1
ATOM 3003 C CA . HIS A 1 373 ? 16.569 16.528 -3.738 1.00 94.94 373 HIS A CA 1
ATOM 3004 C C . HIS A 1 373 ? 15.283 16.632 -2.915 1.00 94.94 373 HIS A C 1
ATOM 3006 O O . HIS A 1 373 ? 15.315 16.956 -1.728 1.00 94.94 373 HIS A O 1
ATOM 3012 N N . TYR A 1 374 ? 14.133 16.290 -3.510 1.00 96.12 374 TYR A N 1
ATOM 3013 C CA . TYR A 1 374 ? 12.865 16.281 -2.768 1.00 96.12 374 TYR A CA 1
ATOM 3014 C C . TYR A 1 374 ? 12.907 15.323 -1.568 1.00 96.12 374 TYR A C 1
ATOM 3016 O O . TYR A 1 374 ? 12.180 15.531 -0.604 1.00 96.12 374 TYR A O 1
ATOM 3024 N N . GLY A 1 375 ? 13.779 14.310 -1.598 1.00 96.12 375 GLY A N 1
ATOM 3025 C CA . GLY A 1 375 ? 13.936 13.359 -0.501 1.00 96.12 375 GLY A CA 1
ATOM 3026 C C . GLY A 1 375 ? 14.408 13.980 0.808 1.00 96.12 375 GLY A C 1
ATOM 3027 O O . GLY A 1 375 ? 13.947 13.568 1.867 1.00 96.12 375 GLY A O 1
ATOM 3028 N N . GLU A 1 376 ? 15.239 15.025 0.754 1.00 96.69 376 GLU A N 1
ATOM 3029 C CA . GLU A 1 376 ? 15.645 15.778 1.950 1.00 96.69 376 GLU A CA 1
ATOM 3030 C C . GLU A 1 376 ? 14.433 16.501 2.568 1.00 96.69 376 GLU A C 1
ATOM 3032 O O . GLU A 1 376 ? 14.252 16.506 3.786 1.00 96.69 376 GLU A O 1
ATOM 3037 N N . ILE A 1 377 ? 13.553 17.041 1.715 1.00 97.50 377 ILE A N 1
ATOM 3038 C CA . ILE A 1 377 ? 12.317 17.727 2.117 1.00 97.50 377 ILE A CA 1
ATOM 3039 C C . ILE A 1 377 ? 11.321 16.730 2.722 1.00 97.50 377 ILE A C 1
ATOM 3041 O O . ILE A 1 377 ? 10.771 16.986 3.792 1.00 97.50 377 ILE A O 1
ATOM 3045 N N . LEU A 1 378 ? 11.097 15.586 2.064 1.00 97.62 378 LEU A N 1
ATOM 3046 C CA . LEU A 1 378 ? 10.184 14.552 2.556 1.00 97.62 378 LEU A CA 1
ATOM 3047 C C . LEU A 1 378 ? 10.686 13.937 3.867 1.00 97.62 378 LEU A C 1
ATOM 3049 O O . LEU A 1 378 ? 9.885 13.750 4.777 1.00 97.62 378 LEU A O 1
ATOM 3053 N N . ALA A 1 379 ? 11.992 13.687 4.010 1.00 96.62 379 ALA A N 1
ATOM 3054 C CA . ALA A 1 379 ? 12.578 13.206 5.263 1.00 96.62 379 ALA A CA 1
ATOM 3055 C C . ALA A 1 379 ? 12.344 14.193 6.417 1.00 96.62 379 ALA A C 1
ATOM 3057 O O . ALA A 1 379 ? 11.895 13.802 7.494 1.00 96.62 379 ALA A O 1
ATOM 3058 N N . ALA A 1 380 ? 12.597 15.486 6.187 1.00 95.25 380 ALA A N 1
ATOM 3059 C CA . ALA A 1 380 ? 12.372 16.523 7.189 1.00 95.25 380 ALA A CA 1
ATOM 3060 C C . ALA A 1 380 ? 10.880 16.677 7.548 1.00 95.25 380 ALA A C 1
ATOM 3062 O O . ALA A 1 380 ? 10.550 16.848 8.722 1.00 95.25 380 ALA A O 1
ATOM 3063 N N . GLY A 1 381 ? 9.992 16.549 6.556 1.00 94.69 381 GLY A N 1
ATOM 3064 C CA . GLY A 1 381 ? 8.541 16.550 6.740 1.00 94.69 381 GLY A CA 1
ATOM 3065 C C . GLY A 1 381 ? 8.022 15.351 7.535 1.00 94.69 381 GLY A C 1
ATOM 3066 O O . GLY A 1 381 ? 7.229 15.525 8.458 1.00 94.69 381 GLY A O 1
ATOM 3067 N N . ARG A 1 382 ? 8.511 14.139 7.237 1.00 92.00 382 ARG A N 1
ATOM 3068 C CA . ARG A 1 382 ? 8.197 12.909 7.992 1.00 92.00 382 ARG A CA 1
ATOM 3069 C C . ARG A 1 382 ? 8.629 13.022 9.456 1.00 92.00 382 ARG A C 1
ATOM 3071 O O . ARG A 1 382 ? 7.892 12.606 10.340 1.00 92.00 382 ARG A O 1
ATOM 3078 N N . ALA A 1 383 ? 9.776 13.653 9.709 1.00 88.19 383 ALA A N 1
ATOM 3079 C CA . ALA A 1 383 ? 10.277 13.935 11.054 1.00 88.19 383 ALA A CA 1
ATOM 3080 C C . ALA A 1 383 ? 9.565 15.111 11.762 1.00 88.19 383 ALA A C 1
ATOM 3082 O O . ALA A 1 383 ? 9.959 15.478 12.869 1.00 88.19 383 ALA A O 1
ATOM 3083 N N . GLY A 1 384 ? 8.564 15.744 11.136 1.00 84.25 384 GLY A N 1
ATOM 3084 C CA . GLY A 1 384 ? 7.793 16.842 11.730 1.00 84.25 384 GLY A CA 1
ATOM 3085 C C . GLY A 1 384 ? 8.605 18.115 11.993 1.00 84.25 384 GLY A C 1
ATOM 3086 O O . GLY A 1 384 ? 8.252 18.908 12.870 1.00 84.25 384 GLY A O 1
ATOM 3087 N N . LYS A 1 385 ? 9.716 18.332 11.275 1.00 87.19 385 LYS A N 1
ATOM 3088 C CA . LYS A 1 385 ? 10.564 19.510 11.497 1.00 87.19 385 LYS A CA 1
ATOM 3089 C C . LYS A 1 385 ? 9.839 20.787 11.064 1.00 87.19 385 LYS A C 1
ATOM 3091 O O . LYS A 1 385 ? 9.312 20.863 9.953 1.00 87.19 385 LYS A O 1
ATOM 3096 N N . ARG A 1 386 ? 9.830 21.810 11.926 1.00 85.00 386 ARG A N 1
ATOM 3097 C CA . ARG A 1 386 ? 9.106 23.077 11.686 1.00 85.00 386 ARG A CA 1
ATOM 3098 C C . ARG A 1 386 ? 9.604 23.833 10.449 1.00 85.00 386 ARG A C 1
ATOM 3100 O O . ARG A 1 386 ? 8.809 24.410 9.724 1.00 85.00 386 ARG A O 1
ATOM 3107 N N . ASP A 1 387 ? 10.904 23.806 10.189 1.00 88.25 387 ASP A N 1
ATOM 3108 C CA . ASP A 1 387 ? 11.553 24.468 9.052 1.00 88.25 387 ASP A CA 1
ATOM 3109 C C . ASP A 1 387 ? 11.312 23.769 7.700 1.00 88.25 387 ASP A C 1
ATOM 3111 O O . ASP A 1 387 ? 11.529 24.371 6.646 1.00 88.25 387 ASP A O 1
ATOM 3115 N N . ALA A 1 388 ? 10.807 22.531 7.695 1.00 95.12 388 ALA A N 1
ATOM 3116 C CA . ALA A 1 388 ? 10.495 21.812 6.460 1.00 95.12 388 ALA A CA 1
ATOM 3117 C C . ALA A 1 388 ? 9.210 22.306 5.773 1.00 95.12 388 ALA A C 1
ATOM 3119 O O . ALA A 1 388 ? 9.054 22.105 4.568 1.00 95.12 388 ALA A O 1
ATOM 3120 N N . GLU A 1 389 ? 8.319 22.987 6.501 1.00 96.00 389 GLU A N 1
ATOM 3121 C CA . GLU A 1 389 ? 7.012 23.447 6.012 1.00 96.00 389 GLU A CA 1
ATOM 3122 C C . GLU A 1 389 ? 7.116 24.252 4.709 1.00 96.00 389 GLU A C 1
ATOM 3124 O O . GLU A 1 389 ? 6.489 23.917 3.705 1.00 96.00 389 GLU A O 1
ATOM 3129 N N . GLN A 1 390 ? 7.974 25.272 4.685 1.00 97.12 390 GLN A N 1
ATOM 3130 C CA . GLN A 1 390 ? 8.147 26.140 3.515 1.00 97.12 390 GLN A CA 1
ATOM 3131 C C . GLN A 1 390 ? 8.682 25.373 2.299 1.00 97.12 390 GLN A C 1
ATOM 3133 O O . GLN A 1 390 ? 8.273 25.604 1.156 1.00 97.12 390 GLN A O 1
ATOM 3138 N N . SER A 1 391 ? 9.566 24.405 2.543 1.00 97.56 391 SER A N 1
ATOM 3139 C CA . SER A 1 391 ? 10.114 23.546 1.495 1.00 97.56 391 SER A CA 1
ATOM 3140 C C . SER A 1 391 ? 9.058 22.585 0.943 1.00 97.56 391 SER A C 1
ATOM 3142 O O . SER A 1 391 ? 8.980 22.400 -0.273 1.00 97.56 391 SER A O 1
ATOM 3144 N N . LEU A 1 392 ? 8.197 22.030 1.801 1.00 98.25 392 LEU A N 1
ATOM 3145 C CA . LEU A 1 392 ? 7.050 21.214 1.395 1.00 98.25 392 LEU A CA 1
ATOM 3146 C C . LEU A 1 392 ? 6.054 22.034 0.569 1.00 98.25 392 LEU A C 1
ATOM 3148 O O . LEU A 1 392 ? 5.654 21.594 -0.510 1.00 98.25 392 LEU A O 1
ATOM 3152 N N . ILE A 1 393 ? 5.716 23.253 1.006 1.00 98.19 393 ILE A N 1
ATOM 3153 C CA . ILE A 1 393 ? 4.836 24.176 0.272 1.00 98.19 393 ILE A CA 1
ATOM 3154 C C . ILE A 1 393 ? 5.380 24.435 -1.133 1.00 98.19 393 ILE A C 1
ATOM 3156 O O . ILE A 1 393 ? 4.630 24.338 -2.111 1.00 98.19 393 ILE A O 1
ATOM 3160 N N . LYS A 1 394 ? 6.681 24.713 -1.266 1.00 97.69 394 LYS A N 1
ATOM 3161 C CA . LYS A 1 394 ? 7.330 24.875 -2.573 1.00 97.69 394 LYS A CA 1
ATOM 3162 C C . LYS A 1 394 ? 7.235 23.594 -3.408 1.00 97.69 394 LYS A C 1
ATOM 3164 O O . LYS A 1 394 ? 6.862 23.664 -4.581 1.00 97.69 394 LYS A O 1
ATOM 3169 N N . LEU A 1 395 ? 7.501 22.435 -2.804 1.00 97.94 395 LEU A N 1
ATOM 3170 C CA . LEU A 1 395 ? 7.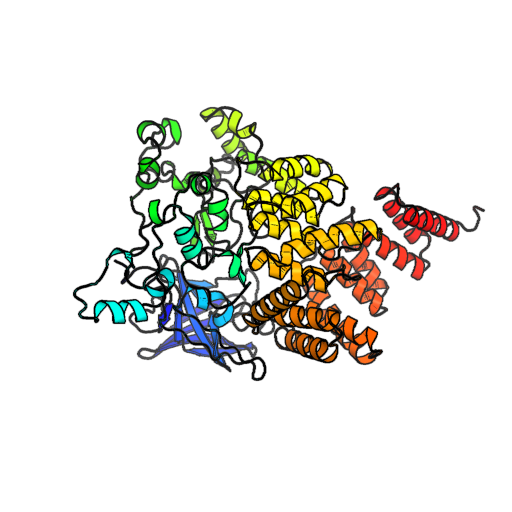455 21.132 -3.471 1.00 97.94 395 LEU A CA 1
ATOM 3171 C C . LEU A 1 395 ? 6.065 20.817 -4.047 1.00 97.94 395 LEU A C 1
ATOM 3173 O O . LEU A 1 395 ? 5.983 20.267 -5.143 1.00 97.94 395 LEU A O 1
ATOM 3177 N N . THR A 1 396 ? 4.971 21.250 -3.404 1.00 97.69 396 THR A N 1
ATOM 3178 C CA . THR A 1 396 ? 3.601 21.066 -3.937 1.00 97.69 396 THR A CA 1
ATOM 3179 C C . THR A 1 396 ? 3.371 21.704 -5.312 1.00 97.69 396 THR A C 1
ATOM 3181 O O . THR A 1 396 ? 2.429 21.335 -6.013 1.00 97.69 396 THR A O 1
ATOM 3184 N N . ARG A 1 397 ? 4.215 22.661 -5.720 1.00 95.25 397 ARG A N 1
ATOM 3185 C CA . ARG A 1 397 ? 4.096 23.404 -6.986 1.00 95.25 397 ARG A CA 1
ATOM 3186 C C . ARG A 1 397 ? 5.190 23.043 -7.989 1.00 95.25 397 ARG A C 1
ATOM 3188 O O . ARG A 1 397 ? 5.176 23.565 -9.104 1.00 95.25 397 ARG A O 1
ATOM 3195 N N . GLU A 1 398 ? 6.109 22.153 -7.618 1.00 95.19 398 GLU A N 1
ATOM 3196 C CA . GLU A 1 398 ? 7.250 21.790 -8.449 1.00 95.19 398 GLU A CA 1
ATOM 3197 C C . GLU A 1 398 ? 6.806 20.904 -9.624 1.00 95.19 398 GLU A C 1
ATOM 3199 O O . GLU A 1 398 ? 6.346 19.766 -9.469 1.00 95.19 398 GLU A O 1
ATOM 3204 N N . LYS A 1 399 ? 6.921 21.448 -10.836 1.00 89.56 399 LYS A N 1
ATOM 3205 C CA . LYS A 1 399 ? 6.559 20.746 -12.076 1.00 89.56 399 LYS A CA 1
ATOM 3206 C C . LYS A 1 399 ? 7.652 19.769 -12.496 1.00 89.56 399 LYS A C 1
ATOM 3208 O O . LYS A 1 399 ? 7.386 18.838 -13.263 1.00 89.56 399 LYS A O 1
ATOM 3213 N N . GLU A 1 400 ? 8.859 19.947 -11.960 1.00 90.06 400 GLU A N 1
ATOM 3214 C CA . GLU A 1 400 ? 9.990 19.079 -12.237 1.00 90.06 400 GLU A CA 1
ATOM 3215 C C . GLU A 1 400 ? 9.984 17.747 -11.475 1.00 90.06 400 GLU A C 1
ATOM 3217 O O . GLU A 1 400 ? 10.839 16.900 -11.729 1.00 90.06 400 GLU A O 1
ATOM 3222 N N . VAL A 1 401 ? 8.978 17.497 -10.632 1.00 94.31 401 VAL A N 1
ATOM 3223 C CA . VAL A 1 401 ? 8.767 16.205 -9.956 1.00 94.31 401 VAL A CA 1
ATOM 3224 C C . VAL A 1 401 ? 7.460 15.530 -10.391 1.00 94.31 401 VAL A C 1
ATOM 3226 O O . VAL A 1 401 ? 6.573 16.153 -10.985 1.00 94.31 401 VAL A O 1
ATOM 3229 N N . GLY A 1 402 ? 7.340 14.227 -10.130 1.00 93.75 402 GLY A N 1
ATOM 3230 C CA . GLY A 1 402 ? 6.134 13.449 -10.428 1.00 93.75 402 GLY A CA 1
ATOM 3231 C C . GLY A 1 402 ? 4.917 13.852 -9.573 1.00 93.75 402 GLY A C 1
ATOM 3232 O O . GLY A 1 402 ? 5.090 14.382 -8.471 1.00 93.75 402 GLY A O 1
ATOM 3233 N N . PRO A 1 403 ? 3.674 13.594 -10.031 1.00 94.69 403 PRO A N 1
ATOM 3234 C CA . PRO A 1 403 ? 2.462 13.867 -9.253 1.00 94.69 403 PRO A CA 1
ATOM 3235 C C . PRO A 1 403 ? 2.443 13.204 -7.871 1.00 94.69 403 PRO A C 1
ATOM 3237 O O . PRO A 1 403 ? 1.984 13.830 -6.921 1.00 94.69 403 PRO A O 1
ATOM 3240 N N . ILE A 1 404 ? 2.987 11.990 -7.739 1.00 97.31 404 ILE A N 1
ATOM 3241 C CA . ILE A 1 404 ? 3.070 11.269 -6.459 1.00 97.31 404 ILE A CA 1
ATOM 3242 C C . ILE A 1 404 ? 3.960 11.985 -5.433 1.00 97.31 404 ILE A C 1
ATOM 3244 O O . ILE A 1 404 ? 3.613 12.039 -4.256 1.00 97.31 404 ILE A O 1
ATOM 3248 N N . VAL A 1 405 ? 5.047 12.634 -5.871 1.00 97.94 405 VAL A N 1
ATOM 3249 C CA . VAL A 1 405 ? 5.925 13.427 -4.992 1.00 97.94 405 VAL A CA 1
ATOM 3250 C C . VAL A 1 405 ? 5.175 14.656 -4.474 1.00 97.94 405 VAL A C 1
ATOM 3252 O O . VAL A 1 405 ? 5.175 14.925 -3.274 1.00 97.94 405 VAL A O 1
ATOM 3255 N N . ARG A 1 406 ? 4.468 15.375 -5.360 1.00 97.88 406 ARG A N 1
ATOM 3256 C CA . ARG A 1 406 ? 3.639 16.527 -4.963 1.00 97.88 406 ARG A CA 1
ATOM 3257 C C . ARG A 1 406 ? 2.499 16.123 -4.033 1.00 97.88 406 ARG A C 1
ATOM 3259 O O . ARG A 1 406 ? 2.239 16.826 -3.063 1.00 97.88 406 ARG A O 1
ATOM 3266 N N . ALA A 1 407 ? 1.831 15.008 -4.323 1.00 98.19 407 ALA A N 1
ATOM 3267 C CA . ALA A 1 407 ? 0.764 14.471 -3.487 1.00 98.19 407 ALA A CA 1
ATOM 3268 C C . ALA A 1 407 ? 1.287 14.087 -2.096 1.00 98.19 407 ALA A C 1
ATOM 3270 O O . ALA A 1 407 ? 0.660 14.431 -1.102 1.00 98.19 407 ALA A O 1
ATOM 3271 N N . THR A 1 408 ? 2.476 13.483 -2.013 1.00 98.44 408 THR A N 1
ATOM 3272 C CA . THR A 1 408 ? 3.137 13.184 -0.731 1.00 98.44 408 THR A CA 1
ATOM 3273 C C . THR A 1 408 ? 3.446 14.466 0.048 1.00 98.44 408 THR A C 1
ATOM 3275 O O . THR A 1 408 ? 3.166 14.542 1.239 1.00 98.44 408 THR A O 1
ATOM 3278 N N . ALA A 1 409 ? 3.949 15.516 -0.611 1.00 98.38 409 ALA A N 1
ATOM 3279 C CA . ALA A 1 409 ? 4.184 16.802 0.048 1.00 98.38 409 ALA A CA 1
ATOM 3280 C C . ALA A 1 409 ? 2.886 17.423 0.599 1.00 98.38 409 ALA A C 1
ATOM 3282 O O . ALA A 1 409 ? 2.870 17.912 1.724 1.00 98.38 409 ALA A O 1
ATOM 3283 N N . VAL A 1 410 ? 1.788 17.362 -0.166 1.00 98.44 410 VAL A N 1
ATOM 3284 C CA . VAL A 1 410 ? 0.459 17.814 0.282 1.00 98.44 410 VAL A CA 1
ATOM 3285 C C . VAL A 1 410 ? -0.045 16.982 1.462 1.00 98.44 410 VAL A C 1
ATOM 3287 O O . VAL A 1 410 ? -0.554 17.558 2.415 1.00 98.44 410 VAL A O 1
ATOM 3290 N N . SER A 1 411 ? 0.128 15.660 1.425 1.00 97.38 411 SER A N 1
ATOM 3291 C CA . SER A 1 411 ? -0.238 14.754 2.519 1.00 97.38 411 SER A CA 1
ATOM 3292 C C . SER A 1 411 ? 0.526 15.076 3.809 1.00 97.38 411 SER A C 1
ATOM 3294 O O . SER A 1 411 ? -0.078 15.178 4.875 1.00 97.38 411 SER A O 1
ATOM 3296 N N . LEU A 1 412 ? 1.836 15.331 3.724 1.00 96.38 412 LEU A N 1
ATOM 3297 C CA . LEU A 1 412 ? 2.636 15.741 4.882 1.00 96.38 412 LEU A CA 1
ATOM 3298 C C . LEU A 1 412 ? 2.170 17.087 5.443 1.00 96.38 412 LEU A C 1
ATOM 3300 O O . LEU A 1 412 ? 1.995 17.199 6.652 1.00 96.38 412 LEU A O 1
ATOM 3304 N N . LEU A 1 413 ? 1.911 18.085 4.588 1.00 97.00 413 LEU A N 1
ATOM 3305 C CA . LEU A 1 413 ? 1.329 19.361 5.024 1.00 97.00 413 LEU A CA 1
ATOM 3306 C C . LEU A 1 413 ? -0.018 19.146 5.718 1.00 97.00 413 LEU A C 1
ATOM 3308 O O . LEU A 1 413 ? -0.231 19.679 6.795 1.00 97.00 413 LEU A O 1
ATOM 3312 N N . ALA A 1 414 ? -0.888 18.320 5.141 1.00 94.31 414 ALA A N 1
ATOM 3313 C CA . ALA A 1 414 ? -2.218 18.030 5.659 1.00 94.31 414 ALA A CA 1
ATOM 3314 C C . ALA A 1 414 ? -2.215 17.327 7.025 1.00 94.31 414 ALA A C 1
ATOM 3316 O O . ALA A 1 414 ? -3.099 17.575 7.839 1.00 94.31 414 ALA A O 1
ATOM 3317 N N . THR A 1 415 ? -1.240 16.451 7.275 1.00 89.81 415 THR A N 1
ATOM 3318 C CA . THR A 1 415 ? -1.246 15.552 8.442 1.00 89.81 415 THR A CA 1
ATOM 3319 C C . THR A 1 415 ? -0.261 15.949 9.539 1.00 89.81 415 THR A C 1
ATOM 3321 O O . THR A 1 415 ? -0.437 15.553 10.690 1.00 89.81 415 THR A O 1
ATOM 3324 N N . ARG A 1 416 ? 0.783 16.722 9.216 1.00 87.69 416 ARG A N 1
ATOM 3325 C CA . ARG A 1 416 ? 1.855 17.095 10.158 1.00 87.69 416 ARG A CA 1
ATOM 3326 C C . ARG A 1 416 ? 1.940 18.597 10.434 1.00 87.69 416 ARG A C 1
ATOM 3328 O O . ARG A 1 416 ? 2.544 18.980 11.434 1.00 87.69 416 ARG A O 1
ATOM 3335 N N . TYR A 1 417 ? 1.343 19.446 9.592 1.00 88.06 417 TYR A N 1
ATOM 3336 C CA . TYR A 1 417 ? 1.443 20.904 9.706 1.00 88.06 417 TYR A CA 1
ATOM 3337 C C . TYR A 1 417 ? 0.060 21.546 9.811 1.00 88.06 417 TYR A C 1
ATOM 3339 O O . TYR A 1 417 ? -0.812 21.349 8.977 1.00 88.06 417 TYR A O 1
ATOM 3347 N N . ASN A 1 418 ? -0.147 22.365 10.843 1.00 80.75 418 ASN A N 1
ATOM 3348 C CA . ASN A 1 418 ? -1.454 22.966 11.127 1.00 80.75 418 ASN A CA 1
ATOM 3349 C C . ASN A 1 418 ? -1.446 24.502 11.058 1.00 80.75 418 ASN A C 1
ATOM 3351 O O . ASN A 1 418 ? -2.259 25.165 11.704 1.00 80.75 418 ASN A O 1
ATOM 3355 N N . THR A 1 419 ? -0.498 25.092 10.327 1.00 87.94 419 THR A N 1
ATOM 3356 C CA . THR A 1 419 ? -0.435 26.550 10.174 1.00 87.94 419 THR A CA 1
ATOM 3357 C C . THR A 1 419 ? -1.478 27.043 9.163 1.00 87.94 419 THR A C 1
ATOM 3359 O O . THR A 1 419 ? -1.905 26.280 8.289 1.00 87.94 419 THR A O 1
ATOM 3362 N N . PRO A 1 420 ? -1.877 28.328 9.225 1.00 89.69 420 PRO A N 1
ATOM 3363 C CA . PRO A 1 420 ? -2.764 28.918 8.224 1.00 89.69 420 PRO A CA 1
ATOM 3364 C C . PRO A 1 420 ? -2.251 28.767 6.784 1.00 89.69 420 PRO A C 1
ATOM 3366 O O . PRO A 1 420 ? -3.042 28.518 5.878 1.00 89.69 420 PRO A O 1
ATOM 3369 N N . GLU A 1 421 ? -0.936 28.869 6.574 1.00 93.62 421 GLU A N 1
ATOM 3370 C CA . GLU A 1 421 ? -0.337 28.772 5.241 1.00 93.62 421 GLU A CA 1
ATOM 3371 C C . GLU A 1 421 ? -0.398 27.340 4.691 1.00 93.62 421 GLU A C 1
ATOM 3373 O O . GLU A 1 421 ? -0.801 27.127 3.544 1.00 93.62 421 GLU A O 1
ATOM 3378 N N . SER A 1 422 ? -0.078 26.344 5.524 1.00 94.44 422 SER A N 1
ATOM 3379 C CA . SER A 1 422 ? -0.227 24.928 5.169 1.00 94.44 422 SER A CA 1
ATOM 3380 C C . SER A 1 422 ? -1.671 24.583 4.814 1.00 94.44 422 SER A C 1
ATOM 3382 O O . SER A 1 422 ? -1.917 23.964 3.776 1.00 94.44 422 SER A O 1
ATOM 3384 N N . ARG A 1 423 ? -2.640 25.051 5.613 1.00 92.19 423 ARG A N 1
ATOM 3385 C CA . ARG A 1 423 ? -4.073 24.855 5.343 1.00 92.19 423 ARG A CA 1
ATOM 3386 C C . ARG A 1 423 ? -4.490 25.455 4.000 1.00 92.19 423 ARG A C 1
ATOM 3388 O O . ARG A 1 423 ? -5.150 24.780 3.216 1.00 92.19 423 ARG A O 1
ATOM 3395 N N . GLU A 1 424 ? -4.052 26.673 3.681 1.00 94.38 424 GLU A N 1
ATOM 3396 C CA . GLU A 1 424 ? -4.366 27.310 2.394 1.00 94.38 424 GLU A CA 1
ATOM 3397 C C . GLU A 1 424 ? -3.819 26.501 1.202 1.00 94.38 424 GLU A C 1
ATOM 3399 O O . GLU A 1 424 ? -4.473 26.363 0.162 1.00 94.38 424 GLU A O 1
ATOM 3404 N N . VAL A 1 425 ? -2.616 25.936 1.334 1.00 97.25 425 VAL A N 1
ATOM 3405 C CA . VAL A 1 425 ? -2.009 25.094 0.294 1.00 97.25 425 VAL A CA 1
ATOM 3406 C C . VAL A 1 425 ? -2.776 23.786 0.115 1.00 97.25 425 VAL A C 1
ATOM 3408 O O . VAL A 1 425 ? -3.035 23.402 -1.029 1.00 97.25 425 VAL A O 1
ATOM 3411 N N . VAL A 1 426 ? -3.177 23.138 1.210 1.00 96.88 426 VAL A N 1
ATOM 3412 C CA . VAL A 1 426 ? -3.995 21.916 1.196 1.00 96.88 426 VAL A CA 1
ATOM 3413 C C . VAL A 1 426 ? -5.353 22.180 0.538 1.00 96.88 426 VAL A C 1
ATOM 3415 O O . VAL A 1 426 ? -5.738 21.471 -0.389 1.00 96.88 426 VAL A O 1
ATOM 3418 N N . GLU A 1 427 ? -6.044 23.256 0.908 1.00 95.44 427 GLU A N 1
ATOM 3419 C CA . GLU A 1 427 ? -7.313 23.639 0.280 1.00 95.44 427 GLU A CA 1
ATOM 3420 C C . GLU A 1 427 ? -7.165 23.915 -1.222 1.00 95.44 427 GLU A C 1
ATOM 3422 O O . GLU A 1 427 ? -7.985 23.481 -2.033 1.00 95.44 427 GLU A O 1
ATOM 3427 N N . ARG A 1 428 ? -6.095 24.609 -1.633 1.00 96.00 428 ARG A N 1
ATOM 3428 C CA . ARG A 1 428 ? -5.829 24.875 -3.054 1.00 96.00 428 ARG A CA 1
ATOM 3429 C C . ARG A 1 428 ? -5.552 23.589 -3.831 1.00 96.00 428 ARG A C 1
ATOM 3431 O O . ARG A 1 428 ? -5.925 23.492 -5.003 1.00 96.00 428 ARG A O 1
ATOM 3438 N N . ALA A 1 429 ? -4.917 22.604 -3.199 1.00 97.31 429 ALA A N 1
ATOM 3439 C CA . ALA A 1 429 ? -4.597 21.320 -3.811 1.00 97.31 429 ALA A CA 1
ATOM 3440 C C . ALA A 1 429 ? -5.851 20.508 -4.194 1.00 97.31 429 ALA A C 1
ATOM 3442 O O . ALA A 1 429 ? -5.787 19.751 -5.166 1.00 97.31 429 ALA A O 1
ATOM 3443 N N . LEU A 1 430 ? -7.012 20.754 -3.568 1.00 96.50 430 LEU A N 1
ATOM 3444 C CA . LEU A 1 430 ? -8.307 20.193 -3.993 1.00 96.50 430 LEU A CA 1
ATOM 3445 C C . LEU A 1 430 ? -8.721 20.611 -5.413 1.00 96.50 430 LEU A C 1
ATOM 3447 O O . LEU A 1 430 ? -9.544 19.949 -6.031 1.00 96.50 430 LEU A O 1
ATOM 3451 N N . LYS A 1 431 ? -8.131 21.676 -5.970 1.00 95.06 431 LYS A N 1
ATOM 3452 C CA . LYS A 1 431 ? -8.387 22.145 -7.346 1.00 95.06 431 LYS A CA 1
ATOM 3453 C C . LYS A 1 431 ? -7.311 21.705 -8.344 1.00 95.06 431 LYS A C 1
ATOM 3455 O O . LYS A 1 431 ? -7.283 22.177 -9.481 1.00 95.06 431 LYS A O 1
ATOM 3460 N N . SER A 1 432 ? -6.393 20.829 -7.930 1.00 95.94 432 SER A N 1
ATOM 3461 C CA . SER A 1 432 ? -5.346 20.290 -8.802 1.00 95.94 432 SER A CA 1
ATOM 3462 C C . SER A 1 432 ? -5.939 19.536 -9.994 1.00 95.94 432 SER A C 1
ATOM 3464 O O . SER A 1 432 ? -6.958 18.861 -9.872 1.00 95.94 432 SER A O 1
ATOM 3466 N N . LYS A 1 433 ? -5.254 19.571 -11.142 1.00 93.56 433 LYS A N 1
ATOM 3467 C CA . LYS A 1 433 ? -5.587 18.709 -12.291 1.00 93.56 433 LYS A CA 1
ATOM 3468 C C . LYS A 1 433 ? -5.296 17.232 -12.004 1.00 93.56 433 LYS A C 1
ATOM 3470 O O . LYS A 1 433 ? -5.993 16.363 -12.513 1.00 93.56 433 LYS A O 1
ATOM 3475 N N . GLU A 1 434 ? -4.312 16.971 -11.147 1.00 93.62 434 GLU A N 1
ATOM 3476 C CA . GLU A 1 434 ? -3.891 15.628 -10.746 1.00 93.62 434 GLU A CA 1
ATOM 3477 C C . GLU A 1 434 ? -4.785 15.109 -9.620 1.00 93.62 434 GLU A C 1
ATOM 3479 O O . GLU A 1 434 ? -4.811 15.680 -8.527 1.00 93.62 434 GLU A O 1
ATOM 3484 N N . GLU A 1 435 ? -5.490 14.009 -9.859 1.00 94.38 435 GLU A N 1
ATOM 3485 C CA . GLU A 1 435 ? -6.412 13.436 -8.872 1.00 94.38 435 GLU A CA 1
ATOM 3486 C C . GLU A 1 435 ? -5.713 12.896 -7.627 1.00 94.38 435 GLU A C 1
ATOM 3488 O O . GLU A 1 435 ? -6.242 13.026 -6.527 1.00 94.38 435 GLU A O 1
ATOM 3493 N N . LEU A 1 436 ? -4.483 12.393 -7.769 1.00 95.19 436 LEU A N 1
ATOM 3494 C CA . LEU A 1 436 ? -3.672 11.949 -6.638 1.00 95.19 436 LEU A CA 1
ATOM 3495 C C . LEU A 1 436 ? -3.373 13.100 -5.663 1.00 95.19 436 LEU A C 1
ATOM 3497 O O . LEU A 1 436 ? -3.389 12.907 -4.451 1.00 95.19 436 LEU A O 1
ATOM 3501 N N . VAL A 1 437 ? -3.168 14.313 -6.190 1.00 97.50 437 VAL A N 1
ATOM 3502 C CA . VAL A 1 437 ? -2.954 15.526 -5.384 1.00 97.50 437 VAL A CA 1
ATOM 3503 C C . VAL A 1 437 ? -4.253 15.965 -4.707 1.00 97.50 437 VAL A C 1
ATOM 3505 O O . VAL A 1 437 ? -4.227 16.305 -3.527 1.00 97.50 437 VAL A O 1
ATOM 3508 N N . ARG A 1 438 ? -5.393 15.910 -5.417 1.00 97.69 438 ARG A N 1
ATOM 3509 C CA . ARG A 1 438 ? -6.707 16.205 -4.820 1.00 97.69 438 ARG A CA 1
ATOM 3510 C C . ARG A 1 438 ? -7.027 15.238 -3.681 1.00 97.69 438 ARG A C 1
ATOM 3512 O O . ARG A 1 438 ? -7.429 15.674 -2.611 1.00 97.69 438 ARG A O 1
ATOM 3519 N N . ARG A 1 439 ? -6.785 13.938 -3.876 1.00 96.12 439 ARG A N 1
ATOM 3520 C CA . ARG A 1 439 ? -7.020 12.914 -2.850 1.00 96.12 439 ARG A CA 1
ATOM 3521 C C . ARG A 1 439 ? -6.090 13.067 -1.647 1.00 96.12 439 ARG A C 1
ATOM 3523 O O . ARG A 1 439 ? -6.545 12.917 -0.524 1.00 96.12 439 ARG A O 1
ATOM 3530 N N . ALA A 1 440 ? -4.815 13.395 -1.861 1.00 97.06 440 ALA A N 1
ATOM 3531 C CA . ALA A 1 440 ? -3.889 13.663 -0.760 1.00 97.06 440 ALA A CA 1
ATOM 3532 C C . ALA A 1 440 ? -4.323 14.871 0.086 1.00 97.06 440 ALA A C 1
ATOM 3534 O O . ALA A 1 440 ? -4.228 14.828 1.306 1.00 97.06 440 ALA A O 1
ATOM 3535 N N . ALA A 1 441 ? -4.858 15.921 -0.546 1.00 97.44 441 ALA A N 1
ATOM 3536 C CA . ALA A 1 441 ? -5.375 17.088 0.165 1.00 97.44 441 ALA A CA 1
ATOM 3537 C C . ALA A 1 441 ? -6.559 16.759 1.087 1.00 97.44 441 ALA A C 1
ATOM 3539 O O . ALA A 1 441 ? -6.707 17.382 2.136 1.00 97.44 441 ALA A O 1
ATOM 3540 N N . LEU A 1 442 ? -7.380 15.764 0.730 1.00 96.50 442 LEU A N 1
ATOM 3541 C CA . LEU A 1 442 ? -8.538 15.363 1.532 1.00 96.50 442 LEU A CA 1
ATOM 3542 C C . LEU A 1 442 ? -8.161 14.844 2.927 1.00 96.50 442 LEU A C 1
ATOM 3544 O O . LEU A 1 442 ? -8.950 15.004 3.854 1.00 96.50 442 LEU A O 1
ATOM 3548 N N . GLN A 1 443 ? -6.940 14.332 3.113 1.00 93.94 443 GLN A N 1
ATOM 3549 C CA . GLN A 1 443 ? -6.445 13.916 4.431 1.00 93.94 443 GLN A CA 1
ATOM 3550 C C . GLN A 1 443 ? -6.432 15.066 5.449 1.00 93.94 443 GLN A C 1
ATOM 3552 O O . GLN A 1 443 ? -6.593 14.830 6.640 1.00 93.94 443 GLN A O 1
ATOM 3557 N N . GLY A 1 444 ? -6.304 16.320 4.995 1.00 91.81 444 GLY A N 1
ATOM 3558 C CA . GLY A 1 444 ? -6.285 17.493 5.878 1.00 91.81 444 GLY A CA 1
ATOM 3559 C C . GLY A 1 444 ? -7.649 17.855 6.464 1.00 91.81 444 GLY A C 1
ATOM 3560 O O . GLY A 1 444 ? -7.738 18.751 7.299 1.00 91.81 444 GLY A O 1
ATOM 3561 N N . PHE A 1 445 ? -8.710 17.177 6.021 1.00 91.81 445 PHE A N 1
ATOM 3562 C CA . PHE A 1 445 ? -10.077 17.375 6.500 1.00 91.81 445 PHE A CA 1
ATOM 3563 C C . PHE A 1 445 ? -10.570 16.204 7.358 1.00 91.81 445 PHE A C 1
ATOM 3565 O O . PHE A 1 445 ? -11.699 16.233 7.848 1.00 91.81 445 PHE A O 1
ATOM 3572 N N . GLU A 1 446 ? -9.743 15.177 7.567 1.00 86.75 446 GLU A N 1
ATOM 3573 C CA . GLU A 1 446 ? -10.062 14.089 8.487 1.00 86.75 446 GLU A CA 1
ATOM 3574 C C . GLU A 1 446 ? -10.117 14.609 9.924 1.00 86.75 446 GLU A C 1
ATOM 3576 O O . GLU A 1 446 ? -9.170 15.214 10.419 1.00 86.75 446 GLU A O 1
ATOM 3581 N N . GLY A 1 447 ? -11.254 14.405 10.595 1.00 76.44 447 GLY A N 1
ATOM 3582 C CA . GLY A 1 447 ? -11.454 14.903 11.958 1.00 76.44 447 GLY A CA 1
ATOM 3583 C C . GLY A 1 447 ? -11.458 16.433 12.073 1.00 76.44 447 GLY A C 1
ATOM 3584 O O . GLY A 1 447 ? -11.341 16.954 13.182 1.00 76.44 447 GLY A O 1
ATOM 3585 N N . TRP A 1 448 ? -11.590 17.162 10.957 1.00 83.31 448 TRP A N 1
ATOM 3586 C CA . TRP A 1 448 ? -11.658 18.620 10.977 1.00 83.31 448 TRP A CA 1
ATOM 3587 C C . TRP A 1 448 ? -12.859 19.101 11.800 1.00 83.31 448 TRP A C 1
ATOM 3589 O O . TRP A 1 448 ? -13.997 18.673 11.601 1.00 83.31 448 TRP A O 1
ATOM 3599 N N . ALA A 1 449 ? -12.587 20.031 12.714 1.00 79.12 449 ALA A N 1
ATOM 3600 C CA . ALA A 1 449 ? -13.585 20.724 13.511 1.00 79.12 449 ALA A CA 1
ATOM 3601 C C . ALA A 1 449 ? -13.471 22.235 13.241 1.00 79.12 449 ALA A C 1
ATOM 3603 O O . ALA A 1 449 ? -12.393 22.804 13.447 1.00 79.12 449 ALA A O 1
ATOM 3604 N N . PRO A 1 450 ? -14.541 22.899 12.768 1.00 79.56 450 PRO A N 1
ATOM 3605 C CA . PRO A 1 450 ? -14.495 24.323 12.462 1.00 79.56 450 PRO A CA 1
ATOM 3606 C C . PRO A 1 450 ? -14.322 25.167 13.730 1.00 79.56 450 PRO A C 1
ATOM 3608 O O . PRO A 1 450 ? -14.952 24.909 14.753 1.00 79.56 450 PRO A O 1
ATOM 3611 N N . SER A 1 451 ? -13.522 26.231 13.640 1.00 80.62 451 SER A N 1
ATOM 3612 C CA . SER A 1 451 ? -13.355 27.216 14.721 1.00 80.62 451 SER A CA 1
ATOM 3613 C C . SER A 1 451 ? -14.433 28.308 14.725 1.00 80.62 451 SER A C 1
ATOM 3615 O O . SER A 1 451 ? -14.576 29.041 15.701 1.00 80.62 451 SER A O 1
ATOM 3617 N N . SER A 1 452 ? -15.195 28.431 13.633 1.00 82.69 452 SER A N 1
ATOM 3618 C CA . SER A 1 452 ? -16.298 29.384 13.474 1.00 82.69 452 SER A CA 1
ATOM 3619 C C . SER A 1 452 ? -17.323 28.890 12.449 1.00 82.69 452 SER A C 1
ATOM 3621 O O . SER A 1 452 ? -16.998 28.096 11.566 1.00 82.69 452 SER A O 1
ATOM 3623 N N . GLU A 1 453 ? -18.549 29.417 12.499 1.00 81.88 453 GLU A N 1
ATOM 3624 C CA . GLU A 1 453 ? -19.590 29.132 11.494 1.00 81.88 453 GLU A CA 1
ATOM 3625 C C . GLU A 1 453 ? -19.176 29.551 10.073 1.00 81.88 453 GLU A C 1
ATOM 3627 O O . GLU A 1 453 ? -19.517 28.894 9.090 1.00 81.88 453 GLU A O 1
ATOM 3632 N N . GLN A 1 454 ? -18.400 30.631 9.953 1.00 85.19 454 GLN A N 1
ATOM 3633 C CA . GLN A 1 454 ? -17.888 31.112 8.669 1.00 85.19 454 GLN A CA 1
ATOM 3634 C C . GLN A 1 454 ? -16.892 30.120 8.061 1.00 85.19 454 GLN A C 1
ATOM 3636 O O . GLN A 1 454 ? -16.970 29.816 6.869 1.00 85.19 454 GLN A O 1
ATOM 3641 N N . GLU A 1 455 ? -15.980 29.579 8.877 1.00 83.81 455 GLU A N 1
ATOM 3642 C CA . GLU A 1 455 ? -15.073 28.511 8.451 1.00 83.81 455 GLU A CA 1
ATOM 3643 C C . GLU A 1 455 ? -15.860 27.252 8.073 1.00 83.81 455 GLU A C 1
ATOM 3645 O O . GLU A 1 455 ? -15.616 26.684 7.007 1.00 83.81 455 GLU A O 1
ATOM 3650 N N . ALA A 1 456 ? -16.848 26.879 8.895 1.00 83.44 456 ALA A N 1
ATOM 3651 C CA . ALA A 1 456 ? -17.714 25.730 8.657 1.00 83.44 456 ALA A CA 1
ATOM 3652 C C . ALA A 1 456 ? -18.398 25.807 7.282 1.00 83.44 456 ALA A C 1
ATOM 3654 O O . ALA A 1 456 ? -18.323 24.873 6.484 1.00 83.44 456 ALA A O 1
ATOM 3655 N N . SER A 1 457 ? -19.010 26.955 6.977 1.00 83.75 457 SER A N 1
ATOM 3656 C CA . SER A 1 457 ? -19.695 27.215 5.706 1.00 83.75 457 SER A CA 1
ATOM 3657 C C . SER A 1 457 ? -18.734 27.193 4.512 1.00 83.75 457 SER A C 1
ATOM 3659 O O . SER A 1 457 ? -18.995 26.540 3.499 1.00 83.75 457 SER A O 1
ATOM 3661 N N . ARG A 1 458 ? -17.577 27.855 4.637 1.00 88.44 458 ARG A N 1
ATOM 3662 C CA . ARG A 1 458 ? -16.579 27.959 3.563 1.00 88.44 458 ARG A CA 1
ATOM 3663 C C . ARG A 1 458 ? -15.981 26.602 3.191 1.00 88.44 458 ARG A C 1
ATOM 3665 O O . ARG A 1 458 ? -15.962 26.253 2.011 1.00 88.44 458 ARG A O 1
ATOM 3672 N N . ILE A 1 459 ? -15.497 25.848 4.179 1.00 86.69 459 ILE A N 1
ATOM 3673 C CA . ILE A 1 459 ? -14.917 24.515 3.965 1.00 86.69 459 ILE A CA 1
ATOM 3674 C C . ILE A 1 459 ? -15.994 23.521 3.548 1.00 86.69 459 ILE A C 1
ATOM 3676 O O . ILE A 1 459 ? -15.775 22.724 2.640 1.00 86.69 459 ILE A O 1
ATOM 3680 N N . GLY A 1 460 ? -17.185 23.617 4.137 1.00 86.06 460 GLY A N 1
ATOM 3681 C CA . GLY A 1 460 ? -18.336 22.823 3.741 1.00 86.06 460 GLY A CA 1
ATOM 3682 C C . GLY A 1 460 ? -18.655 22.929 2.259 1.00 86.06 460 GLY A C 1
ATOM 3683 O O . GLY A 1 460 ? -18.775 21.914 1.576 1.00 86.06 460 GLY A O 1
ATOM 3684 N N . LYS A 1 461 ? -18.718 24.160 1.739 1.00 87.12 461 LYS A N 1
ATOM 3685 C CA . LYS A 1 461 ? -18.918 24.413 0.310 1.00 87.12 461 LYS A CA 1
ATOM 3686 C C . LYS A 1 461 ? -17.786 23.830 -0.538 1.00 87.12 461 LYS A C 1
ATOM 3688 O O . LYS A 1 461 ? -18.063 23.188 -1.546 1.00 87.12 461 LYS A O 1
ATOM 3693 N N . LEU A 1 462 ? -16.535 24.018 -0.114 1.00 90.00 462 LEU A N 1
ATOM 3694 C CA . LEU A 1 462 ? -15.358 23.500 -0.817 1.00 90.00 462 LEU A CA 1
ATOM 3695 C C . LEU A 1 462 ? -15.374 21.968 -0.920 1.00 90.00 462 LEU A C 1
ATOM 3697 O O . LEU A 1 462 ? -15.136 21.422 -1.994 1.00 90.00 462 LEU A O 1
ATOM 3701 N N . LEU A 1 463 ? -15.691 21.270 0.172 1.00 92.12 463 LEU A N 1
ATOM 3702 C CA . LEU A 1 463 ? -15.835 19.815 0.168 1.00 92.12 463 LEU A CA 1
ATOM 3703 C C . LEU A 1 463 ? -17.035 19.385 -0.679 1.00 92.12 463 LEU A C 1
ATOM 3705 O O . LEU A 1 463 ? -16.923 18.453 -1.469 1.00 92.12 463 LEU A O 1
ATOM 3709 N N . ALA A 1 464 ? -18.165 20.087 -0.584 1.00 89.56 464 ALA A N 1
ATOM 3710 C CA . ALA A 1 464 ? -19.364 19.748 -1.341 1.00 89.56 464 ALA A CA 1
ATOM 3711 C C . ALA A 1 464 ? -19.166 19.848 -2.868 1.00 89.56 464 ALA A C 1
ATOM 3713 O O . ALA A 1 464 ? -19.746 19.047 -3.597 1.00 89.56 464 ALA A O 1
ATOM 3714 N N . GLU A 1 465 ? -18.310 20.754 -3.361 1.00 90.88 465 GLU A N 1
ATOM 3715 C CA . GLU A 1 465 ? -17.894 20.795 -4.776 1.00 90.88 465 GLU A CA 1
ATOM 3716 C C . GLU A 1 465 ? -17.245 19.462 -5.214 1.00 90.88 465 GLU A C 1
ATOM 3718 O O . GLU A 1 465 ? -17.528 18.945 -6.301 1.00 90.88 465 GLU A O 1
ATOM 3723 N N . GLY A 1 466 ? -16.448 18.849 -4.332 1.00 94.19 466 GLY A N 1
ATOM 3724 C CA . GLY A 1 466 ? -15.758 17.577 -4.563 1.00 94.19 466 GLY A CA 1
ATOM 3725 C C . GLY A 1 466 ? -16.675 16.352 -4.689 1.00 94.19 466 GLY A C 1
ATOM 3726 O O . GLY A 1 466 ? -16.257 15.335 -5.240 1.00 94.19 466 GLY A O 1
ATOM 3727 N N . LEU A 1 467 ? -17.947 16.439 -4.277 1.00 95.50 467 LEU A N 1
ATOM 3728 C CA . LEU A 1 467 ? -18.936 15.362 -4.470 1.00 95.50 467 LEU A CA 1
ATOM 3729 C C . LEU A 1 467 ? -19.250 15.091 -5.949 1.00 95.50 467 LEU A C 1
ATOM 3731 O O . LEU A 1 467 ? -19.812 14.050 -6.290 1.00 95.50 467 LEU A O 1
ATOM 3735 N N . THR A 1 468 ? -18.896 16.029 -6.828 1.00 94.12 468 THR A N 1
ATOM 3736 C CA . THR A 1 468 ? -19.075 15.921 -8.280 1.00 94.12 468 THR A CA 1
ATOM 3737 C C . THR A 1 468 ? -17.760 15.718 -9.035 1.00 94.12 468 THR A C 1
ATOM 3739 O O . THR A 1 468 ? -17.738 15.834 -10.261 1.00 94.12 468 THR A O 1
ATOM 3742 N N . ASP A 1 469 ? -16.666 15.390 -8.333 1.00 96.06 469 ASP A N 1
ATOM 3743 C CA . ASP A 1 469 ? -15.370 15.151 -8.972 1.00 96.06 469 ASP A CA 1
ATOM 3744 C C . ASP A 1 469 ? -15.455 14.025 -10.014 1.00 96.06 469 ASP A C 1
ATOM 3746 O O . ASP A 1 469 ? -16.085 12.979 -9.816 1.00 96.06 469 ASP A O 1
ATOM 3750 N N . SER A 1 470 ? -14.761 14.238 -11.131 1.00 93.56 470 SER A N 1
ATOM 3751 C CA . SER A 1 470 ? -14.594 13.245 -12.194 1.00 93.56 470 SER A CA 1
ATOM 3752 C C . SER A 1 470 ? -14.054 11.898 -11.695 1.00 93.56 470 SER A C 1
ATOM 3754 O O . SER A 1 470 ? -14.400 10.865 -12.257 1.00 93.56 470 SER A O 1
ATOM 3756 N N . SER A 1 471 ? -13.227 11.909 -10.648 1.00 94.94 471 SER A N 1
ATOM 3757 C CA . SER A 1 471 ? -12.586 10.743 -10.048 1.00 94.94 471 SER A CA 1
ATOM 3758 C C . SER A 1 471 ? -13.457 10.161 -8.939 1.00 94.94 471 SER A C 1
ATOM 3760 O O . SER A 1 471 ? -13.823 10.869 -7.994 1.00 94.94 471 SER A O 1
ATOM 3762 N N . ARG A 1 472 ? -13.776 8.863 -9.023 1.00 96.12 472 ARG A N 1
ATOM 3763 C CA . ARG A 1 472 ? -14.546 8.144 -7.994 1.00 96.12 472 ARG A CA 1
ATOM 3764 C C . ARG A 1 472 ? -13.805 8.180 -6.677 1.00 96.12 472 ARG A C 1
ATOM 3766 O O . ARG A 1 472 ? -14.402 8.551 -5.674 1.00 96.12 472 ARG A O 1
ATOM 3773 N N . GLY A 1 473 ? -12.499 7.920 -6.716 1.00 95.06 473 GLY A N 1
ATOM 3774 C CA . GLY A 1 473 ? -11.646 7.954 -5.537 1.00 95.06 473 GLY A CA 1
ATOM 3775 C C . GLY A 1 473 ? -11.643 9.299 -4.813 1.00 95.06 473 GLY A C 1
ATOM 3776 O O . GLY A 1 473 ? -11.464 9.309 -3.603 1.00 95.06 473 GLY A O 1
ATOM 3777 N N . VAL A 1 474 ? -11.869 10.424 -5.503 1.00 96.75 474 VAL A N 1
ATOM 3778 C CA . VAL A 1 474 ? -11.994 11.740 -4.849 1.00 96.75 474 VAL A CA 1
ATOM 3779 C C . VAL A 1 474 ? -13.386 11.915 -4.241 1.00 96.75 474 VAL A C 1
ATOM 3781 O O . VAL A 1 474 ? -13.499 12.221 -3.057 1.00 96.75 474 VAL A O 1
ATOM 3784 N N . ARG A 1 475 ? -14.461 11.689 -5.005 1.00 96.38 475 ARG A N 1
ATOM 3785 C CA . ARG A 1 475 ? -15.828 11.941 -4.509 1.00 96.38 475 ARG A CA 1
ATOM 3786 C C . ARG A 1 475 ? -16.259 10.990 -3.387 1.00 96.38 475 ARG A C 1
ATOM 3788 O O . ARG A 1 475 ? -16.939 11.435 -2.466 1.00 96.38 475 ARG A O 1
ATOM 3795 N N . THR A 1 476 ? -15.841 9.719 -3.404 1.00 96.06 476 THR A N 1
ATOM 3796 C CA . THR A 1 476 ? -16.122 8.780 -2.297 1.00 96.06 476 THR A CA 1
ATOM 3797 C C . THR A 1 476 ? -15.384 9.180 -1.024 1.00 96.06 476 THR A C 1
ATOM 3799 O O . THR A 1 476 ? -15.922 9.047 0.070 1.00 96.06 476 THR A O 1
ATOM 3802 N N . GLU A 1 477 ? -14.169 9.710 -1.164 1.00 95.44 477 GLU A N 1
ATOM 3803 C CA . GLU A 1 477 ? -13.357 10.193 -0.049 1.00 95.44 477 GLU A CA 1
ATOM 3804 C C . GLU A 1 477 ? -13.963 11.455 0.579 1.00 95.44 477 GLU A C 1
ATOM 3806 O O . GLU A 1 477 ? -14.110 11.541 1.795 1.00 95.44 477 GLU A O 1
ATOM 3811 N N . VAL A 1 478 ? -14.426 12.389 -0.257 1.00 95.62 478 VAL A N 1
ATOM 3812 C CA . VAL A 1 478 ? -15.209 13.555 0.178 1.00 95.62 478 VAL A CA 1
ATOM 3813 C C . VAL A 1 478 ? -16.462 13.120 0.935 1.00 95.62 478 VAL A C 1
ATOM 3815 O O . VAL A 1 478 ? -16.743 13.647 2.008 1.00 95.62 478 VAL A O 1
ATOM 3818 N N . ALA A 1 479 ? -17.218 12.157 0.401 1.00 94.56 479 ALA A N 1
ATOM 3819 C CA . ALA A 1 479 ? -18.439 11.671 1.036 1.00 94.56 479 ALA A CA 1
ATOM 3820 C C . ALA A 1 479 ? -18.167 11.020 2.400 1.00 94.56 479 ALA A C 1
ATOM 3822 O O . ALA A 1 479 ? -18.902 11.284 3.351 1.00 94.56 479 ALA A O 1
ATOM 3823 N N . ARG A 1 480 ? -17.091 10.228 2.512 1.00 92.94 480 ARG A N 1
ATOM 3824 C CA . ARG A 1 480 ? -16.622 9.654 3.781 1.00 92.94 480 ARG A CA 1
ATOM 3825 C C . ARG A 1 480 ? -16.292 10.745 4.798 1.00 92.94 480 ARG A C 1
ATOM 3827 O O . ARG A 1 480 ? -16.746 10.662 5.935 1.00 92.94 480 ARG A O 1
ATOM 3834 N N . ILE A 1 481 ? -15.530 11.763 4.394 1.00 92.81 481 ILE A N 1
ATOM 3835 C CA . ILE A 1 481 ? -15.150 12.877 5.273 1.00 92.81 481 ILE A CA 1
ATOM 3836 C C . ILE A 1 481 ? -16.390 13.632 5.740 1.00 92.81 481 ILE A C 1
ATOM 3838 O O . ILE A 1 481 ? -16.576 13.787 6.940 1.00 92.81 481 ILE A O 1
ATOM 3842 N N . LEU A 1 482 ? -17.268 14.041 4.816 1.00 90.38 482 LEU A N 1
ATOM 3843 C CA . LEU A 1 482 ? -18.494 14.778 5.138 1.00 90.38 482 LEU A CA 1
ATOM 3844 C C . LEU A 1 482 ? -19.413 14.006 6.090 1.00 90.38 482 LEU A C 1
ATOM 3846 O O . LEU A 1 482 ? -20.031 14.622 6.954 1.00 90.38 482 LEU A O 1
ATOM 3850 N N . ALA A 1 483 ? -19.499 12.680 5.947 1.00 87.88 483 ALA A N 1
ATOM 3851 C CA . ALA A 1 483 ? -20.265 11.840 6.863 1.00 87.88 483 ALA A CA 1
ATOM 3852 C C . ALA A 1 483 ? -19.664 11.804 8.277 1.00 87.88 483 ALA A C 1
ATOM 3854 O O . ALA A 1 483 ? -20.410 11.679 9.243 1.00 87.88 483 ALA A O 1
ATOM 3855 N N . GLY A 1 484 ? -18.342 11.953 8.405 1.00 84.19 484 GLY A N 1
ATOM 3856 C CA . GLY A 1 484 ? -17.634 11.910 9.683 1.00 84.19 484 GLY A CA 1
ATOM 3857 C C . GLY A 1 484 ? -17.446 13.239 10.400 1.00 84.19 484 GLY A C 1
ATOM 3858 O O . GLY A 1 484 ? -16.852 13.249 11.477 1.00 84.19 484 GLY A O 1
ATOM 3859 N N . LEU A 1 485 ? -17.929 14.350 9.843 1.00 83.06 485 LEU A N 1
ATOM 3860 C CA . LEU A 1 485 ? -17.815 15.648 10.501 1.00 83.06 485 LEU A CA 1
ATOM 3861 C C . LEU A 1 485 ? -18.792 15.757 11.685 1.00 83.06 485 LEU A C 1
ATOM 3863 O O . LEU A 1 485 ? -19.966 15.421 11.527 1.00 83.06 485 LEU A O 1
ATOM 3867 N N . PRO A 1 486 ? -18.365 16.305 12.842 1.00 74.31 486 PRO A N 1
ATOM 3868 C CA . PRO A 1 486 ? -19.255 16.522 13.988 1.00 74.31 486 PRO A CA 1
ATOM 3869 C C . PRO A 1 486 ? -20.445 17.432 13.664 1.00 74.31 486 PRO A C 1
ATOM 3871 O O . PRO A 1 486 ? -21.530 17.278 14.220 1.00 74.31 486 PRO A O 1
ATOM 3874 N N . ILE A 1 487 ? -20.228 18.393 12.763 1.00 74.06 487 ILE A N 1
ATOM 3875 C CA . ILE A 1 487 ? -21.249 19.300 12.244 1.00 74.06 487 ILE A CA 1
ATOM 3876 C C . ILE A 1 487 ? -21.236 19.155 10.727 1.00 74.06 487 ILE A C 1
ATOM 3878 O O . ILE A 1 487 ? -20.286 19.579 10.066 1.00 74.06 487 ILE A O 1
ATOM 3882 N N . MET A 1 488 ? -22.291 18.549 10.178 1.00 75.94 488 MET A N 1
ATOM 3883 C CA . MET A 1 488 ? -22.432 18.418 8.733 1.00 75.94 488 MET A CA 1
ATOM 3884 C C . MET A 1 488 ? -22.635 19.814 8.116 1.00 75.94 488 MET A C 1
ATOM 3886 O O . MET A 1 488 ? -23.563 20.525 8.513 1.00 75.94 488 MET A O 1
ATOM 3890 N N . PRO A 1 489 ? -21.812 20.218 7.135 1.00 75.69 489 PRO A N 1
ATOM 3891 C CA . PRO A 1 489 ? -22.030 21.467 6.426 1.00 75.69 489 PRO A CA 1
ATOM 3892 C C . PRO A 1 489 ? -23.301 21.414 5.573 1.00 75.69 489 PRO A C 1
ATOM 3894 O O . PRO A 1 489 ? -23.757 20.334 5.190 1.00 75.69 489 PRO A O 1
ATOM 3897 N N . ASP A 1 490 ? -23.855 22.577 5.216 1.00 75.44 490 ASP A N 1
ATOM 3898 C CA . ASP A 1 490 ? -25.015 22.628 4.323 1.00 75.44 490 ASP A CA 1
ATOM 3899 C C . ASP A 1 490 ? -24.664 22.054 2.938 1.00 75.44 490 ASP A C 1
ATOM 3901 O O . ASP A 1 490 ? -23.997 22.676 2.110 1.00 75.44 490 ASP A O 1
ATOM 3905 N N . THR A 1 491 ? -25.137 20.834 2.696 1.00 75.69 491 THR A N 1
ATOM 3906 C CA . THR A 1 491 ? -25.014 20.111 1.428 1.00 75.69 491 THR A CA 1
ATOM 3907 C C . THR A 1 491 ? -26.347 20.042 0.684 1.00 75.69 491 THR A C 1
ATOM 3909 O O . THR A 1 491 ? -26.487 19.245 -0.243 1.00 75.69 491 THR A O 1
ATOM 3912 N N . SER A 1 492 ? -27.336 20.872 1.037 1.00 77.50 492 SER A N 1
ATOM 3913 C CA . SER A 1 492 ? -28.682 20.863 0.442 1.00 77.50 492 SER A CA 1
ATOM 3914 C C . SER A 1 492 ? -28.660 20.920 -1.089 1.00 77.50 492 SER A C 1
ATOM 3916 O O . SER A 1 492 ? -29.363 20.153 -1.749 1.00 77.50 492 SER A O 1
ATOM 3918 N N . GLN A 1 493 ? -27.772 21.738 -1.660 1.00 82.62 493 GLN A N 1
ATOM 3919 C CA . GLN A 1 493 ? -27.568 21.865 -3.109 1.00 82.62 493 GLN A CA 1
ATOM 3920 C C . GLN A 1 493 ? -26.931 20.620 -3.754 1.00 82.62 493 GLN A C 1
ATOM 3922 O O . GLN A 1 493 ? -27.103 20.386 -4.947 1.00 82.62 493 GLN A O 1
ATOM 3927 N N . ASN A 1 494 ? -26.237 19.792 -2.968 1.00 86.75 494 ASN A N 1
ATOM 3928 C CA . ASN A 1 494 ? -25.484 18.616 -3.411 1.00 86.75 494 ASN A CA 1
ATOM 3929 C C . ASN A 1 494 ? -26.054 17.290 -2.883 1.00 86.75 494 ASN A C 1
ATOM 3931 O O . ASN A 1 494 ? -25.406 16.254 -3.019 1.00 86.75 494 ASN A O 1
ATOM 3935 N N . LYS A 1 495 ? -27.276 17.274 -2.327 1.00 88.94 495 LYS A N 1
ATOM 3936 C CA . LYS A 1 495 ? -27.872 16.088 -1.683 1.00 88.94 495 LYS A CA 1
ATOM 3937 C C . LYS A 1 495 ? -27.815 14.834 -2.562 1.00 88.94 495 LYS A C 1
ATOM 3939 O O . LYS A 1 495 ? -27.409 13.774 -2.100 1.00 88.94 495 LYS A O 1
ATOM 3944 N N . LYS A 1 496 ? -28.158 14.963 -3.849 1.00 93.75 496 LYS A N 1
ATOM 3945 C CA . LYS A 1 496 ? -28.107 13.847 -4.810 1.00 93.75 496 LYS A CA 1
ATOM 3946 C C . LYS A 1 496 ? -26.677 13.345 -5.048 1.00 93.75 496 LYS A C 1
ATOM 3948 O O . LYS A 1 496 ? -26.472 12.139 -5.158 1.00 93.75 496 LYS A O 1
ATOM 3953 N N . ALA A 1 497 ? -25.705 14.255 -5.132 1.00 95.12 497 ALA A N 1
ATOM 3954 C CA . ALA A 1 497 ? -24.299 13.906 -5.313 1.00 95.12 497 ALA A CA 1
ATOM 3955 C C . ALA A 1 497 ? -23.730 13.224 -4.059 1.00 95.12 497 ALA A C 1
ATOM 3957 O O . ALA A 1 497 ? -23.058 12.205 -4.185 1.00 95.12 497 ALA A O 1
ATOM 3958 N N . LEU A 1 498 ? -24.087 13.712 -2.864 1.00 93.69 498 LEU A N 1
ATOM 3959 C CA . LEU A 1 498 ? -23.720 13.090 -1.591 1.00 93.69 498 LEU A CA 1
ATOM 3960 C C . LEU A 1 498 ? -24.263 11.664 -1.481 1.00 93.69 498 LEU A C 1
ATOM 3962 O O . LEU A 1 498 ? -23.499 10.749 -1.195 1.00 93.69 498 LEU A O 1
ATOM 3966 N N . THR A 1 499 ? -25.555 11.450 -1.758 1.00 94.25 499 THR A N 1
ATOM 3967 C CA . THR A 1 499 ? -26.147 10.102 -1.743 1.00 94.25 499 THR A CA 1
ATOM 3968 C C . THR A 1 499 ? -25.426 9.171 -2.714 1.00 94.25 499 THR A C 1
ATOM 3970 O O . THR A 1 499 ? -24.998 8.095 -2.311 1.00 94.25 499 THR A O 1
ATOM 3973 N N . LYS A 1 500 ? -25.205 9.614 -3.960 1.00 96.00 500 LYS A N 1
ATOM 3974 C CA . LYS A 1 500 ? -24.478 8.822 -4.959 1.00 96.00 500 LYS A CA 1
ATOM 3975 C C . LYS A 1 500 ? -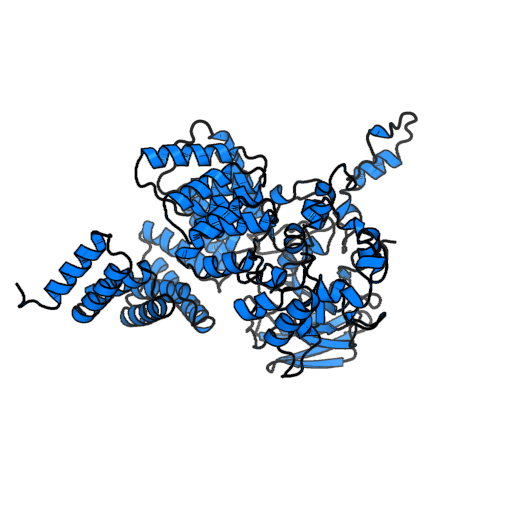23.069 8.451 -4.482 1.00 96.00 500 LYS A C 1
ATOM 3977 O O . LYS A 1 500 ? -22.687 7.292 -4.582 1.00 96.00 500 LYS A O 1
ATOM 3982 N N . ALA A 1 501 ? -22.307 9.414 -3.970 1.00 96.56 501 ALA A N 1
ATOM 3983 C CA . ALA A 1 501 ? -20.933 9.184 -3.534 1.00 96.56 501 ALA A CA 1
ATOM 3984 C C . ALA A 1 501 ? -20.852 8.295 -2.278 1.00 96.56 501 ALA A C 1
ATOM 3986 O O . ALA A 1 501 ? -19.927 7.495 -2.156 1.00 96.56 501 ALA A O 1
ATOM 3987 N N . LEU A 1 502 ? -21.835 8.370 -1.373 1.00 95.75 502 LEU A N 1
ATOM 3988 C CA . LEU A 1 502 ? -21.961 7.445 -0.241 1.00 95.75 502 LEU A CA 1
ATOM 3989 C C . LEU A 1 502 ? -22.316 6.024 -0.688 1.00 95.75 502 LEU A C 1
ATOM 3991 O O . LEU A 1 502 ? -21.809 5.064 -0.112 1.00 95.75 502 LEU A O 1
ATOM 3995 N N . ASP A 1 503 ? -23.176 5.870 -1.695 1.00 95.88 503 ASP A N 1
ATOM 3996 C CA . ASP A 1 503 ? -23.500 4.563 -2.274 1.00 95.88 503 ASP A CA 1
ATOM 3997 C C . ASP A 1 503 ? -22.286 3.952 -2.984 1.00 95.88 503 ASP A C 1
ATOM 3999 O O . ASP A 1 503 ? -21.984 2.780 -2.771 1.00 95.88 503 ASP A O 1
ATOM 4003 N N . GLU A 1 504 ? -21.528 4.757 -3.735 1.00 96.19 504 GLU A N 1
ATOM 4004 C CA . GLU A 1 504 ? -20.246 4.345 -4.319 1.00 96.19 504 GLU A CA 1
ATOM 4005 C C . GLU A 1 504 ? -19.225 3.956 -3.235 1.00 96.19 504 GLU A C 1
ATOM 4007 O O . GLU A 1 504 ? -18.573 2.922 -3.365 1.00 96.19 504 GLU A O 1
ATOM 4012 N N . TYR A 1 505 ? -19.117 4.727 -2.146 1.00 96.44 505 TYR A N 1
ATOM 4013 C CA . TYR A 1 505 ? -18.218 4.418 -1.029 1.00 96.44 505 TYR A CA 1
ATOM 4014 C C . TYR A 1 505 ? -18.587 3.091 -0.350 1.00 96.44 505 TYR A C 1
ATOM 4016 O O . TYR A 1 505 ? -17.724 2.236 -0.160 1.00 96.44 505 TYR A O 1
ATOM 4024 N N . LYS A 1 506 ? -19.876 2.870 -0.052 1.00 96.06 506 LYS A N 1
ATOM 4025 C CA . LYS A 1 506 ? -20.370 1.599 0.505 1.00 96.06 506 LYS A CA 1
ATOM 4026 C C . LYS A 1 506 ? -20.106 0.424 -0.439 1.00 96.06 506 LYS A C 1
ATOM 4028 O O . LYS A 1 506 ? -19.658 -0.618 0.023 1.00 96.06 506 LYS A O 1
ATOM 4033 N N . ALA A 1 507 ? -20.335 0.586 -1.743 1.00 94.31 507 ALA A N 1
ATOM 4034 C CA . ALA A 1 507 ? -20.039 -0.452 -2.732 1.00 94.31 507 ALA A CA 1
ATOM 4035 C C . ALA A 1 507 ? -18.540 -0.799 -2.784 1.00 94.31 507 ALA A C 1
ATOM 4037 O O . ALA A 1 507 ? -18.192 -1.969 -2.919 1.00 94.31 507 ALA A O 1
ATOM 4038 N N . GLY A 1 508 ? -17.662 0.198 -2.627 1.00 94.12 508 GLY A N 1
ATOM 4039 C CA . GLY A 1 508 ? -16.221 -0.005 -2.482 1.00 94.12 508 GLY A CA 1
ATOM 4040 C C . GLY A 1 508 ? -15.859 -0.836 -1.252 1.00 94.12 508 GLY A C 1
ATOM 4041 O O . GLY A 1 508 ? -15.129 -1.812 -1.374 1.00 94.12 508 GLY A O 1
ATOM 4042 N N . LEU A 1 509 ? -16.424 -0.510 -0.084 1.00 94.88 509 LEU A N 1
ATOM 4043 C CA . LEU A 1 509 ? -16.207 -1.288 1.145 1.00 94.88 509 LEU A CA 1
ATOM 4044 C C . LEU A 1 509 ? -16.720 -2.731 1.015 1.00 94.88 509 LEU A C 1
ATOM 4046 O O . LEU A 1 509 ? -16.078 -3.660 1.495 1.00 94.88 509 LEU A O 1
ATOM 4050 N N . LEU A 1 510 ? -17.846 -2.938 0.329 1.00 92.19 510 LEU A N 1
ATOM 4051 C CA . LEU A 1 510 ? -18.401 -4.274 0.092 1.00 92.19 510 LEU A CA 1
ATOM 4052 C C . LEU A 1 510 ? -17.572 -5.117 -0.891 1.00 92.19 510 LEU A C 1
ATOM 4054 O O . LEU A 1 510 ? -17.663 -6.339 -0.846 1.00 92.19 510 LEU A O 1
ATOM 4058 N N . ALA A 1 511 ? -16.738 -4.512 -1.743 1.00 89.38 511 ALA A N 1
ATOM 4059 C CA . ALA A 1 511 ? -15.790 -5.262 -2.575 1.00 89.38 511 ALA A CA 1
ATOM 4060 C C . ALA A 1 511 ? -14.722 -5.987 -1.731 1.00 89.38 511 ALA A C 1
ATOM 4062 O O . ALA A 1 511 ? -14.221 -7.046 -2.116 1.00 89.38 511 ALA A O 1
ATOM 4063 N N . ASP A 1 512 ? -14.428 -5.443 -0.550 1.00 91.12 512 ASP A N 1
ATOM 4064 C CA . ASP A 1 512 ? -13.530 -5.998 0.460 1.00 91.12 512 ASP A CA 1
ATOM 4065 C C . ASP A 1 512 ? -14.302 -6.430 1.715 1.00 91.12 512 ASP A C 1
ATOM 4067 O O . ASP A 1 512 ? -13.843 -6.237 2.839 1.00 91.12 512 ASP A O 1
ATOM 4071 N N . SER A 1 513 ? -15.492 -7.015 1.545 1.00 92.50 513 SER A N 1
ATOM 4072 C CA . SER A 1 513 ? -16.314 -7.536 2.651 1.00 92.50 513 SER A CA 1
ATOM 4073 C C . SER A 1 513 ? -15.687 -8.729 3.389 1.00 92.50 513 SER A C 1
ATOM 4075 O O . SER A 1 513 ? -16.176 -9.155 4.424 1.00 92.50 513 SER A O 1
ATOM 4077 N N . ASP A 1 514 ? -14.613 -9.306 2.863 1.00 91.62 514 ASP A N 1
ATOM 4078 C CA . ASP A 1 514 ? -13.781 -10.288 3.562 1.00 91.62 514 ASP A CA 1
ATOM 4079 C C . ASP A 1 514 ? -12.782 -9.634 4.534 1.00 91.62 514 ASP A C 1
ATOM 4081 O O . ASP A 1 514 ? -12.134 -10.326 5.318 1.00 91.62 514 ASP A O 1
ATOM 4085 N N . GLN A 1 515 ? -12.676 -8.300 4.529 1.00 91.94 515 GLN A N 1
ATOM 4086 C CA . GLN A 1 515 ? -11.754 -7.541 5.366 1.00 91.94 515 GLN A CA 1
ATOM 4087 C C . GLN A 1 515 ? -12.450 -6.888 6.562 1.00 91.94 515 GLN A C 1
ATOM 4089 O O . GLN A 1 515 ? -13.431 -6.150 6.440 1.00 91.94 515 GLN A O 1
ATOM 4094 N N . SER A 1 516 ? -11.857 -7.068 7.745 1.00 93.44 516 SER A N 1
ATOM 4095 C CA . SER A 1 516 ? -12.318 -6.433 8.989 1.00 93.44 516 SER A CA 1
ATOM 4096 C C . SER A 1 516 ? -12.378 -4.902 8.884 1.00 93.44 516 SER A C 1
ATOM 4098 O O . SER A 1 516 ? -13.327 -4.278 9.363 1.00 93.44 516 SER A O 1
ATOM 4100 N N . GLY A 1 517 ? -11.406 -4.286 8.198 1.00 93.88 517 GLY A N 1
ATOM 4101 C CA . GLY A 1 517 ? -11.344 -2.833 8.009 1.00 93.88 517 GLY A CA 1
ATOM 4102 C C . GLY A 1 517 ? -12.546 -2.253 7.251 1.00 93.88 517 GLY A C 1
ATOM 4103 O O . GLY A 1 517 ? -13.003 -1.151 7.574 1.00 93.88 517 GLY A O 1
ATOM 4104 N N . SER A 1 518 ? -13.111 -3.007 6.303 1.00 94.69 518 SER A N 1
ATOM 4105 C CA . SER A 1 518 ? -14.286 -2.595 5.527 1.00 94.69 518 SER A CA 1
ATOM 4106 C C . SER A 1 518 ? -15.539 -2.552 6.390 1.00 94.69 518 SER A C 1
ATOM 4108 O O . SER A 1 518 ? -16.247 -1.546 6.412 1.00 94.69 518 SER A O 1
ATOM 4110 N N . HIS A 1 519 ? -15.762 -3.603 7.181 1.00 97.19 519 HIS A N 1
ATOM 4111 C CA . HIS A 1 519 ? -16.857 -3.669 8.148 1.00 97.19 519 HIS A CA 1
ATOM 4112 C C . HIS A 1 519 ? -16.708 -2.624 9.260 1.00 97.19 519 HIS A C 1
ATOM 4114 O O . HIS A 1 519 ? -17.680 -1.983 9.650 1.00 97.19 519 HIS A O 1
ATOM 4120 N N . MET A 1 520 ? -15.484 -2.358 9.724 1.00 97.12 520 MET A N 1
ATOM 4121 C CA . MET A 1 520 ? -15.232 -1.271 10.672 1.00 97.12 520 MET A CA 1
ATOM 4122 C C . MET A 1 520 ? -15.626 0.092 10.081 1.00 97.12 520 MET A C 1
ATOM 4124 O O . MET A 1 520 ? -16.271 0.897 10.753 1.00 97.12 520 MET A O 1
ATOM 4128 N N . SER A 1 521 ? -15.283 0.333 8.814 1.00 95.75 521 SER A N 1
ATOM 4129 C CA . SER A 1 521 ? -15.621 1.563 8.092 1.00 95.75 521 SER A CA 1
ATOM 4130 C C . SER A 1 521 ? -17.125 1.706 7.837 1.00 95.75 521 SER A C 1
ATOM 4132 O O . SER A 1 521 ? -17.669 2.794 8.029 1.00 95.75 521 SER A O 1
ATOM 4134 N N . LEU A 1 522 ? -17.814 0.618 7.472 1.00 96.88 522 LEU A N 1
ATOM 4135 C CA . LEU A 1 522 ? -19.277 0.580 7.360 1.00 96.88 522 LEU A CA 1
ATOM 4136 C C . LEU A 1 522 ? -19.944 0.862 8.710 1.00 96.88 522 LEU A C 1
ATOM 4138 O O . LEU A 1 522 ? -20.878 1.657 8.777 1.00 96.88 522 LEU A O 1
ATOM 4142 N N . GLY A 1 523 ? -19.431 0.269 9.789 1.00 96.75 523 GLY A N 1
ATOM 4143 C CA . GLY A 1 523 ? -19.936 0.478 11.140 1.00 96.75 523 GLY A CA 1
ATOM 4144 C C . GLY A 1 523 ? -19.855 1.938 11.583 1.00 96.75 523 GLY A C 1
ATOM 4145 O O . GLY A 1 523 ? -20.848 2.498 12.047 1.00 96.75 523 GLY A O 1
ATOM 4146 N N . MET A 1 524 ? -18.706 2.584 11.366 1.00 94.62 524 MET A N 1
ATOM 4147 C CA . MET A 1 524 ? -18.537 4.018 11.637 1.00 94.62 524 MET A CA 1
ATOM 4148 C C . MET A 1 524 ? -19.484 4.880 10.795 1.00 94.62 524 MET A C 1
ATOM 4150 O O . MET A 1 524 ? -20.102 5.803 11.323 1.00 94.62 524 MET A O 1
ATOM 4154 N N . LEU A 1 525 ? -19.645 4.557 9.508 1.00 94.44 525 LEU A N 1
ATOM 4155 C CA . LEU A 1 525 ? -20.552 5.283 8.621 1.00 94.44 525 LEU A CA 1
ATOM 4156 C C . LEU A 1 525 ? -22.014 5.176 9.083 1.00 94.44 525 LEU A C 1
ATOM 4158 O O . LEU A 1 525 ? -22.727 6.178 9.114 1.00 94.44 525 LEU A O 1
ATOM 4162 N N . TYR A 1 526 ? -22.472 3.981 9.464 1.00 95.56 526 TYR A N 1
ATOM 4163 C CA . TYR A 1 526 ? -23.828 3.797 9.985 1.00 95.56 526 TYR A CA 1
ATOM 4164 C C . TYR A 1 526 ? -24.032 4.496 11.330 1.00 95.56 526 TYR A C 1
ATOM 4166 O O . TYR A 1 526 ? -25.094 5.081 11.542 1.00 95.56 526 TYR A O 1
ATOM 4174 N N . ALA A 1 527 ? -23.022 4.498 12.208 1.00 93.44 527 ALA A N 1
ATOM 4175 C CA . ALA A 1 527 ? -23.080 5.221 13.478 1.00 93.44 527 ALA A CA 1
ATOM 4176 C C . ALA A 1 527 ? -23.276 6.726 13.245 1.00 93.44 527 ALA A C 1
ATOM 4178 O O . ALA A 1 527 ? -24.155 7.335 13.849 1.00 93.44 527 ALA A O 1
ATOM 4179 N N . GLN A 1 528 ? -22.529 7.303 12.300 1.00 88.44 528 GLN A N 1
ATOM 4180 C CA . GLN A 1 528 ? -22.657 8.707 11.892 1.00 88.44 528 GLN A CA 1
ATOM 4181 C C . GLN A 1 528 ? -24.027 9.030 11.277 1.00 88.44 528 GLN A C 1
ATOM 4183 O O . GLN A 1 528 ? -24.550 10.126 11.453 1.00 88.44 528 GLN A O 1
ATOM 4188 N N . GLN A 1 529 ? -24.642 8.069 10.584 1.00 88.25 529 GLN A N 1
ATOM 4189 C CA . GLN A 1 529 ? -26.002 8.190 10.045 1.00 88.25 529 GLN A CA 1
ATOM 4190 C C . GLN A 1 529 ? -27.103 7.955 11.095 1.00 88.25 529 GLN A C 1
ATOM 4192 O O . GLN A 1 529 ? -28.284 8.085 10.773 1.00 88.25 529 GLN A O 1
ATOM 4197 N N . GLY A 1 530 ? -26.742 7.597 12.331 1.00 90.62 530 GLY A N 1
ATOM 4198 C CA . GLY A 1 530 ? -27.676 7.279 13.413 1.00 90.62 530 GLY A CA 1
ATOM 4199 C C . GLY A 1 530 ? -28.282 5.871 13.346 1.00 90.62 530 GLY A C 1
ATOM 4200 O O . GLY A 1 530 ? -29.099 5.519 14.196 1.00 90.62 530 GLY A O 1
ATOM 4201 N N . ASP A 1 531 ? -27.882 5.030 12.386 1.00 94.75 531 ASP A N 1
ATOM 4202 C CA . ASP A 1 531 ? -28.310 3.627 12.300 1.00 94.75 531 ASP A CA 1
ATOM 4203 C C . ASP A 1 531 ? -27.440 2.761 13.227 1.00 94.75 531 ASP A C 1
ATOM 4205 O O . ASP A 1 531 ? -26.624 1.942 12.796 1.00 94.75 531 ASP A O 1
ATOM 4209 N N . LEU A 1 532 ? -27.600 2.970 14.540 1.00 95.69 532 LEU A N 1
ATOM 4210 C CA . LEU A 1 532 ? -26.771 2.330 15.570 1.00 95.69 532 LEU A CA 1
ATOM 4211 C C . LEU A 1 532 ? -26.870 0.796 15.536 1.00 95.69 532 LEU A C 1
ATOM 4213 O O . LEU A 1 532 ? -25.923 0.107 15.907 1.00 95.69 532 LEU A O 1
ATOM 4217 N N . LYS A 1 533 ? -28.002 0.252 15.064 1.00 96.94 533 LYS A N 1
ATOM 4218 C CA . LYS A 1 533 ? -28.202 -1.197 14.927 1.00 96.94 533 LYS A CA 1
ATOM 4219 C C . LYS A 1 533 ? -27.307 -1.783 13.842 1.00 96.94 533 LYS A C 1
ATOM 4221 O O . LYS A 1 533 ? -26.634 -2.782 14.093 1.00 96.94 533 LYS A O 1
ATOM 4226 N N . LYS A 1 534 ? -27.276 -1.173 12.651 1.00 97.06 534 LYS A N 1
ATOM 4227 C CA . LYS A 1 534 ? -26.341 -1.606 11.604 1.00 97.06 534 LYS A CA 1
ATOM 4228 C C . LYS A 1 534 ? -24.902 -1.343 12.009 1.00 97.06 534 LYS A C 1
ATOM 4230 O O . LYS A 1 534 ? -24.064 -2.208 11.797 1.00 97.06 534 LYS A O 1
ATOM 4235 N N . ALA A 1 535 ? -24.630 -0.209 12.654 1.00 97.69 535 ALA A N 1
ATOM 4236 C CA . ALA A 1 535 ? -23.296 0.104 13.150 1.00 97.69 535 ALA A CA 1
ATOM 4237 C C . ALA A 1 535 ? -22.739 -1.005 14.055 1.00 97.69 535 ALA A C 1
ATOM 4239 O O . ALA A 1 535 ? -21.638 -1.503 13.825 1.00 97.69 535 ALA A O 1
ATOM 4240 N N . GLU A 1 536 ? -23.527 -1.446 15.040 1.00 98.00 536 GLU A N 1
ATOM 4241 C CA . GLU A 1 536 ? -23.155 -2.548 15.927 1.00 98.00 536 GLU A CA 1
ATOM 4242 C C . GLU A 1 536 ? -22.957 -3.866 15.162 1.00 98.00 536 GLU A C 1
ATOM 4244 O O . GLU A 1 536 ? -21.973 -4.567 15.403 1.00 98.00 536 GLU A O 1
ATOM 4249 N N . ALA A 1 537 ? -23.854 -4.205 14.229 1.00 97.69 537 ALA A N 1
ATOM 4250 C CA . ALA A 1 537 ? -23.757 -5.435 13.441 1.00 97.69 537 ALA A CA 1
ATOM 4251 C C . ALA A 1 537 ? -22.470 -5.494 12.598 1.00 97.69 537 ALA A C 1
ATOM 4253 O O . ALA A 1 537 ? -21.774 -6.514 12.588 1.00 97.69 537 ALA A O 1
ATOM 4254 N N . GLU A 1 538 ? -22.115 -4.390 11.941 1.00 98.06 538 GLU A N 1
ATOM 4255 C CA . GLU A 1 538 ? -20.891 -4.286 11.145 1.00 98.06 538 GLU A CA 1
ATOM 4256 C C . GLU A 1 538 ? -19.638 -4.355 12.029 1.00 98.06 538 GLU A C 1
ATOM 4258 O O . GLU A 1 538 ? -18.712 -5.109 11.739 1.00 98.06 538 GLU A O 1
ATOM 4263 N N . LEU A 1 539 ? -19.614 -3.659 13.170 1.00 98.38 539 LEU A N 1
ATOM 4264 C CA . LEU A 1 539 ? -18.475 -3.706 14.095 1.00 98.38 539 LEU A CA 1
ATOM 4265 C C . LEU A 1 539 ? -18.281 -5.097 14.718 1.00 98.38 539 LEU A C 1
ATOM 4267 O O . LEU A 1 539 ? -17.148 -5.549 14.889 1.00 98.38 539 LEU A O 1
ATOM 4271 N N . ARG A 1 540 ? -19.366 -5.822 15.008 1.00 97.44 540 ARG A N 1
ATOM 4272 C CA . ARG A 1 540 ? -19.293 -7.225 15.447 1.00 97.44 540 ARG A CA 1
ATOM 4273 C C . ARG A 1 540 ? -18.775 -8.139 14.338 1.00 97.44 540 ARG A C 1
ATOM 4275 O O . ARG A 1 540 ? -17.972 -9.027 14.621 1.00 97.44 540 ARG A O 1
ATOM 4282 N N . THR A 1 541 ? -19.170 -7.894 13.091 1.00 97.25 541 THR A N 1
ATOM 4283 C CA . THR A 1 541 ? -18.626 -8.607 11.926 1.00 97.25 541 THR A CA 1
ATOM 4284 C C . THR A 1 541 ? -17.129 -8.336 11.772 1.00 97.25 541 THR A C 1
ATOM 4286 O O . THR A 1 541 ? -16.350 -9.275 11.636 1.00 97.25 541 THR A O 1
ATOM 4289 N N . ALA A 1 542 ? -16.690 -7.086 11.927 1.00 96.62 542 ALA A N 1
ATOM 4290 C CA . ALA A 1 542 ? -15.275 -6.725 11.911 1.00 96.62 542 ALA A CA 1
ATOM 4291 C C . ALA A 1 542 ? -14.462 -7.471 12.990 1.00 96.62 542 ALA A C 1
ATOM 4293 O O . ALA A 1 542 ? -13.379 -7.980 12.695 1.00 96.62 542 ALA A O 1
ATOM 4294 N N . ILE A 1 543 ? -14.990 -7.598 14.216 1.00 95.88 543 ILE A N 1
ATOM 4295 C CA . ILE A 1 543 ? -14.364 -8.391 15.293 1.00 95.88 543 ILE A CA 1
ATOM 4296 C C . ILE A 1 543 ? -14.329 -9.887 14.945 1.00 95.88 543 ILE A C 1
ATOM 4298 O O . ILE A 1 543 ? -13.336 -10.546 15.242 1.00 95.88 543 ILE A O 1
ATOM 4302 N N . LYS A 1 544 ? -15.383 -10.431 14.319 1.00 93.50 544 LYS A N 1
ATOM 4303 C CA . LYS A 1 544 ? -15.433 -11.839 13.882 1.00 93.50 544 LYS A CA 1
ATOM 4304 C C . LYS A 1 544 ? -14.354 -12.142 12.837 1.00 93.50 544 LYS A C 1
ATOM 4306 O O . LYS A 1 544 ? -13.708 -13.178 12.942 1.00 93.50 544 LYS A O 1
ATOM 4311 N N . LEU A 1 545 ? -14.160 -11.252 11.861 1.00 90.38 545 LEU A N 1
ATOM 4312 C CA . LEU A 1 545 ? -13.192 -11.439 10.771 1.00 90.38 545 LEU A CA 1
ATOM 4313 C C . LEU A 1 545 ? -11.740 -11.251 11.218 1.00 90.38 545 LEU A C 1
ATOM 4315 O O . LEU A 1 545 ? -10.858 -11.941 10.720 1.00 90.38 545 LEU A O 1
ATOM 4319 N N . ALA A 1 546 ? -11.486 -10.347 12.169 1.00 90.12 546 ALA A N 1
ATOM 4320 C CA . ALA A 1 546 ? -10.158 -10.152 12.751 1.00 90.12 546 ALA A CA 1
ATOM 4321 C C . ALA A 1 546 ? -10.218 -10.115 14.288 1.00 90.12 546 ALA A C 1
ATOM 4323 O O . ALA A 1 546 ? -10.141 -9.041 14.900 1.00 90.12 546 ALA A O 1
ATOM 4324 N N . PRO A 1 547 ? -10.305 -11.284 14.950 1.00 90.88 547 PRO A N 1
ATOM 4325 C CA . PRO A 1 547 ? -10.365 -11.358 16.407 1.00 90.88 547 PRO A CA 1
ATOM 4326 C C . PRO A 1 547 ? -9.140 -10.756 17.098 1.00 90.88 547 PRO A C 1
ATOM 4328 O O . PRO A 1 547 ? -9.257 -10.304 18.233 1.00 90.88 547 PRO A O 1
ATOM 4331 N N . SER A 1 548 ? -7.994 -10.690 16.426 1.00 88.69 548 SER A N 1
ATOM 4332 C CA . SER A 1 548 ? -6.733 -10.140 16.929 1.00 88.69 548 SER A CA 1
ATOM 4333 C C . SER A 1 548 ? -6.559 -8.629 16.699 1.00 88.69 548 SER A C 1
ATOM 4335 O O . SER A 1 548 ? -5.541 -8.078 17.121 1.00 88.69 548 SER A O 1
ATOM 4337 N N . ALA A 1 549 ? -7.529 -7.946 16.074 1.00 89.62 549 ALA A N 1
ATOM 4338 C CA . ALA A 1 549 ? -7.484 -6.504 15.829 1.00 89.62 549 ALA A CA 1
ATOM 4339 C C . ALA A 1 549 ? -8.151 -5.694 16.958 1.00 89.62 549 ALA A C 1
ATOM 4341 O O . ALA A 1 549 ? -9.300 -5.942 17.340 1.00 89.62 549 ALA A O 1
ATOM 4342 N N . ALA A 1 550 ? -7.450 -4.679 17.474 1.00 92.19 550 ALA A N 1
ATOM 4343 C CA . ALA A 1 550 ? -7.969 -3.810 18.534 1.00 92.19 550 ALA A CA 1
ATOM 4344 C C . ALA A 1 550 ? -9.019 -2.797 18.027 1.00 92.19 550 ALA A C 1
ATOM 4346 O O . ALA A 1 550 ? -10.030 -2.579 18.688 1.00 92.19 550 ALA A O 1
ATOM 4347 N N . GLY A 1 551 ? -8.819 -2.221 16.833 1.00 92.81 551 GLY A N 1
ATOM 4348 C CA . GLY A 1 551 ? -9.624 -1.103 16.305 1.00 92.81 551 GLY A CA 1
ATOM 4349 C C . GLY A 1 551 ? -11.149 -1.315 16.305 1.00 92.81 551 GLY A C 1
ATOM 4350 O O . GLY A 1 551 ? -11.867 -0.476 16.852 1.00 92.81 551 GLY A O 1
ATOM 4351 N N . PRO A 1 552 ? -11.673 -2.440 15.780 1.00 96.00 552 PRO A N 1
ATOM 4352 C CA . PRO A 1 552 ? -13.109 -2.718 15.810 1.00 96.00 552 PRO A CA 1
ATOM 4353 C C . PRO A 1 552 ? -13.711 -2.750 17.222 1.00 96.00 552 PRO A C 1
ATOM 4355 O O . PRO A 1 552 ? -14.857 -2.342 17.411 1.00 96.00 552 PRO A O 1
ATOM 4358 N N . ARG A 1 553 ? -12.939 -3.190 18.230 1.00 96.69 553 ARG A N 1
ATOM 4359 C CA . ARG A 1 553 ? -13.375 -3.194 19.636 1.00 96.69 553 ARG A CA 1
ATOM 4360 C C . ARG A 1 553 ? -13.442 -1.787 20.203 1.00 96.69 553 ARG A C 1
ATOM 4362 O O . ARG A 1 553 ? -14.423 -1.488 20.876 1.00 96.69 553 ARG A O 1
ATOM 4369 N N . SER A 1 554 ? -12.462 -0.936 19.890 1.00 94.81 554 SER A N 1
ATOM 4370 C CA . SER A 1 554 ? -12.468 0.476 20.289 1.00 94.81 554 SER A CA 1
ATOM 4371 C C . SER A 1 554 ? -13.748 1.169 19.812 1.00 94.81 554 SER A C 1
ATOM 4373 O O . SER A 1 554 ? -14.441 1.816 20.596 1.00 94.81 554 SER A O 1
ATOM 4375 N N . ASN A 1 555 ? -14.094 0.980 18.534 1.00 95.75 555 ASN A N 1
ATOM 4376 C CA . ASN A 1 555 ? -15.262 1.607 17.916 1.00 95.75 555 ASN A CA 1
ATOM 4377 C C . ASN A 1 555 ? -16.581 1.037 18.456 1.00 95.75 555 ASN A C 1
ATOM 4379 O O . ASN A 1 555 ? -17.523 1.790 18.693 1.00 95.75 555 ASN A O 1
ATOM 4383 N N . LEU A 1 556 ? -16.656 -0.281 18.685 1.00 97.81 556 LEU A N 1
ATOM 4384 C CA . LEU A 1 556 ? -17.844 -0.890 19.284 1.00 97.81 556 LEU A CA 1
ATOM 4385 C C . LEU A 1 556 ? -18.031 -0.436 20.733 1.00 97.81 556 LEU A C 1
ATOM 4387 O O . LEU A 1 556 ? -19.140 -0.075 21.103 1.00 97.81 556 LEU A O 1
ATOM 4391 N N . ALA A 1 557 ? -16.966 -0.398 21.535 1.00 96.56 557 ALA A N 1
ATOM 4392 C CA . ALA A 1 557 ? -17.032 0.098 22.905 1.00 96.56 557 ALA A CA 1
ATOM 4393 C C . ALA A 1 557 ? -17.558 1.541 22.940 1.00 96.56 557 ALA A C 1
ATOM 4395 O O . ALA A 1 557 ? -18.516 1.810 23.654 1.00 96.56 557 ALA A O 1
ATOM 4396 N N . GLN A 1 558 ? -17.029 2.430 22.094 1.00 94.06 558 GLN A N 1
ATOM 4397 C CA . GLN A 1 558 ? -17.511 3.812 21.992 1.00 94.06 558 GLN A CA 1
ATOM 4398 C C . GLN A 1 558 ? -19.001 3.901 21.612 1.00 94.06 558 GLN A C 1
ATOM 4400 O O . GLN A 1 558 ? -19.739 4.705 22.179 1.00 94.06 558 GLN A O 1
ATOM 4405 N N . LEU A 1 559 ? -19.463 3.074 20.669 1.00 95.69 559 LEU A N 1
ATOM 4406 C CA . LEU A 1 559 ? -20.876 3.017 20.280 1.00 95.69 559 LEU A CA 1
ATOM 4407 C C . LEU A 1 559 ? -21.775 2.546 21.439 1.00 95.69 559 LEU A C 1
ATOM 4409 O O . LEU A 1 559 ? -22.869 3.073 21.630 1.00 95.69 559 LEU A O 1
ATOM 4413 N N . LEU A 1 560 ? -21.321 1.552 22.207 1.00 96.19 560 LEU A N 1
ATOM 4414 C CA . LEU A 1 560 ? -22.066 0.961 23.322 1.00 96.19 560 LEU A CA 1
ATOM 4415 C C . LEU A 1 560 ? -22.051 1.834 24.587 1.00 96.19 560 LEU A C 1
ATOM 4417 O O . LEU A 1 560 ? -23.031 1.826 25.333 1.00 96.19 560 LEU A O 1
ATOM 4421 N N . GLU A 1 561 ? -20.995 2.625 24.799 1.00 93.44 561 GLU A N 1
ATOM 4422 C CA . GLU A 1 561 ? -20.911 3.650 25.853 1.00 93.44 561 GLU A CA 1
ATOM 4423 C C . GLU A 1 561 ? -22.069 4.654 25.714 1.00 93.44 561 GLU A C 1
ATOM 4425 O O . GLU A 1 561 ? -22.759 4.951 26.687 1.00 93.44 561 GLU A O 1
ATOM 4430 N N . GLN A 1 562 ? -22.375 5.094 24.488 1.00 89.50 562 GLN A N 1
ATOM 4431 C CA . GLN A 1 562 ? -23.503 5.998 24.209 1.00 89.50 562 GLN A CA 1
ATOM 4432 C C . GLN A 1 562 ? -24.879 5.374 24.502 1.00 89.50 562 GLN A C 1
ATOM 4434 O O . GLN A 1 562 ? -25.871 6.093 24.618 1.00 89.50 562 GLN A O 1
ATOM 4439 N N . GLN A 1 563 ? -24.951 4.046 24.617 1.00 92.38 563 GLN A N 1
ATOM 4440 C CA . GLN A 1 563 ? -26.169 3.289 24.913 1.00 92.38 563 GLN A CA 1
ATOM 4441 C C . GLN A 1 563 ? -26.266 2.851 26.386 1.00 92.38 563 GLN A C 1
ATOM 4443 O O . GLN A 1 563 ? -27.258 2.223 26.755 1.00 92.38 563 GLN A O 1
ATOM 4448 N N . GLY A 1 564 ? -25.258 3.140 27.222 1.00 93.62 564 GLY A N 1
ATOM 4449 C CA . GLY A 1 564 ? -25.218 2.732 28.633 1.00 93.62 564 GLY A CA 1
ATOM 4450 C C . GLY A 1 564 ? -25.022 1.226 28.856 1.00 93.62 564 GLY A C 1
ATOM 4451 O O . GLY A 1 564 ? -25.505 0.677 29.846 1.00 93.62 564 GLY A O 1
ATOM 4452 N N . ARG A 1 565 ? -24.362 0.520 27.925 1.00 96.06 565 ARG A N 1
ATOM 4453 C CA . ARG A 1 565 ? -24.098 -0.935 28.007 1.00 96.06 565 ARG A CA 1
ATOM 4454 C C . ARG A 1 565 ? -22.756 -1.236 28.685 1.00 96.06 565 ARG A C 1
ATOM 4456 O O . ARG A 1 565 ? -21.887 -1.894 28.111 1.00 96.06 565 ARG A O 1
ATOM 4463 N N . ASP A 1 566 ? -22.604 -0.763 29.918 1.00 93.50 566 ASP A N 1
ATOM 4464 C CA . ASP A 1 566 ? -21.320 -0.670 30.633 1.00 93.50 566 ASP A CA 1
ATOM 4465 C C . ASP A 1 566 ? -20.566 -2.005 30.781 1.00 93.50 566 ASP A C 1
ATOM 4467 O O . ASP A 1 566 ? -19.346 -2.053 30.612 1.00 93.50 566 ASP A O 1
ATOM 4471 N N . GLU A 1 567 ? -21.268 -3.113 31.043 1.00 94.81 567 GLU A N 1
ATOM 4472 C CA . GLU A 1 567 ? -20.626 -4.430 31.196 1.00 94.81 567 GLU A CA 1
ATOM 4473 C C . GLU A 1 567 ? -19.995 -4.935 29.890 1.00 94.81 567 GLU A C 1
ATOM 4475 O O . GLU A 1 567 ? -18.872 -5.445 29.888 1.00 94.81 567 GLU A O 1
ATOM 4480 N N . GLU A 1 568 ? -20.675 -4.755 28.754 1.00 96.44 568 GLU A N 1
ATOM 4481 C CA . GLU A 1 568 ? -20.116 -5.123 27.449 1.00 96.44 568 GLU A CA 1
ATOM 4482 C C . GLU A 1 568 ? -18.946 -4.216 27.068 1.00 96.44 568 GLU A C 1
ATOM 4484 O O . GLU A 1 568 ? -17.929 -4.698 26.564 1.00 96.44 568 GLU A O 1
ATOM 4489 N N . VAL A 1 569 ? -19.058 -2.916 27.356 1.00 96.94 569 VAL A N 1
ATOM 4490 C CA . VAL A 1 569 ? -17.971 -1.947 27.163 1.00 96.94 569 VAL A CA 1
ATOM 4491 C C . VAL A 1 569 ? -16.732 -2.388 27.933 1.00 96.94 569 VAL A C 1
ATOM 4493 O O . VAL A 1 569 ? -15.652 -2.488 27.348 1.00 96.94 569 VAL A O 1
ATOM 4496 N N . LYS A 1 570 ? -16.877 -2.723 29.220 1.00 95.12 570 LYS A N 1
ATOM 4497 C CA . LYS A 1 570 ? -15.766 -3.179 30.060 1.00 95.12 570 LYS A CA 1
ATOM 4498 C C . LYS A 1 570 ? -15.086 -4.415 29.470 1.00 95.12 570 LYS A C 1
ATOM 4500 O O . LYS A 1 570 ? -13.863 -4.432 29.353 1.00 95.12 570 LYS A O 1
ATOM 4505 N N . GLN A 1 571 ? -15.856 -5.409 29.024 1.00 96.00 571 GLN A N 1
ATOM 4506 C CA . GLN A 1 571 ? -15.312 -6.617 28.391 1.00 96.00 571 GLN A CA 1
ATOM 4507 C C . GLN A 1 571 ? -14.556 -6.317 27.090 1.00 96.00 571 GLN A C 1
ATOM 4509 O O . GLN A 1 571 ? -13.475 -6.867 26.859 1.00 96.00 571 GLN A O 1
ATOM 4514 N N . LEU A 1 572 ? -15.107 -5.450 26.236 1.00 97.00 572 LEU A N 1
ATOM 4515 C CA . LEU A 1 572 ? -14.465 -5.039 24.986 1.00 97.00 572 LEU A CA 1
ATOM 4516 C C . LEU A 1 572 ? -13.150 -4.308 25.255 1.00 97.00 572 LEU A C 1
ATOM 4518 O O . LEU A 1 572 ? -12.139 -4.655 24.647 1.00 97.00 572 LEU A O 1
ATOM 4522 N N . ARG A 1 573 ? -13.154 -3.362 26.199 1.00 96.62 573 ARG A N 1
ATOM 4523 C CA . ARG A 1 573 ? -11.987 -2.568 26.605 1.00 96.62 573 ARG A CA 1
ATOM 4524 C C . ARG A 1 573 ? -10.891 -3.432 27.232 1.00 96.62 573 ARG A C 1
ATOM 4526 O O . ARG A 1 573 ? -9.719 -3.232 26.931 1.00 96.62 573 ARG A O 1
ATOM 4533 N N . THR A 1 574 ? -11.241 -4.428 28.051 1.00 96.06 574 THR A N 1
ATOM 4534 C CA . THR A 1 574 ? -10.258 -5.374 28.612 1.00 96.06 574 THR A CA 1
ATOM 4535 C C . THR A 1 574 ? -9.547 -6.157 27.508 1.00 96.06 574 THR A C 1
ATOM 4537 O O . THR A 1 574 ? -8.319 -6.174 27.477 1.00 96.06 574 THR A O 1
ATOM 4540 N N . LYS A 1 575 ? -10.295 -6.723 26.552 1.00 95.75 575 LYS A N 1
ATOM 4541 C CA . LYS A 1 575 ? -9.705 -7.442 25.409 1.00 95.75 575 LYS A CA 1
ATOM 4542 C C . LYS A 1 575 ? -8.913 -6.519 24.483 1.00 95.75 575 LYS A C 1
ATOM 4544 O O . LYS A 1 575 ? -7.872 -6.906 23.969 1.00 95.75 575 LYS A O 1
ATOM 4549 N N . GLU A 1 576 ? -9.396 -5.298 24.257 1.00 96.00 576 GLU A N 1
ATOM 4550 C CA . GLU A 1 576 ? -8.665 -4.270 23.508 1.00 96.00 576 GLU A CA 1
ATOM 4551 C C . GLU A 1 576 ? -7.293 -3.995 24.150 1.00 96.00 576 GLU A C 1
ATOM 4553 O O . GLU A 1 576 ? -6.302 -3.879 23.433 1.00 96.00 576 GLU A O 1
ATOM 4558 N N . ALA A 1 577 ? -7.214 -3.958 25.486 1.00 95.81 577 ALA A N 1
ATOM 4559 C CA . ALA A 1 577 ? -5.978 -3.668 26.210 1.00 95.81 577 ALA A CA 1
ATOM 4560 C C . ALA A 1 577 ? -4.955 -4.795 26.088 1.00 95.81 577 ALA A C 1
ATOM 4562 O O . ALA A 1 577 ? -3.773 -4.518 25.917 1.00 95.81 577 ALA A O 1
ATOM 4563 N N . GLU A 1 578 ? -5.399 -6.053 26.118 1.00 94.00 578 GLU A N 1
ATOM 4564 C CA . GLU A 1 578 ? -4.538 -7.217 25.874 1.00 94.00 578 GLU A CA 1
ATOM 4565 C C . GLU A 1 578 ? -3.918 -7.171 24.469 1.00 94.00 578 GLU A C 1
ATOM 4567 O O . GLU A 1 578 ? -2.712 -7.373 24.312 1.00 94.00 578 GLU A O 1
ATOM 4572 N N . LEU A 1 579 ? -4.725 -6.837 23.455 1.00 93.31 579 LEU A N 1
ATOM 4573 C CA . LEU A 1 579 ? -4.266 -6.718 22.070 1.00 93.31 579 LEU A CA 1
ATOM 4574 C C . LEU A 1 579 ? -3.300 -5.540 21.886 1.00 93.31 579 LEU A C 1
ATOM 4576 O O . LEU A 1 579 ? -2.221 -5.722 21.330 1.00 93.31 579 LEU A O 1
ATOM 4580 N N . LEU A 1 580 ? -3.634 -4.353 22.403 1.00 94.56 580 LEU A N 1
ATOM 4581 C CA . LEU A 1 580 ? -2.741 -3.193 22.321 1.00 94.56 580 LEU A CA 1
ATOM 4582 C C . LEU A 1 580 ? -1.450 -3.389 23.126 1.00 94.56 580 LEU A C 1
ATOM 4584 O O . LEU A 1 580 ? -0.406 -2.905 22.700 1.00 94.56 580 LEU A O 1
ATOM 4588 N N . ALA A 1 581 ? -1.483 -4.102 24.255 1.00 93.69 581 ALA A N 1
ATOM 4589 C CA . ALA A 1 581 ? -0.281 -4.428 25.022 1.00 93.69 581 ALA A CA 1
ATOM 4590 C C . ALA A 1 581 ? 0.643 -5.387 24.257 1.00 93.69 581 ALA A C 1
ATOM 4592 O O . ALA A 1 581 ? 1.860 -5.192 24.263 1.00 93.69 581 ALA A O 1
ATOM 4593 N N . ARG A 1 582 ? 0.082 -6.387 23.558 1.00 90.88 582 ARG A N 1
ATOM 4594 C CA . ARG A 1 582 ? 0.838 -7.229 22.616 1.00 90.88 582 ARG A CA 1
ATOM 4595 C C . ARG A 1 582 ? 1.476 -6.367 21.526 1.00 90.88 582 ARG A C 1
ATOM 4597 O O . ARG A 1 582 ? 2.683 -6.453 21.327 1.00 90.88 582 ARG A O 1
ATOM 4604 N N . ASP A 1 583 ? 0.695 -5.518 20.864 1.00 90.38 583 ASP A N 1
ATOM 4605 C CA . ASP A 1 583 ? 1.176 -4.689 19.751 1.00 90.38 583 ASP A CA 1
ATOM 4606 C C . ASP A 1 583 ? 2.261 -3.698 20.209 1.00 90.38 583 ASP A C 1
ATOM 4608 O O . ASP A 1 583 ? 3.279 -3.531 19.542 1.00 90.38 583 ASP A O 1
ATOM 4612 N N . ALA A 1 584 ? 2.103 -3.098 21.391 1.00 91.25 584 ALA A N 1
ATOM 4613 C CA . ALA A 1 584 ? 3.097 -2.217 22.003 1.00 91.25 584 ALA A CA 1
ATOM 4614 C C . ALA A 1 584 ? 4.380 -2.953 22.430 1.00 91.25 584 ALA A C 1
ATOM 4616 O O . ALA A 1 584 ? 5.431 -2.326 22.527 1.00 91.25 584 ALA A O 1
ATOM 4617 N N . LYS A 1 585 ? 4.323 -4.268 22.681 1.00 90.25 585 LYS A N 1
ATOM 4618 C CA . LYS A 1 585 ? 5.515 -5.094 22.921 1.00 90.25 585 LYS A CA 1
ATOM 4619 C C . LYS A 1 585 ? 6.261 -5.397 21.621 1.00 90.25 585 LYS A C 1
ATOM 4621 O O . LYS A 1 585 ? 7.487 -5.417 21.634 1.00 90.25 585 LYS A O 1
ATOM 4626 N N . LEU A 1 586 ? 5.529 -5.628 20.530 1.00 85.38 586 LEU A N 1
ATOM 4627 C CA . LEU A 1 586 ? 6.101 -5.857 19.199 1.00 85.38 586 LEU A CA 1
ATOM 4628 C C . LEU A 1 586 ? 6.718 -4.577 18.620 1.00 85.38 586 LEU A C 1
ATOM 4630 O O . LEU A 1 586 ? 7.747 -4.629 17.956 1.00 85.38 586 LEU A O 1
ATOM 4634 N N . LEU A 1 587 ? 6.115 -3.421 18.905 1.00 86.94 587 LEU A N 1
ATOM 4635 C CA . LEU A 1 587 ? 6.555 -2.111 18.426 1.00 86.94 587 LEU A CA 1
ATOM 4636 C C . LEU A 1 587 ? 6.798 -1.151 19.609 1.00 86.94 587 LEU A C 1
ATOM 4638 O O . LEU A 1 587 ? 6.067 -0.166 19.766 1.00 86.94 587 LEU A O 1
ATOM 4642 N N . PRO A 1 588 ? 7.827 -1.402 20.446 1.00 89.50 588 PRO A N 1
ATOM 4643 C CA . PRO A 1 588 ? 8.048 -0.659 21.691 1.00 89.50 588 PRO A CA 1
ATOM 4644 C C . PRO A 1 588 ? 8.353 0.824 21.475 1.00 89.50 588 PRO A C 1
ATOM 4646 O O . PRO A 1 588 ? 8.075 1.637 22.359 1.00 89.50 588 PRO A O 1
ATOM 4649 N N . GLU A 1 589 ? 8.863 1.181 20.297 1.00 90.81 589 GLU A N 1
ATOM 4650 C CA . GLU A 1 589 ? 9.230 2.548 19.926 1.00 90.81 589 GLU A CA 1
ATOM 4651 C C . GLU A 1 589 ? 8.105 3.305 19.189 1.00 90.81 589 GLU A C 1
ATOM 4653 O O . GLU A 1 589 ? 8.304 4.419 18.708 1.00 90.81 589 GLU A O 1
ATOM 4658 N N . ASN A 1 590 ? 6.889 2.747 19.122 1.00 90.50 590 ASN A N 1
ATOM 4659 C CA . ASN A 1 590 ? 5.730 3.434 18.552 1.00 90.50 590 ASN A CA 1
ATOM 4660 C C . ASN A 1 590 ? 4.991 4.269 19.616 1.00 90.50 590 ASN A C 1
ATOM 4662 O O . ASN A 1 590 ? 4.210 3.746 20.416 1.00 90.50 590 ASN A O 1
ATOM 4666 N N . ALA A 1 591 ? 5.198 5.589 19.592 1.00 91.62 591 ALA A N 1
ATOM 4667 C CA . ALA A 1 591 ? 4.621 6.515 20.571 1.00 91.62 591 ALA A CA 1
ATOM 4668 C C . ALA A 1 591 ? 3.083 6.494 20.602 1.00 91.62 591 ALA A C 1
ATOM 4670 O O . ALA A 1 591 ? 2.480 6.545 21.674 1.00 91.62 591 ALA A O 1
ATOM 4671 N N . MET A 1 592 ? 2.440 6.371 19.436 1.00 91.75 592 MET A N 1
ATOM 4672 C CA . MET A 1 592 ? 0.981 6.377 19.321 1.00 91.75 592 MET A CA 1
ATOM 4673 C C . MET A 1 592 ? 0.351 5.113 19.917 1.00 91.75 592 MET A C 1
ATOM 4675 O O . MET A 1 592 ? -0.692 5.196 20.567 1.00 91.75 592 MET A O 1
ATOM 4679 N N . LEU A 1 593 ? 0.979 3.945 19.744 1.00 93.69 593 LEU A N 1
ATOM 4680 C CA . LEU A 1 593 ? 0.521 2.710 20.391 1.00 93.69 593 LEU A CA 1
ATOM 4681 C C . LEU A 1 593 ? 0.607 2.822 21.916 1.00 93.69 593 LEU A C 1
ATOM 4683 O O . LEU A 1 593 ? -0.364 2.502 22.602 1.00 93.69 593 LEU A O 1
ATOM 4687 N N . GLN A 1 594 ? 1.715 3.359 22.437 1.00 96.06 594 GLN A N 1
ATOM 4688 C CA . GLN A 1 594 ? 1.888 3.605 23.873 1.00 96.06 594 GLN A CA 1
ATOM 4689 C C . GLN A 1 594 ? 0.846 4.598 24.409 1.00 96.06 594 GLN A C 1
ATOM 4691 O O . GLN A 1 594 ? 0.242 4.373 25.458 1.00 96.06 594 GLN A O 1
ATOM 4696 N N . TYR A 1 595 ? 0.563 5.667 23.661 1.00 96.06 595 TYR A N 1
ATOM 4697 C CA . TYR A 1 595 ? -0.467 6.641 24.017 1.00 96.06 595 TYR A CA 1
ATOM 4698 C C . TYR A 1 595 ? -1.863 6.008 24.084 1.00 96.06 595 TYR A C 1
ATOM 4700 O O . TYR A 1 595 ? -2.555 6.143 25.095 1.00 96.06 595 TYR A O 1
ATOM 4708 N N . ARG A 1 596 ? -2.267 5.264 23.045 1.00 95.56 596 ARG A N 1
ATOM 4709 C CA . ARG A 1 596 ? -3.570 4.579 22.992 1.00 95.56 596 ARG A CA 1
ATOM 4710 C C . ARG A 1 596 ? -3.725 3.549 24.108 1.00 95.56 596 ARG A C 1
ATOM 4712 O O . ARG A 1 596 ? -4.787 3.486 24.723 1.00 95.56 596 ARG A O 1
ATOM 4719 N N . LEU A 1 597 ? -2.672 2.784 24.396 1.00 96.50 597 LEU A N 1
ATOM 4720 C CA . LEU A 1 597 ? -2.653 1.836 25.507 1.00 96.50 597 LEU A CA 1
ATOM 4721 C C . LEU A 1 597 ? -2.826 2.554 26.855 1.00 96.50 597 LEU A C 1
ATOM 4723 O O . LEU A 1 597 ? -3.620 2.122 27.687 1.00 96.50 597 LEU A O 1
ATOM 4727 N N . GLY A 1 598 ? -2.151 3.691 27.042 1.00 96.69 598 GLY A N 1
ATOM 4728 C CA . GLY A 1 598 ? -2.287 4.521 28.237 1.00 96.69 598 GLY A CA 1
ATOM 4729 C C . GLY A 1 598 ? -3.702 5.069 28.445 1.00 96.69 598 GLY A C 1
ATOM 4730 O O . GLY A 1 598 ? -4.244 4.967 29.546 1.00 96.69 598 GLY A O 1
ATOM 4731 N N . LEU A 1 599 ? -4.337 5.580 27.384 1.00 95.62 599 LEU A N 1
ATOM 4732 C CA . LEU A 1 599 ? -5.742 6.008 27.419 1.00 95.62 599 LEU A CA 1
ATOM 4733 C C . LEU A 1 599 ? -6.682 4.865 27.802 1.00 95.62 599 LEU A C 1
ATOM 4735 O O . LEU A 1 599 ? -7.608 5.043 28.590 1.00 95.62 599 LEU A O 1
ATOM 4739 N N . LEU A 1 600 ? -6.440 3.679 27.258 1.00 95.94 600 LEU A N 1
ATOM 4740 C CA . LEU A 1 600 ? -7.276 2.521 27.515 1.00 95.94 600 LEU A CA 1
ATOM 4741 C C . LEU A 1 600 ? -7.132 2.003 28.950 1.00 95.94 600 LEU A C 1
ATOM 4743 O O . LEU A 1 600 ? -8.133 1.702 29.600 1.00 95.94 600 LEU A O 1
ATOM 4747 N N . TYR A 1 601 ? -5.909 1.956 29.482 1.00 97.00 601 TYR A N 1
ATOM 4748 C CA . TYR A 1 601 ? -5.684 1.644 30.892 1.00 97.00 601 TYR A CA 1
ATOM 4749 C C . TYR A 1 601 ? -6.353 2.656 31.817 1.00 97.00 601 TYR A C 1
ATOM 4751 O O . TYR A 1 601 ? -6.944 2.259 32.821 1.00 97.00 601 TYR A O 1
ATOM 4759 N N . TYR A 1 602 ? -6.349 3.937 31.449 1.00 94.81 602 TYR A N 1
ATOM 4760 C CA . TYR A 1 602 ? -7.078 4.960 32.187 1.00 94.81 602 TYR A CA 1
ATOM 4761 C C . TYR A 1 602 ? -8.590 4.682 32.222 1.00 94.81 602 TYR A C 1
ATOM 4763 O O . TYR A 1 602 ? -9.183 4.700 33.301 1.00 94.81 602 TYR A O 1
ATOM 4771 N N . LEU A 1 603 ? -9.201 4.355 31.076 1.00 92.31 603 LEU A N 1
ATOM 4772 C CA . LEU A 1 603 ? -10.627 4.000 30.991 1.00 92.31 603 LEU A CA 1
ATOM 4773 C C . LEU A 1 603 ? -10.980 2.744 31.804 1.00 92.31 603 LEU A C 1
ATOM 4775 O O . LEU A 1 603 ? -12.089 2.632 32.316 1.00 92.31 603 LEU A O 1
ATOM 4779 N N . LEU A 1 604 ? -10.033 1.817 31.963 1.00 93.88 604 LEU A N 1
ATOM 4780 C CA . LEU A 1 604 ? -10.183 0.607 32.779 1.00 93.88 604 LEU A CA 1
ATOM 4781 C C . LEU A 1 604 ? -9.892 0.822 34.276 1.00 93.88 604 LEU A C 1
ATOM 4783 O O . LEU A 1 604 ? -9.968 -0.133 35.047 1.00 93.88 604 LEU A O 1
ATOM 4787 N N . GLY A 1 605 ? -9.523 2.037 34.697 1.00 93.75 605 GLY A N 1
ATOM 4788 C CA . GLY A 1 605 ? -9.121 2.334 36.077 1.00 93.75 605 GLY A CA 1
ATOM 4789 C C . GLY A 1 605 ? -7.736 1.795 36.468 1.00 93.75 605 GLY A C 1
ATOM 4790 O O . GLY A 1 605 ? -7.379 1.808 37.643 1.00 93.75 605 GLY A O 1
ATOM 4791 N N . ARG A 1 606 ? -6.933 1.335 35.501 1.00 95.50 606 ARG A N 1
ATOM 4792 C CA . ARG A 1 606 ? -5.561 0.824 35.681 1.00 95.50 606 ARG A CA 1
ATOM 4793 C C . ARG A 1 606 ? -4.558 1.981 35.637 1.00 95.50 606 ARG A C 1
ATOM 4795 O O . ARG A 1 606 ? -3.749 2.106 34.720 1.00 95.50 606 ARG A O 1
ATOM 4802 N N . GLU A 1 607 ? -4.658 2.888 36.605 1.00 95.69 607 GLU A N 1
ATOM 4803 C CA . GLU A 1 607 ? -4.025 4.211 36.509 1.00 95.69 607 GLU A CA 1
ATOM 4804 C C . GLU A 1 607 ? -2.484 4.189 36.508 1.00 95.69 607 GLU A C 1
ATOM 4806 O O . GLU A 1 607 ? -1.865 4.989 35.807 1.00 95.69 607 GLU A O 1
ATOM 4811 N N . ASP A 1 608 ? -1.841 3.281 37.246 1.00 95.25 608 ASP A N 1
ATOM 4812 C CA . ASP A 1 608 ? -0.370 3.186 37.268 1.00 95.25 608 ASP A CA 1
ATOM 4813 C C . ASP A 1 608 ? 0.205 2.677 35.934 1.00 95.25 608 ASP A C 1
ATOM 4815 O O . ASP A 1 608 ? 1.246 3.146 35.459 1.00 95.25 608 ASP A O 1
ATOM 4819 N N . GLU A 1 609 ? -0.504 1.760 35.278 1.00 96.81 609 GLU A N 1
ATOM 4820 C CA . GLU A 1 609 ? -0.137 1.263 33.950 1.00 96.81 609 GLU A CA 1
ATOM 4821 C C . GLU A 1 609 ? -0.373 2.333 32.883 1.00 96.81 609 GLU A C 1
ATOM 4823 O O . GLU A 1 609 ? 0.461 2.513 31.992 1.00 96.81 609 GLU A O 1
ATOM 4828 N N . ALA A 1 610 ? -1.448 3.115 33.026 1.00 97.62 610 ALA A N 1
ATOM 4829 C CA . ALA A 1 610 ? -1.707 4.275 32.184 1.00 97.62 610 ALA A CA 1
ATOM 4830 C C . ALA A 1 610 ? -0.569 5.306 32.262 1.00 97.62 610 ALA A C 1
ATOM 4832 O O . ALA A 1 610 ? -0.087 5.761 31.225 1.00 97.62 610 ALA A O 1
ATOM 4833 N N . VAL A 1 611 ? -0.077 5.627 33.468 1.00 97.69 611 VAL A N 1
ATOM 4834 C CA . VAL A 1 611 ? 1.084 6.520 33.646 1.00 97.69 611 VAL A CA 1
ATOM 4835 C C . VAL A 1 611 ? 2.323 5.954 32.956 1.00 97.69 611 VAL A C 1
ATOM 4837 O O . VAL A 1 611 ? 3.028 6.701 32.281 1.00 97.69 611 VAL A O 1
ATOM 4840 N N . THR A 1 612 ? 2.603 4.658 33.110 1.00 97.00 612 THR A N 1
ATOM 4841 C CA . THR A 1 612 ? 3.775 4.012 32.494 1.00 97.00 612 THR A CA 1
ATOM 4842 C C . THR A 1 612 ? 3.742 4.122 30.969 1.00 97.00 612 THR A C 1
ATOM 4844 O O . THR A 1 612 ? 4.710 4.585 30.365 1.00 97.00 612 THR A O 1
ATOM 4847 N N . ALA A 1 613 ? 2.612 3.780 30.347 1.00 97.19 613 ALA A N 1
ATOM 4848 C CA . ALA A 1 613 ? 2.454 3.850 28.897 1.00 97.19 613 ALA A CA 1
ATOM 4849 C C . ALA A 1 613 ? 2.498 5.302 28.373 1.00 97.19 613 ALA A C 1
ATOM 4851 O O . ALA A 1 613 ? 3.216 5.599 27.418 1.00 97.19 613 ALA A O 1
ATOM 4852 N N . LEU A 1 614 ? 1.818 6.248 29.038 1.00 97.62 614 LEU A N 1
ATOM 4853 C CA . LEU A 1 614 ? 1.829 7.668 28.650 1.00 97.62 614 LEU A CA 1
ATOM 4854 C C . LEU A 1 614 ? 3.205 8.326 28.817 1.00 97.62 614 LEU A C 1
ATOM 4856 O O . LEU A 1 614 ? 3.575 9.181 28.009 1.00 97.62 614 LEU A O 1
ATOM 4860 N N . LYS A 1 615 ? 3.983 7.933 29.834 1.00 97.50 615 LYS A N 1
ATOM 4861 C CA . LYS A 1 615 ? 5.383 8.358 29.981 1.00 97.50 615 LYS A CA 1
ATOM 4862 C C . LYS A 1 615 ? 6.216 7.910 28.791 1.00 97.50 615 LYS A C 1
ATOM 4864 O O . LYS A 1 615 ? 6.842 8.761 28.167 1.00 97.50 615 LYS A O 1
ATOM 4869 N N . LYS A 1 616 ? 6.162 6.621 28.436 1.00 96.81 616 LYS A N 1
ATOM 4870 C CA . LYS A 1 616 ? 6.883 6.086 27.273 1.00 96.81 616 LYS A CA 1
ATOM 4871 C C . LYS A 1 616 ? 6.451 6.796 25.987 1.00 96.81 616 LYS A C 1
ATOM 4873 O O . LYS A 1 616 ? 7.308 7.193 25.209 1.00 96.81 616 LYS A O 1
ATOM 4878 N N . ALA A 1 617 ? 5.157 7.069 25.799 1.00 96.06 617 ALA A N 1
ATOM 4879 C CA . ALA A 1 617 ? 4.679 7.870 24.667 1.00 96.06 617 ALA A CA 1
ATOM 4880 C C . ALA A 1 617 ? 5.317 9.275 24.623 1.00 96.06 617 ALA A C 1
ATOM 4882 O O . ALA A 1 617 ? 5.779 9.715 23.573 1.00 96.06 617 ALA A O 1
ATOM 4883 N N . CYS A 1 618 ? 5.401 9.966 25.767 1.00 94.94 618 CYS A N 1
ATOM 4884 C CA . CYS A 1 618 ? 6.053 11.278 25.875 1.00 94.94 618 CYS A CA 1
ATOM 4885 C C . CYS A 1 618 ? 7.584 11.232 25.715 1.00 94.94 618 CYS A C 1
ATOM 4887 O O . CYS A 1 618 ? 8.180 12.250 25.370 1.00 94.94 618 CYS A O 1
ATOM 4889 N N . GLU A 1 619 ? 8.233 10.112 26.033 1.00 95.12 619 GLU A N 1
ATOM 4890 C CA . GLU A 1 619 ? 9.671 9.901 25.817 1.00 95.12 619 GLU A CA 1
ATOM 4891 C C . GLU A 1 619 ? 9.976 9.686 24.334 1.00 95.12 619 GLU A C 1
ATOM 4893 O O . GLU A 1 619 ? 10.921 10.274 23.812 1.00 95.12 619 GLU A O 1
ATOM 4898 N N . LEU A 1 620 ? 9.146 8.885 23.661 1.00 90.62 620 LEU A N 1
ATOM 4899 C CA . LEU A 1 620 ? 9.254 8.591 22.233 1.00 90.62 620 LEU A CA 1
ATOM 4900 C C . LEU A 1 620 ? 8.924 9.808 21.364 1.00 90.62 620 LEU A C 1
ATOM 4902 O O . LEU A 1 620 ? 9.597 10.053 20.367 1.00 90.62 620 LEU A O 1
ATOM 4906 N N . GLU A 1 621 ? 7.924 10.603 21.757 1.00 88.44 621 GLU A N 1
ATOM 4907 C CA . GLU A 1 621 ? 7.537 11.821 21.041 1.00 88.44 621 GLU A CA 1
ATOM 4908 C C . GLU A 1 621 ? 7.419 13.034 21.985 1.00 88.44 621 GLU A C 1
ATOM 4910 O O . GLU A 1 621 ? 6.318 13.483 22.325 1.00 88.44 621 GLU A O 1
ATOM 4915 N N . PRO A 1 622 ? 8.554 13.642 22.391 1.00 88.38 622 PRO A N 1
ATOM 4916 C CA . PRO A 1 622 ? 8.567 14.732 23.372 1.00 88.38 622 PRO A CA 1
ATOM 4917 C C . PRO A 1 622 ? 7.846 16.007 22.936 1.00 88.38 622 PRO A C 1
ATOM 4919 O O . PRO A 1 622 ? 7.568 16.859 23.785 1.00 88.38 622 PRO A O 1
ATOM 4922 N N . GLN A 1 623 ? 7.588 16.151 21.632 1.00 84.38 623 GLN A N 1
ATOM 4923 C CA . GLN A 1 623 ? 6.949 17.318 21.020 1.00 84.38 623 GLN A CA 1
ATOM 4924 C C . GLN A 1 623 ? 5.415 17.224 20.978 1.00 84.38 623 GLN A C 1
ATOM 4926 O O . GLN A 1 623 ? 4.760 18.224 20.676 1.00 84.38 623 GLN A O 1
ATOM 4931 N N . SER A 1 624 ? 4.833 16.064 21.304 1.00 84.88 624 SER A N 1
ATOM 4932 C CA . SER A 1 624 ? 3.381 15.879 21.311 1.00 84.88 624 SER A CA 1
ATOM 4933 C C . SER A 1 624 ? 2.747 16.532 22.541 1.00 84.88 624 SER A C 1
ATOM 4935 O O . SER A 1 624 ? 2.907 16.081 23.681 1.00 84.88 624 SER A O 1
ATOM 4937 N N . ALA A 1 625 ? 2.008 17.621 22.311 1.00 88.25 625 ALA A N 1
ATOM 4938 C CA . ALA A 1 625 ? 1.265 18.307 23.364 1.00 88.25 625 ALA A CA 1
ATOM 4939 C C . ALA A 1 625 ? 0.122 17.442 23.919 1.00 88.25 625 ALA A C 1
ATOM 4941 O O . ALA A 1 625 ? -0.124 17.482 25.121 1.00 88.25 625 ALA A O 1
ATOM 4942 N N . ASP A 1 626 ? -0.522 16.621 23.085 1.00 89.19 626 ASP A N 1
ATOM 4943 C CA . ASP A 1 626 ? -1.652 15.777 23.493 1.00 89.19 626 ASP A CA 1
ATOM 4944 C C . ASP A 1 626 ? -1.216 14.660 24.445 1.00 89.19 626 ASP A C 1
ATOM 4946 O O . ASP A 1 626 ? -1.873 14.403 25.460 1.00 89.19 626 ASP A O 1
ATOM 4950 N N . PHE A 1 627 ? -0.063 14.036 24.173 1.00 94.19 627 PHE A N 1
ATOM 4951 C CA . PHE A 1 627 ? 0.496 13.002 25.050 1.00 94.19 627 PHE A CA 1
ATOM 4952 C C . PHE A 1 627 ? 0.853 13.607 26.409 1.00 94.19 627 PHE A C 1
ATOM 4954 O O . PHE A 1 627 ? 0.491 13.066 27.458 1.00 94.19 627 PHE A O 1
ATOM 4961 N N . ARG A 1 628 ? 1.501 14.780 26.389 1.00 95.50 628 ARG A N 1
ATOM 4962 C CA . ARG A 1 628 ? 1.889 15.504 27.603 1.00 95.50 628 ARG A CA 1
ATOM 4963 C C . ARG A 1 628 ? 0.673 15.984 28.393 1.00 95.50 628 ARG A C 1
ATOM 4965 O O . ARG A 1 628 ? 0.685 15.881 29.616 1.00 95.50 628 ARG A O 1
ATOM 4972 N N . LEU A 1 629 ? -0.366 16.483 27.724 1.00 95.62 629 LEU A N 1
ATOM 4973 C CA . LEU A 1 629 ? -1.611 16.916 28.356 1.00 95.62 629 LEU A CA 1
ATOM 4974 C C . LEU A 1 629 ? -2.269 15.753 29.098 1.00 95.62 629 LEU A C 1
ATOM 4976 O O . LEU A 1 629 ? -2.583 15.893 30.277 1.00 95.62 629 LEU A O 1
ATOM 4980 N N . MET A 1 630 ? -2.414 14.596 28.450 1.00 96.56 630 MET A N 1
ATOM 4981 C CA . MET A 1 630 ? -3.022 13.427 29.085 1.00 96.56 630 MET A CA 1
ATOM 4982 C C . MET A 1 630 ? -2.218 12.941 30.298 1.00 96.56 630 MET A C 1
ATOM 4984 O O . MET A 1 630 ? -2.795 12.643 31.342 1.00 96.56 630 MET A O 1
ATOM 4988 N N . LEU A 1 631 ? -0.883 12.929 30.203 1.00 97.44 631 LEU A N 1
ATOM 4989 C CA . LEU A 1 631 ? -0.017 12.596 31.336 1.00 97.44 631 LEU A CA 1
ATOM 4990 C C . LEU A 1 631 ? -0.173 13.598 32.495 1.00 97.44 631 LEU A C 1
ATOM 4992 O O . LEU A 1 631 ? -0.248 13.188 33.653 1.00 97.44 631 LEU A O 1
ATOM 4996 N N . THR A 1 632 ? -0.263 14.899 32.198 1.00 97.06 632 THR A N 1
ATOM 4997 C CA . THR A 1 632 ? -0.506 15.950 33.202 1.00 97.06 632 THR A CA 1
ATOM 4998 C C . THR A 1 632 ? -1.840 15.743 33.918 1.00 97.06 632 THR A C 1
ATOM 5000 O O . THR A 1 632 ? -1.867 15.751 35.147 1.00 97.06 632 THR A O 1
ATOM 5003 N N . LEU A 1 633 ? -2.925 15.519 33.169 1.00 95.75 633 LEU A N 1
ATOM 5004 C CA . LEU A 1 633 ? -4.263 15.298 33.730 1.00 95.75 633 LEU A CA 1
ATOM 5005 C C . LEU A 1 633 ? -4.319 14.026 34.587 1.00 95.75 633 LEU A C 1
ATOM 5007 O O . LEU A 1 633 ? -4.980 13.996 35.624 1.00 95.75 633 LEU A O 1
ATOM 5011 N N . LEU A 1 634 ? -3.585 12.979 34.201 1.00 96.38 634 LEU A N 1
ATOM 5012 C CA . LEU A 1 634 ? -3.509 11.755 34.991 1.00 96.38 634 LEU A CA 1
ATOM 5013 C C . LEU A 1 634 ? -2.748 11.961 36.310 1.00 96.38 634 LEU A C 1
ATOM 5015 O O . LEU A 1 634 ? -3.183 11.471 37.352 1.00 96.38 634 LEU A O 1
ATOM 5019 N N . TYR A 1 635 ? -1.653 12.727 36.306 1.00 97.56 635 TYR A N 1
ATOM 5020 C CA . TYR A 1 635 ? -0.974 13.098 37.551 1.00 97.56 635 TYR A CA 1
ATOM 5021 C C . TYR A 1 635 ? -1.823 13.987 38.455 1.00 97.56 635 TYR A C 1
ATOM 5023 O O . TYR A 1 635 ? -1.780 13.811 39.673 1.00 97.56 635 TYR A O 1
ATOM 5031 N N . GLU A 1 636 ? -2.585 14.918 37.879 1.00 95.69 636 GLU A N 1
ATOM 5032 C CA . GLU A 1 636 ? -3.554 15.739 38.609 1.00 95.69 636 GLU A CA 1
ATOM 5033 C C . GLU A 1 636 ? -4.591 14.856 39.311 1.00 95.69 636 GLU A C 1
ATOM 5035 O O . GLU A 1 636 ? -4.796 14.994 40.517 1.00 95.69 636 GLU A O 1
ATOM 5040 N N . LYS A 1 637 ? -5.183 13.894 38.592 1.00 95.00 637 LYS A N 1
ATOM 5041 C CA . LYS A 1 637 ? -6.153 12.948 39.161 1.00 95.00 637 LYS A CA 1
ATOM 5042 C C . LYS A 1 637 ? -5.561 12.132 40.313 1.00 95.00 637 LYS A C 1
ATOM 5044 O O . LYS A 1 637 ? -6.211 11.966 41.341 1.00 95.00 637 LYS A O 1
ATOM 5049 N N . GLN A 1 638 ? -4.314 11.682 40.168 1.00 95.31 638 GLN A N 1
ATOM 5050 C CA . GLN A 1 638 ? -3.570 10.967 41.213 1.00 95.31 638 GLN A CA 1
ATOM 5051 C C . GLN A 1 638 ? -3.052 11.880 42.336 1.00 95.31 638 GLN A C 1
ATOM 5053 O O . GLN A 1 638 ? -2.376 11.400 43.244 1.00 95.31 638 GLN A O 1
ATOM 5058 N N . GLN A 1 639 ? -3.311 13.191 42.269 1.00 95.81 639 GLN A N 1
ATOM 5059 C CA . GLN A 1 639 ? -2.821 14.197 43.215 1.00 95.81 639 GLN A CA 1
ATOM 5060 C C . GLN A 1 639 ? -1.287 14.227 43.341 1.00 95.81 639 GLN A C 1
ATOM 5062 O O . GLN A 1 639 ? -0.726 14.672 44.343 1.00 95.81 639 GLN A O 1
ATOM 5067 N N . LYS A 1 640 ? -0.571 13.789 42.299 1.00 96.25 640 LYS A N 1
ATOM 5068 C CA . LYS A 1 640 ? 0.894 13.852 42.206 1.00 96.25 640 LYS A CA 1
ATOM 5069 C C . LYS A 1 640 ? 1.309 15.255 41.749 1.00 96.25 640 LYS A C 1
ATOM 5071 O O . LYS A 1 640 ? 1.902 15.423 40.684 1.00 96.25 640 LYS A O 1
ATOM 5076 N N . TRP A 1 641 ? 0.990 16.270 42.557 1.00 96.38 641 TRP A N 1
ATOM 5077 C CA . TRP A 1 641 ? 1.031 17.695 42.187 1.00 96.38 641 TRP A CA 1
ATOM 5078 C C . TRP A 1 641 ? 2.370 18.159 41.618 1.00 96.38 641 TRP A C 1
ATOM 5080 O O . TRP A 1 641 ? 2.397 18.882 40.626 1.00 96.38 641 TRP A O 1
ATOM 5090 N N . LYS A 1 642 ? 3.486 17.702 42.195 1.00 96.12 642 LYS A N 1
ATOM 5091 C CA . LYS A 1 642 ? 4.827 18.042 41.703 1.00 96.12 642 LYS A CA 1
ATOM 5092 C C . LYS A 1 642 ? 5.063 17.532 40.275 1.00 96.12 642 LYS A C 1
ATOM 5094 O O . LYS A 1 642 ? 5.496 18.295 39.419 1.00 96.12 642 LYS A O 1
ATOM 5099 N N . LEU A 1 643 ? 4.709 16.274 40.000 1.00 96.69 643 LEU A N 1
ATOM 5100 C CA . LEU A 1 643 ? 4.832 15.679 38.664 1.00 96.69 643 LEU A CA 1
ATOM 5101 C C . LEU A 1 643 ? 3.854 16.314 37.667 1.00 96.69 643 LEU A C 1
ATOM 5103 O O . LEU A 1 643 ? 4.216 16.553 36.514 1.00 96.69 643 LEU A O 1
ATOM 5107 N N . ALA A 1 644 ? 2.631 16.626 38.109 1.00 96.69 644 ALA A N 1
ATOM 5108 C CA . ALA A 1 644 ? 1.646 17.336 37.296 1.00 96.69 644 ALA A CA 1
ATOM 5109 C C . ALA A 1 644 ? 2.157 18.728 36.893 1.00 96.69 644 ALA A C 1
ATOM 5111 O O . ALA A 1 644 ? 2.064 19.106 35.726 1.00 96.69 644 ALA A O 1
ATOM 5112 N N . TRP A 1 645 ? 2.761 19.467 37.828 1.00 97.31 645 TRP A N 1
ATOM 5113 C CA . TRP A 1 645 ? 3.345 20.781 37.569 1.00 97.31 645 TRP A CA 1
ATOM 5114 C C . TRP A 1 645 ? 4.544 20.713 36.611 1.00 97.31 645 TRP A C 1
ATOM 5116 O O . TRP A 1 645 ? 4.580 21.463 35.634 1.00 97.31 645 TRP A O 1
ATOM 5126 N N . GLU A 1 646 ? 5.479 19.781 36.814 1.00 96.06 646 GLU A N 1
ATOM 5127 C CA . GLU A 1 646 ? 6.617 19.560 35.906 1.00 96.06 646 GLU A CA 1
ATOM 5128 C C . GLU A 1 646 ? 6.151 19.209 34.479 1.00 96.06 646 GLU A C 1
ATOM 5130 O O . GLU A 1 646 ? 6.653 19.760 33.491 1.00 96.06 646 GLU A O 1
ATOM 5135 N N . SER A 1 647 ? 5.141 18.341 34.362 1.00 96.12 647 SER A N 1
ATOM 5136 C CA . SER A 1 647 ? 4.540 17.969 33.078 1.00 96.12 647 SER A CA 1
ATOM 5137 C C . SER A 1 647 ? 3.804 19.147 32.423 1.00 96.12 647 SER A C 1
ATOM 5139 O O . SER A 1 647 ? 3.976 19.397 31.227 1.00 96.12 647 SER A O 1
ATOM 5141 N N . ALA A 1 648 ? 3.061 19.947 33.195 1.00 96.25 648 ALA A N 1
ATOM 5142 C CA . ALA A 1 648 ? 2.404 21.163 32.712 1.00 96.25 648 ALA A CA 1
ATOM 5143 C C . ALA A 1 648 ? 3.413 22.231 32.250 1.00 96.25 648 ALA A C 1
ATOM 5145 O O . ALA A 1 648 ? 3.182 22.917 31.254 1.00 96.25 648 ALA A O 1
ATOM 5146 N N . ALA A 1 649 ? 4.569 22.348 32.910 1.00 95.75 649 ALA A N 1
ATOM 5147 C CA . ALA A 1 649 ? 5.643 23.245 32.484 1.00 95.75 649 ALA A CA 1
ATOM 5148 C C . ALA A 1 649 ? 6.205 22.838 31.112 1.00 95.75 649 ALA A C 1
ATOM 5150 O O . ALA A 1 649 ? 6.462 23.685 30.253 1.00 95.75 649 ALA A O 1
ATOM 5151 N N . ALA A 1 650 ? 6.375 21.533 30.872 1.00 93.56 650 ALA A N 1
ATOM 5152 C CA . ALA A 1 650 ? 6.736 21.019 29.554 1.00 93.56 650 ALA A CA 1
ATOM 5153 C C . ALA A 1 650 ? 5.648 21.315 28.508 1.00 93.56 650 ALA A C 1
ATOM 5155 O O . ALA A 1 650 ? 5.975 21.770 27.416 1.00 93.56 650 ALA A O 1
ATOM 5156 N N . LEU A 1 651 ? 4.372 21.143 28.861 1.00 92.56 651 LEU A N 1
ATOM 5157 C CA . LEU A 1 651 ? 3.234 21.439 27.989 1.00 92.56 651 LEU A CA 1
ATOM 5158 C C . LEU A 1 651 ? 3.197 22.916 27.546 1.00 92.56 651 LEU A C 1
ATOM 5160 O O . LEU A 1 651 ? 3.039 23.204 26.360 1.00 92.56 651 LEU A O 1
ATOM 5164 N N . VAL A 1 652 ? 3.433 23.860 28.465 1.00 94.44 652 VAL A N 1
ATOM 5165 C CA . VAL A 1 652 ? 3.534 25.296 28.138 1.00 94.44 652 VAL A CA 1
ATOM 5166 C C . VAL A 1 652 ? 4.744 25.590 27.249 1.00 94.44 652 VAL A C 1
ATOM 5168 O O . VAL A 1 652 ? 4.636 26.402 26.336 1.00 94.44 652 VAL A O 1
ATOM 5171 N N . ARG A 1 653 ? 5.888 24.921 27.448 1.00 91.75 653 ARG A N 1
ATOM 5172 C CA . ARG A 1 653 ? 7.051 25.076 26.550 1.00 91.75 653 ARG A CA 1
ATOM 5173 C C . ARG A 1 653 ? 6.755 24.610 25.122 1.00 91.75 653 ARG A C 1
ATOM 5175 O O . ARG A 1 653 ? 7.255 25.223 24.183 1.00 91.75 653 ARG A O 1
ATOM 5182 N N . LEU A 1 654 ? 5.940 23.566 24.956 1.00 84.56 654 LEU A N 1
ATOM 5183 C CA . LEU A 1 654 ? 5.529 23.069 23.639 1.00 84.56 654 LEU A CA 1
ATOM 5184 C C . LEU A 1 654 ? 4.623 24.063 22.906 1.00 84.56 654 LEU A C 1
ATOM 5186 O O . LEU A 1 654 ? 4.810 24.294 21.708 1.00 84.56 654 LEU A O 1
ATOM 5190 N N . GLN A 1 655 ? 3.678 24.680 23.622 1.00 85.94 655 GLN A N 1
ATOM 5191 C CA . GLN A 1 655 ? 2.762 25.681 23.070 1.00 85.94 655 GLN A CA 1
ATOM 5192 C C . GLN A 1 655 ? 2.647 26.918 23.983 1.00 85.94 655 GLN A C 1
ATOM 5194 O O . GLN A 1 655 ? 1.652 27.077 24.697 1.00 85.94 655 GLN A O 1
ATOM 5199 N N . PRO A 1 656 ? 3.615 27.855 23.927 1.00 87.19 656 PRO A N 1
ATOM 5200 C CA . PRO A 1 656 ? 3.666 28.998 24.844 1.00 87.19 656 PRO A CA 1
ATOM 5201 C C . PRO A 1 656 ? 2.462 29.932 24.750 1.00 87.19 656 PRO A C 1
ATOM 5203 O O . PRO A 1 656 ? 2.143 30.617 25.717 1.00 87.19 656 PRO A O 1
ATOM 5206 N N . ASN A 1 657 ? 1.785 29.973 23.603 1.00 84.31 657 ASN A N 1
ATOM 5207 C CA . ASN A 1 657 ? 0.646 30.859 23.364 1.00 84.31 657 ASN A CA 1
ATOM 5208 C C . ASN A 1 657 ? -0.708 30.209 23.696 1.00 84.31 657 ASN A C 1
ATOM 5210 O O . ASN A 1 657 ? -1.738 30.869 23.579 1.00 84.31 657 ASN A O 1
ATOM 5214 N N . ASN A 1 658 ? -0.728 28.942 24.124 1.00 85.19 658 ASN A N 1
ATOM 5215 C CA . ASN A 1 658 ? -1.960 28.253 24.488 1.00 85.19 658 ASN A CA 1
ATOM 5216 C C . ASN A 1 658 ? -2.412 28.682 25.898 1.00 85.19 658 ASN A C 1
ATOM 5218 O O . ASN A 1 658 ? -1.798 28.323 26.906 1.00 85.19 658 ASN A O 1
ATOM 5222 N N . GLN A 1 659 ? -3.489 29.471 25.969 1.00 89.94 659 GLN A N 1
ATOM 5223 C CA . GLN A 1 659 ? -4.017 29.994 27.233 1.00 89.94 659 GLN A CA 1
ATOM 5224 C C . GLN A 1 659 ? -4.498 28.884 28.175 1.00 89.94 659 GLN A C 1
ATOM 5226 O O . GLN A 1 659 ? -4.268 28.969 29.381 1.00 89.94 659 GLN A O 1
ATOM 5231 N N . GLN A 1 660 ? -5.091 27.814 27.637 1.00 91.06 660 GLN A N 1
ATOM 5232 C CA . GLN A 1 660 ? -5.552 26.677 28.432 1.00 91.06 660 GLN A CA 1
ATOM 5233 C C . GLN A 1 660 ? -4.376 25.984 29.128 1.00 91.06 660 GLN A C 1
ATOM 5235 O O . GLN A 1 660 ? -4.449 25.678 30.316 1.00 91.06 660 GLN A O 1
ATOM 5240 N N . PHE A 1 661 ? -3.252 25.805 28.430 1.00 94.19 661 PHE A N 1
ATOM 5241 C CA . PHE A 1 661 ? -2.064 25.175 29.011 1.00 94.19 661 PHE A CA 1
ATOM 5242 C C . PHE A 1 661 ? -1.424 26.039 30.096 1.00 94.19 661 PHE A C 1
ATOM 5244 O O . PHE A 1 661 ? -0.984 25.513 31.118 1.00 94.19 661 PHE A O 1
ATOM 5251 N N . ARG A 1 662 ? -1.424 27.368 29.920 1.00 92.88 662 ARG A N 1
ATOM 5252 C CA . ARG A 1 662 ? -0.993 28.299 30.974 1.00 92.88 662 ARG A CA 1
ATOM 5253 C C . ARG A 1 662 ? -1.886 28.202 32.210 1.00 92.88 662 ARG A C 1
ATOM 5255 O O . ARG A 1 662 ? -1.361 28.190 33.319 1.00 92.88 662 ARG A O 1
ATOM 5262 N N . GLN A 1 663 ? -3.202 28.084 32.032 1.00 94.44 663 GLN A N 1
ATOM 5263 C CA . GLN A 1 663 ? -4.124 27.925 33.156 1.00 94.44 663 GLN A CA 1
ATOM 5264 C C . GLN A 1 663 ? -3.887 26.607 33.904 1.00 94.44 663 GLN A C 1
ATOM 5266 O O . GLN A 1 663 ? -3.804 26.613 35.130 1.00 94.44 663 GLN A O 1
ATOM 5271 N N . ILE A 1 664 ? -3.709 25.495 33.179 1.00 95.19 664 ILE A N 1
ATOM 5272 C CA . ILE A 1 664 ? -3.356 24.194 33.772 1.00 95.19 664 ILE A CA 1
ATOM 5273 C C . ILE A 1 664 ? -2.056 24.317 34.578 1.00 95.19 664 ILE A C 1
ATOM 5275 O O . ILE A 1 664 ? -2.005 23.894 35.729 1.00 95.19 664 ILE A O 1
ATOM 5279 N N . TYR A 1 665 ? -1.024 24.950 34.015 1.00 96.44 665 TYR A N 1
ATOM 5280 C CA . TYR A 1 665 ? 0.247 25.176 34.705 1.00 96.44 665 TYR A CA 1
ATOM 5281 C C . TYR A 1 665 ? 0.085 25.956 36.017 1.00 96.44 665 TYR A C 1
ATOM 5283 O O . TYR A 1 665 ? 0.609 25.522 37.041 1.00 96.44 665 TYR A O 1
ATOM 5291 N N . LEU A 1 666 ? -0.646 27.076 36.005 1.00 94.81 666 LEU A N 1
ATOM 5292 C CA . LEU A 1 666 ? -0.866 27.901 37.199 1.00 94.81 666 LEU A CA 1
ATOM 5293 C C . LEU A 1 666 ? -1.632 27.135 38.283 1.00 94.81 666 LEU A C 1
ATOM 5295 O O . LEU A 1 666 ? -1.235 27.157 39.448 1.00 94.81 666 LEU A O 1
ATOM 5299 N N . ASN A 1 667 ? -2.675 26.399 37.891 1.00 94.44 667 ASN A N 1
ATOM 5300 C CA . ASN A 1 667 ? -3.448 25.565 38.809 1.00 94.44 667 ASN A CA 1
ATOM 5301 C C . ASN A 1 667 ? -2.559 24.492 39.459 1.00 94.44 667 ASN A C 1
ATOM 5303 O O . ASN A 1 667 ? -2.590 24.312 40.677 1.00 94.44 667 ASN A O 1
ATOM 5307 N N . MET A 1 668 ? -1.732 23.801 38.664 1.00 96.56 668 MET A N 1
ATOM 5308 C CA . MET A 1 668 ? -0.827 22.766 39.174 1.00 96.56 668 MET A CA 1
ATOM 5309 C C . MET A 1 668 ? 0.277 23.349 40.062 1.00 96.56 668 MET A C 1
ATOM 5311 O O . MET A 1 668 ? 0.599 22.755 41.088 1.00 96.56 668 MET A O 1
ATOM 5315 N N . HIS A 1 669 ? 0.809 24.529 39.726 1.00 94.81 669 HIS A N 1
ATOM 5316 C CA . HIS A 1 669 ? 1.781 25.243 40.557 1.00 94.81 669 HIS A CA 1
ATOM 5317 C C . HIS A 1 669 ? 1.214 25.562 41.944 1.00 94.81 669 HIS A C 1
ATOM 5319 O O . HIS A 1 669 ? 1.867 25.286 42.949 1.00 94.81 669 HIS A O 1
ATOM 5325 N N . GLN A 1 670 ? -0.006 26.107 42.008 1.00 93.94 670 GLN A N 1
ATOM 5326 C CA . GLN A 1 670 ? -0.665 26.446 43.271 1.00 93.94 670 GLN A CA 1
ATOM 5327 C C . GLN A 1 670 ? -0.909 25.200 44.135 1.00 93.94 670 GLN A C 1
ATOM 5329 O O . GLN A 1 670 ? -0.690 25.228 45.342 1.00 93.94 670 GLN A O 1
ATOM 5334 N N . LYS A 1 671 ? -1.325 24.085 43.521 1.00 94.44 671 LYS A N 1
ATOM 5335 C CA . LYS A 1 671 ? -1.527 22.808 44.224 1.00 94.44 671 LYS A CA 1
ATOM 5336 C C . LYS A 1 671 ? -0.218 22.175 44.700 1.00 94.44 671 LYS A C 1
ATOM 5338 O O . LYS A 1 671 ? -0.200 21.564 45.764 1.00 94.44 671 LYS A O 1
ATOM 5343 N N . ALA A 1 672 ? 0.862 22.316 43.932 1.00 92.88 672 ALA A N 1
ATOM 5344 C CA . ALA A 1 672 ? 2.183 21.810 44.298 1.00 92.88 672 ALA A CA 1
ATOM 5345 C C . ALA A 1 672 ? 2.866 22.655 45.388 1.00 92.88 672 ALA A C 1
ATOM 5347 O O . ALA A 1 672 ? 3.677 22.117 46.136 1.00 92.88 672 ALA A O 1
ATOM 5348 N N . ASN A 1 673 ? 2.525 23.947 45.487 1.00 91.31 673 ASN A N 1
ATOM 5349 C CA . ASN A 1 673 ? 3.122 24.908 46.418 1.00 91.31 673 ASN A CA 1
ATOM 5350 C C . ASN A 1 673 ? 2.038 25.670 47.216 1.00 91.31 673 ASN A C 1
ATOM 5352 O O . ASN A 1 673 ? 1.871 26.879 47.030 1.00 91.31 673 ASN A O 1
ATOM 5356 N N . PRO A 1 674 ? 1.296 25.001 48.117 1.00 78.25 674 PRO A N 1
ATOM 5357 C CA . PRO A 1 674 ? 0.169 25.609 48.832 1.00 78.25 674 PRO A CA 1
ATOM 5358 C C . PRO A 1 674 ? 0.552 26.792 49.742 1.00 78.25 674 PRO A C 1
ATOM 5360 O O . PRO A 1 674 ? -0.317 27.587 50.085 1.00 78.25 674 PRO A O 1
ATOM 5363 N N . GLU A 1 675 ? 1.832 26.942 50.097 1.00 74.12 675 GLU A N 1
ATOM 5364 C CA . GLU A 1 675 ? 2.356 28.025 50.951 1.00 74.12 675 GLU A CA 1
ATOM 5365 C C . GLU A 1 675 ? 2.840 29.268 50.176 1.00 74.12 675 GLU A C 1
ATOM 5367 O O . GLU A 1 675 ? 3.337 30.214 50.777 1.00 74.12 675 GLU A O 1
ATOM 5372 N N . SER A 1 676 ? 2.719 29.285 48.844 1.00 58.19 676 SER A N 1
ATOM 5373 C CA . SER A 1 676 ? 3.230 30.371 47.983 1.00 58.19 676 SER A CA 1
ATOM 5374 C C . SER A 1 676 ? 2.176 31.406 47.556 1.00 58.19 676 SER A C 1
ATOM 5376 O O . SER A 1 676 ? 2.354 32.077 46.539 1.00 58.19 676 SER A O 1
ATOM 5378 N N . ASN A 1 677 ? 1.090 31.526 48.329 1.00 48.06 677 ASN A N 1
ATOM 5379 C CA . ASN A 1 677 ? -0.004 32.479 48.107 1.00 48.06 677 ASN A CA 1
ATOM 5380 C C . ASN A 1 677 ? 0.094 33.710 49.009 1.00 48.06 677 ASN A C 1
ATOM 5382 O O . ASN A 1 677 ? 0.284 33.517 50.231 1.00 48.06 677 ASN A O 1
#

Radius of gyration: 27.98 Å; Cα contacts (8 Å, |Δi|>4): 1156; chains: 1; bounding box: 66×73×97 Å

pLDDT: mean 92.51, std 6.75, range [48.06, 98.5]

Mean predicted aligned error: 6.09 Å

Foldseek 3Di:
DQVPAQQNLQKDFQFPVNDLADQPFDWDDDQNWIWTWHDDDGWIWIFTQDLVRDGDIFTFGMWGTDPQKIWTWGADPQRWIFTDQWIARNVVRDIDGLDDPDDDDSLDLPHRNHVVRTCLPPPDLQQFAPKDQCQDLVVRHTPIDGPGRGNDPCLAWNDCPQLVVLVPDPDPPPDCVVPRSTDDCPDPFQQLQLLSCDVNQFDWAFLFPDDGRPPHNLQTIGGDFCDVCQAQLLRHGDARGGESNLQLFAPCVVVRHYPVLQADPRNRDGPDPFQCSVCVPPPCVVCQDCLNQVDDHPDPSSTLQLQQFPWDDHSNHRTGTRNNSDHFDLLCCVVRVDDGSQCVPVVDPVCDSVVVNVVCCVRPNCCSVVPDGLSVLSSCLVVLPPVSLVVLLVQLPDPNTGPSSNLSSLLSLLPRNDDPSSLVSLLVQCVDPDVSSVLSSLSNLAADDDPDPVSLQVVLVSLLVQLPDPRLNRNLSSLLSQLPYPDRHPNVVNVVSSVVSVVSNLNRLVSVLLALVSLQSQLSSCVSVVVLVSNLVSLVSSCVSNVLDLSSLVSNLVSVVVVVVVVSSLVSLVSSLVSLVVVCVVVVLDLVSLQVNLVSCVVNVVLVSSLVSLVSSCVSPVLDLVSLVVNLVSCVVVLVLVSSLVSLVSSCVSPVPDPVSVVSNVVSVCSVCVPPD

Nearest PDB structures (foldseek):
  1w3b-assembly1_B  TM=4.953E-01  e=1.145E-05  Homo sapiens
  8a61-assembly1_J  TM=4.940E-01  e=2.176E-05  Saccharomyces cerevisiae
  2xpi-assembly1_A  TM=4.306E-01  e=7.152E-06  Schizosaccharomyces pombe
  8a5y-assembly1_K  TM=4.893E-01  e=8.204E-05  Saccharomyces cerevisiae
  2xpi-assembly1_D  TM=2.497E-01  e=2.696E-05  Schizosaccharomyces pombe

Sequence (677 aa):
EWKGSDHDLAMNPATPEFVLGDFDNTELEHFGITSSMTREGDKYYVTTQGPDGKRTRFEVKYVIGVRPLQQYLAELARGRIQVLPLTWDTEMKRWYYVSPDEPFGPDDPLHWTGSAQNWNHMCAECHTTNWAKNYDVASDAHNFSFSEMRVSCEACHGPGSIHLELANSHSLFWDRRYGYGLAKLKGKDATAQLESCAPCHSHRRHVSPGHTPLDRFHDHYALSLLDDHLYHPDGQIDEEVYVFGSFTQSKMYRKGVRCTDCHNPHSLKLKFEGNKLCTQCHLEAKYDVPSHHFHKMGTKGAACVECHMPSKTYMGVDPRRDHSLRIPRPDLTVKLGTPNACNQCHTKPEENSEWAAQKVEEWYGPKRRDDPHYGEILAAGRAGKRDAEQSLIKLTREKEVGPIVRATAVSLLATRYNTPESREVVERALKSKEELVRRAALQGFEGWAPSSEQEASRIGKLLAEGLTDSSRGVRTEVARILAGLPIMPDTSQNKKALTKALDEYKAGLLADSDQSGSHMSLGMLYAQQGDLKKAEAELRTAIKLAPSAAGPRSNLAQLLEQQGRDEEVKQLRTKEAELLARDAKLLPENAMLQYRLGLLYYLLGREDEAVTALKKACELEPQSADFRLMLTLLYEKQQKWKLAWESAAALVRLQPNNQQFRQIYLNMHQKANPESN

Secondary structure (DSSP, 8-state):
--TTSTTTTSEEESSTTT--S--EEEEEEETTEEEEEEEETTEEEEEEE-TTSSEEEEEEEEEE--SSEEEEEEEEGGGEEEEEEEEEETTTTEEEE-S-SSPPPTTSTTSTTSGGGBHHHHTHHHHSBS-B--EETTTTEE--B-SBSS--HHHHH--SHHHHHHHH---TT--GGG--SS-----SSSHHHHHHHTTTSB-EEESSS---TTS-HHHHEEE--S-TTTB-TTS-B-SS-BTHHHHHHSHHHHTT--HHHHB-TTT-SBSS-TTHHHHTTS-HHHHSSHHHH-S-TTSGGGSHHHHHS-EEEETTTEEEE-TT-PPP-HHHHHHH----SGGGT--STTS-HHHHHHHHHHHH-THHHHS--HHHHHHHHHTT-TTHHHHHHHHTT-TTS-HHHHHHHHHHHHHH--SHHHHHHHHHHTT-SSHHHHHHHHGGGTT---SSHHHHHHHHHHHHHHTT-S-HHHHHHHHHHHHT-SS----GGGHHHHHHHHHHHHHHHHHTTTSHHHHHHHHHHHHHTT-HHHHHHHHHHHHHH-TT-SHHHHHHHHHHHTTT-HHHHHHHHHHHHHHHHHHHHHSTT-HHHHHHHHHHHHHTT-HHHHHHHHHHHHHH-TT-HHHHHHHHHHHHHTT-HHHHHHHHHHHHHH-TT-HHHHHHHHHHHHHH-TT--

Solvent-accessible surface area (backbone atoms only — not comparable to full-atom values): 35935 Å² total; per-residue (Å²): 102,37,79,87,14,71,44,48,44,27,18,43,64,38,34,82,89,66,56,82,64,78,32,82,70,39,73,51,74,55,91,88,46,65,30,36,26,34,59,59,90,69,43,39,34,43,33,29,72,35,73,84,64,44,80,40,79,39,57,37,54,29,34,36,45,70,71,52,38,32,39,38,27,31,75,46,85,51,60,40,35,25,41,48,64,52,32,26,34,60,77,82,68,43,80,46,68,63,73,70,101,60,84,62,53,52,85,32,48,77,14,44,78,18,76,76,32,28,32,71,79,77,42,39,69,62,28,25,12,72,61,39,60,59,64,39,72,88,80,63,28,40,63,54,50,56,80,40,67,11,42,47,71,44,53,57,25,26,68,55,65,57,23,53,53,57,72,70,48,91,57,96,76,72,59,77,86,76,63,62,55,54,49,73,45,87,56,97,59,34,59,49,40,50,36,44,47,34,81,62,33,37,40,60,42,80,35,29,67,86,79,51,40,70,49,62,45,46,43,26,32,46,72,59,62,69,40,80,86,38,15,39,56,73,56,46,72,68,44,93,35,69,33,42,58,30,26,44,48,11,69,52,45,78,69,52,56,45,71,65,76,46,30,35,89,46,49,65,44,63,72,42,72,74,52,52,52,56,36,78,79,42,61,41,96,68,57,73,37,49,92,59,54,74,34,60,86,92,39,74,72,45,35,56,53,50,50,27,24,40,64,48,70,42,74,86,68,40,75,44,54,38,40,34,64,45,79,82,57,31,47,48,22,65,75,71,72,41,88,46,45,63,58,76,76,39,75,52,87,81,42,37,48,64,48,46,27,50,52,50,31,75,74,69,40,59,59,70,75,69,50,87,53,70,20,62,42,44,44,33,38,76,69,58,41,80,81,26,50,66,52,31,60,52,43,52,70,46,79,91,51,17,63,50,57,26,14,37,31,29,32,42,32,32,72,65,41,88,47,74,67,42,49,53,52,24,60,54,29,57,72,44,92,48,62,64,29,24,44,25,17,53,58,46,50,60,86,52,73,68,94,42,72,68,52,36,51,55,52,28,47,58,48,52,59,35,33,70,44,95,41,46,48,42,9,24,49,37,31,54,40,54,54,64,33,93,70,67,48,86,43,78,95,39,48,70,37,42,54,52,20,43,52,48,35,52,49,17,34,57,65,40,58,84,37,29,68,29,26,33,51,50,10,53,53,27,43,61,71,64,41,53,67,58,12,50,52,25,17,52,47,11,34,71,65,32,73,77,51,36,65,33,34,57,55,43,27,58,58,32,55,80,69,70,41,58,70,61,26,51,55,33,50,53,54,28,46,56,40,41,51,51,52,32,65,78,39,72,79,40,30,66,49,24,35,54,42,11,55,49,26,45,77,70,68,39,51,71,59,11,50,54,26,22,48,51,15,31,68,65,37,73,80,44,52,67,46,34,47,53,45,20,53,51,25,50,75,70,64,38,26,62,61,14,22,56,34,24,51,52,38,24,69,70,40,75,84,41,65,67,41,48,51,53,25,52,54,26,44,46,66,52,41,75,84,78,118